Protein AF-0000000076757047 (afdb_homodimer)

InterPro domains:
  IPR000397 Heat shock protein Hsp33 [MF_00117] (6-285)
  IPR000397 Heat shock protein Hsp33 [PF01430] (10-274)
  IPR000397 Heat shock protein Hsp33 [PIRSF005261] (8-282)
  IPR000397 Heat shock protein Hsp33 [PTHR30111] (7-284)
  IPR000397 Heat shock protein Hsp33 [cd00498] (10-274)
  IPR016153 Heat shock protein Hsp33, N-terminal [G3DSA:3.55.30.10] (2-177)
  IPR016153 Heat shock protein Hsp33, N-terminal [SSF64397] (8-233)
  IPR016154 Heat shock protein Hsp33, C-terminal [G3DSA:3.90.1280.10] (227-283)
  IPR016154 Heat shock protein Hsp33, C-terminal [SSF118352] (227-282)
  IPR023212 Heat shock protein Hsp33, helix hairpin bin domain superfamily [G3DSA:1.10.287.480] (179-226)

Structure (mmCIF, N/CA/C/O backbone):
data_AF-0000000076757047-model_v1
#
loop_
_entity.id
_entity.type
_entity.pdbx_description
1 polymer '33 kDa chaperonin'
#
loop_
_atom_site.group_PDB
_atom_site.id
_atom_site.type_symbol
_atom_site.label_atom_id
_atom_site.label_alt_id
_atom_site.label_comp_id
_atom_site.label_asym_id
_atom_site.label_entity_id
_atom_site.label_seq_id
_atom_site.pdbx_PDB_ins_code
_atom_site.Cartn_x
_atom_site.Cartn_y
_atom_site.Cartn_z
_atom_site.occupancy
_atom_site.B_iso_or_equiv
_atom_site.auth_seq_id
_atom_site.auth_comp_id
_atom_site.auth_asym_id
_atom_site.auth_atom_id
_atom_site.pdbx_PDB_model_num
ATOM 1 N N . MET A 1 1 ? -12.594 -37.375 -25.391 1 26.59 1 MET A N 1
ATOM 2 C CA . MET A 1 1 ? -13.031 -36 -25.172 1 26.59 1 MET A CA 1
ATOM 3 C C . MET A 1 1 ? -11.93 -35.188 -24.516 1 26.59 1 MET A C 1
ATOM 5 O O . MET A 1 1 ? -11.453 -35.531 -23.438 1 26.59 1 MET A O 1
ATOM 9 N N . THR A 1 2 ? -10.945 -34.656 -25.141 1 35.84 2 THR A N 1
ATOM 10 C CA . THR A 1 2 ? -9.727 -34 -24.641 1 35.84 2 THR A CA 1
ATOM 11 C C . THR A 1 2 ? -10.047 -33.094 -23.469 1 35.84 2 THR A C 1
ATOM 13 O O . THR A 1 2 ? -10.805 -32.125 -23.609 1 35.84 2 THR A O 1
ATOM 16 N N . THR A 1 3 ? -10.297 -33.5 -22.312 1 43.69 3 THR A N 1
ATOM 17 C CA . THR A 1 3 ? -10.773 -32.781 -21.141 1 43.69 3 THR A CA 1
ATOM 18 C C . THR A 1 3 ? -10.102 -31.422 -21.047 1 43.69 3 THR A C 1
ATOM 20 O O . THR A 1 3 ? -8.875 -31.312 -21.062 1 43.69 3 THR A O 1
ATOM 23 N N . GLN A 1 4 ? -10.602 -30.5 -21.75 1 53.12 4 GLN A N 1
ATOM 24 C CA . GLN A 1 4 ? -10.094 -29.141 -21.859 1 53.12 4 GLN A CA 1
ATOM 25 C C . GLN A 1 4 ? -9.547 -28.641 -20.531 1 53.12 4 GLN A C 1
ATOM 27 O O . GLN A 1 4 ? -10.219 -28.734 -19.5 1 53.12 4 GLN A O 1
ATOM 32 N N . SER A 1 5 ? -8.156 -28.516 -20.406 1 73.69 5 SER A N 1
ATOM 33 C CA . SER A 1 5 ? -7.398 -28.062 -19.25 1 73.69 5 SER A CA 1
ATOM 34 C C . SER A 1 5 ? -7.988 -26.781 -18.672 1 73.69 5 SER A C 1
ATOM 36 O O . SER A 1 5 ? -8.273 -25.828 -19.406 1 73.69 5 SER A O 1
ATOM 38 N N . ALA A 1 6 ? -8.516 -26.844 -17.422 1 88.19 6 ALA A N 1
ATOM 39 C CA . ALA A 1 6 ? -9.273 -25.797 -16.766 1 88.19 6 ALA A CA 1
ATOM 40 C C . ALA A 1 6 ? -8.367 -24.641 -16.328 1 88.19 6 ALA A C 1
ATOM 42 O O . ALA A 1 6 ? -7.332 -24.875 -15.703 1 88.19 6 ALA A O 1
ATOM 43 N N . ASN A 1 7 ? -8.531 -23.531 -16.891 1 97.69 7 ASN A N 1
ATOM 44 C CA . ASN A 1 7 ? -8 -22.266 -16.422 1 97.69 7 ASN A CA 1
ATOM 45 C C . ASN A 1 7 ? -9.117 -21.281 -16.094 1 97.69 7 ASN A C 1
ATOM 47 O O . ASN A 1 7 ? -9.43 -20.391 -16.891 1 97.69 7 ASN A O 1
ATOM 51 N N . LEU A 1 8 ? -9.664 -21.5 -14.938 1 97.75 8 LEU A N 1
ATOM 52 C CA . LEU A 1 8 ? -10.922 -20.812 -14.648 1 97.75 8 LEU A CA 1
ATOM 53 C C . LEU A 1 8 ? -10.852 -20.078 -13.312 1 97.75 8 LEU A C 1
ATOM 55 O O . LEU A 1 8 ? -10.258 -20.578 -12.359 1 97.75 8 LEU A O 1
ATOM 59 N N . ARG A 1 9 ? -11.406 -19 -13.266 1 98.06 9 ARG A N 1
ATOM 60 C CA . ARG A 1 9 ? -11.766 -18.297 -12.039 1 98.06 9 ARG A CA 1
ATOM 61 C C . ARG A 1 9 ? -13.281 -18.219 -11.875 1 98.06 9 ARG A C 1
ATOM 63 O O . ARG A 1 9 ? -13.992 -17.797 -12.789 1 98.06 9 ARG A O 1
ATOM 70 N N . THR A 1 10 ? -13.797 -18.625 -10.773 1 98 10 THR A N 1
ATOM 71 C CA . THR A 1 10 ? -15.234 -18.688 -10.516 1 98 10 THR A CA 1
ATOM 72 C C . THR A 1 10 ? -15.594 -17.906 -9.258 1 98 10 THR A C 1
ATOM 74 O O . THR A 1 10 ? -15.047 -18.156 -8.18 1 98 10 THR A O 1
ATOM 77 N N . ARG A 1 11 ? -16.547 -17.031 -9.414 1 97.12 11 ARG A N 1
ATOM 78 C CA . ARG A 1 11 ? -17.047 -16.266 -8.281 1 97.12 11 ARG A CA 1
ATOM 79 C C . ARG A 1 11 ? -18.266 -16.953 -7.664 1 97.12 11 ARG A C 1
ATOM 81 O O . ARG A 1 11 ? -19.031 -17.625 -8.367 1 97.12 11 ARG A O 1
ATOM 88 N N . PHE A 1 12 ? -18.438 -16.75 -6.371 1 97.69 12 PHE A N 1
ATOM 89 C CA . PHE A 1 12 ? -19.641 -17.25 -5.719 1 97.69 12 PHE A CA 1
ATOM 90 C C . PHE A 1 12 ? -19.984 -16.391 -4.504 1 97.69 12 PHE A C 1
ATOM 92 O O . PHE A 1 12 ? -19.125 -15.672 -3.979 1 97.69 12 PHE A O 1
ATOM 99 N N . ILE A 1 13 ? -21.203 -16.359 -4.098 1 95.56 13 ILE A N 1
ATOM 100 C CA . ILE A 1 13 ? -21.688 -15.625 -2.932 1 95.56 13 ILE A CA 1
ATOM 101 C C . ILE A 1 13 ? -22.656 -16.5 -2.135 1 95.56 13 ILE A C 1
ATOM 103 O O . ILE A 1 13 ? -23.188 -17.469 -2.654 1 95.56 13 ILE A O 1
ATOM 107 N N . PHE A 1 14 ? -22.766 -16.172 -0.851 1 92.94 14 PHE A N 1
ATOM 108 C CA . PHE A 1 14 ? -23.781 -16.781 -0.012 1 92.94 14 PHE A CA 1
ATOM 109 C C . PHE A 1 14 ? -24.969 -15.844 0.153 1 92.94 14 PHE A C 1
ATOM 111 O O . PHE A 1 14 ? -24.828 -14.719 0.639 1 92.94 14 PHE A O 1
ATOM 118 N N . ASP A 1 15 ? -26.109 -16.234 -0.184 1 88.69 15 ASP A N 1
ATOM 119 C CA . ASP A 1 15 ? -27.266 -15.359 -0.271 1 88.69 15 ASP A CA 1
ATOM 120 C C . ASP A 1 15 ? -27.656 -14.812 1.103 1 88.69 15 ASP A C 1
ATOM 122 O O . ASP A 1 15 ? -28.125 -13.68 1.217 1 88.69 15 ASP A O 1
ATOM 126 N N . ASP A 1 16 ? -27.438 -15.523 2.07 1 85.19 16 ASP A N 1
ATOM 127 C CA . ASP A 1 16 ? -27.938 -15.109 3.379 1 85.19 16 ASP A CA 1
ATOM 128 C C . ASP A 1 16 ? -26.781 -14.664 4.285 1 85.19 16 ASP A C 1
ATOM 130 O O . ASP A 1 16 ? -26.984 -14.477 5.488 1 85.19 16 ASP A O 1
ATOM 134 N N . GLN A 1 17 ? -25.641 -14.57 3.723 1 86.56 17 GLN A N 1
ATOM 135 C CA . GLN A 1 17 ? -24.484 -14.18 4.523 1 86.56 17 GLN A CA 1
ATOM 136 C C . GLN A 1 17 ? -23.609 -13.164 3.787 1 86.56 17 GLN A C 1
ATOM 138 O O . GLN A 1 17 ? -23.484 -13.227 2.562 1 86.56 17 GLN A O 1
ATOM 143 N N . PRO A 1 18 ? -22.969 -12.203 4.488 1 88.25 18 PRO A N 1
ATOM 144 C CA . PRO A 1 18 ? -22.125 -11.188 3.871 1 88.25 18 PRO A CA 1
ATOM 145 C C . PRO A 1 18 ? -20.703 -11.695 3.586 1 88.25 18 PRO A C 1
ATOM 147 O O . PRO A 1 18 ? -19.734 -11.094 4.047 1 88.25 18 PRO A O 1
ATOM 150 N N . VAL A 1 19 ? -20.734 -12.828 2.842 1 91.12 19 VAL A N 1
ATOM 151 C CA . VAL A 1 19 ? -19.469 -13.438 2.461 1 91.12 19 VAL A CA 1
ATOM 152 C C . VAL A 1 19 ? -19.453 -13.688 0.955 1 91.12 19 VAL A C 1
ATOM 154 O O . VAL A 1 19 ? -20.438 -14.148 0.382 1 91.12 19 VAL A O 1
ATOM 157 N N . ARG A 1 20 ? -18.391 -13.281 0.348 1 93.25 20 ARG A N 1
ATOM 158 C CA . ARG A 1 20 ? -18.172 -13.625 -1.051 1 93.25 20 ARG A CA 1
ATOM 159 C C . ARG A 1 20 ? -16.938 -14.516 -1.199 1 93.25 20 ARG A C 1
ATOM 161 O O . ARG A 1 20 ? -16.109 -14.609 -0.283 1 93.25 20 ARG A O 1
ATOM 168 N N . GLY A 1 21 ? -16.906 -15.203 -2.346 1 96.75 21 GLY A N 1
ATOM 169 C CA . GLY A 1 21 ? -15.781 -16.094 -2.549 1 96.75 21 GLY A CA 1
ATOM 170 C C . GLY A 1 21 ? -15.367 -16.203 -4.004 1 96.75 21 GLY A C 1
ATOM 171 O O . GLY A 1 21 ? -16.109 -15.797 -4.898 1 96.75 21 GLY A O 1
ATOM 172 N N . LEU A 1 22 ? -14.148 -16.734 -4.164 1 98.31 22 LEU A N 1
ATOM 173 C CA . LEU A 1 22 ? -13.57 -17.047 -5.469 1 98.31 22 LEU A CA 1
ATOM 174 C C . LEU A 1 22 ? -12.836 -18.375 -5.441 1 98.31 22 LEU A C 1
ATOM 176 O O . LEU A 1 22 ? -12.234 -18.734 -4.434 1 98.31 22 LEU A O 1
ATOM 180 N N . HIS A 1 23 ? -12.977 -19.031 -6.523 1 98.5 23 HIS A N 1
ATOM 181 C CA . HIS A 1 23 ? -12.188 -20.234 -6.789 1 98.5 23 HIS A CA 1
ATOM 182 C C . HIS A 1 23 ? -11.398 -20.109 -8.086 1 98.5 23 HIS A C 1
ATOM 184 O O . HIS A 1 23 ? -11.914 -19.594 -9.078 1 98.5 23 HIS A O 1
ATOM 190 N N . VAL A 1 24 ? -10.125 -20.594 -8.047 1 98.44 24 VAL A N 1
ATOM 191 C CA . VAL A 1 24 ? -9.336 -20.578 -9.266 1 98.44 24 VAL A CA 1
ATOM 192 C C . VAL A 1 24 ? -8.672 -21.938 -9.477 1 98.44 24 VAL A C 1
ATOM 194 O O . VAL A 1 24 ? -8.234 -22.578 -8.523 1 98.44 24 VAL A O 1
ATOM 197 N N . GLN A 1 25 ? -8.688 -22.312 -10.672 1 97.81 25 GLN A N 1
ATOM 198 C CA . GLN A 1 25 ? -7.949 -23.484 -11.133 1 97.81 25 GLN A CA 1
ATOM 199 C C . GLN A 1 25 ? -7.184 -23.188 -12.414 1 97.81 25 GLN A C 1
ATOM 201 O O . GLN A 1 25 ? -7.766 -22.734 -13.406 1 97.81 25 GLN A O 1
ATOM 206 N N . LEU A 1 26 ? -5.906 -23.438 -12.32 1 98.06 26 LEU A N 1
ATOM 207 C CA . LEU A 1 26 ? -5.016 -23.203 -13.453 1 98.06 26 LEU A CA 1
ATOM 208 C C . LEU A 1 26 ? -4.277 -24.484 -13.836 1 98.06 26 LEU A C 1
ATOM 210 O O . LEU A 1 26 ? -3.471 -25 -13.055 1 98.06 26 LEU A O 1
ATOM 214 N N . GLN A 1 27 ? -4.52 -24.938 -15.008 1 96.88 27 GLN A N 1
ATOM 215 C CA . GLN A 1 27 ? -3.855 -26.156 -15.461 1 96.88 27 GLN A CA 1
ATOM 216 C C . GLN A 1 27 ? -2.92 -25.859 -16.625 1 96.88 27 GLN A C 1
ATOM 218 O O . GLN A 1 27 ? -1.743 -25.547 -16.422 1 96.88 27 GLN A O 1
ATOM 223 N N . SER A 1 28 ? -3.459 -25.672 -17.875 1 95.69 28 SER A N 1
ATOM 224 C CA . SER A 1 28 ? -2.609 -25.484 -19.047 1 95.69 28 SER A CA 1
ATOM 225 C C . SER A 1 28 ? -1.775 -24.219 -18.922 1 95.69 28 SER A C 1
ATOM 227 O O . SER A 1 28 ? -0.619 -24.172 -19.344 1 95.69 28 SER A O 1
ATOM 229 N N . VAL A 1 29 ? -2.373 -23.203 -18.375 1 96.25 29 VAL A N 1
ATOM 230 C CA . VAL A 1 29 ? -1.639 -21.953 -18.172 1 96.25 29 VAL A CA 1
ATOM 231 C C . VAL A 1 29 ? -0.453 -22.203 -17.234 1 96.25 29 VAL A C 1
ATOM 233 O O . VAL A 1 29 ? 0.662 -21.75 -17.516 1 96.25 29 VAL A O 1
ATOM 236 N N . TRP A 1 30 ? -0.65 -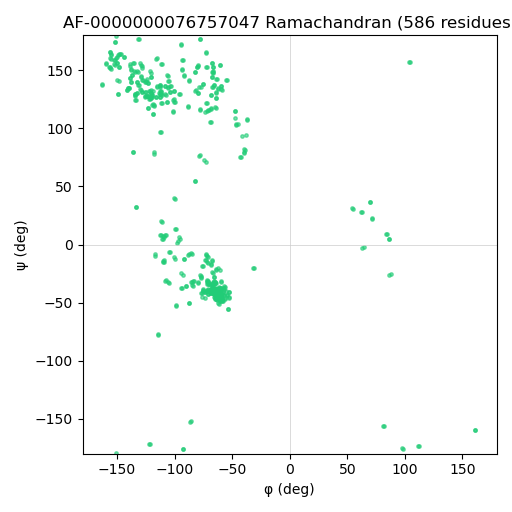22.906 -16.219 1 97.19 30 TRP A N 1
ATOM 237 C CA . TRP A 1 30 ? 0.412 -23.234 -15.266 1 97.19 30 TRP A CA 1
ATOM 238 C C . TRP A 1 30 ? 1.475 -24.109 -15.922 1 97.19 30 TRP A C 1
ATOM 240 O O . TRP A 1 30 ? 2.674 -23.875 -15.75 1 97.19 30 TRP A O 1
ATOM 250 N N . GLN A 1 31 ? 1.055 -25.031 -16.672 1 95.25 31 GLN A N 1
ATOM 251 C CA . GLN A 1 31 ? 1.999 -25.906 -17.359 1 95.25 31 GLN A CA 1
ATOM 252 C C . GLN A 1 31 ? 2.893 -25.109 -18.312 1 95.25 31 GLN A C 1
ATOM 254 O O . GLN A 1 31 ? 4.094 -25.375 -18.406 1 95.25 31 GLN A O 1
ATOM 259 N N . HIS A 1 32 ? 2.281 -24.188 -18.922 1 94.25 32 HIS A N 1
ATOM 260 C CA . HIS A 1 32 ? 3.045 -23.312 -19.812 1 94.25 32 HIS A CA 1
ATOM 261 C C . HIS A 1 32 ? 4.121 -22.562 -19.047 1 94.25 32 HIS A C 1
ATOM 263 O O . HIS A 1 32 ? 5.262 -22.453 -19.5 1 94.25 32 HIS A O 1
ATOM 269 N N . ILE A 1 33 ? 3.787 -22.094 -17.922 1 95.69 33 ILE A N 1
ATOM 270 C CA . ILE A 1 33 ? 4.68 -21.266 -17.109 1 95.69 33 ILE A CA 1
ATOM 271 C C . ILE A 1 33 ? 5.766 -22.125 -16.484 1 95.69 33 ILE A C 1
ATOM 273 O O . ILE A 1 33 ? 6.953 -21.812 -16.562 1 95.69 33 ILE A O 1
ATOM 277 N N . VAL A 1 34 ? 5.359 -23.234 -15.945 1 96 34 VAL A N 1
ATOM 278 C CA . VAL A 1 34 ? 6.273 -24 -15.109 1 96 34 VAL A CA 1
ATOM 279 C C . VAL A 1 34 ? 7.281 -24.734 -15.984 1 96 34 VAL A C 1
ATOM 281 O O . VAL A 1 34 ? 8.359 -25.109 -15.523 1 96 34 VAL A O 1
ATOM 284 N N . GLN A 1 35 ? 7.004 -24.891 -17.234 1 93.94 35 GLN A N 1
ATOM 285 C CA . GLN A 1 35 ? 7.887 -25.625 -18.141 1 93.94 35 GLN A CA 1
ATOM 286 C C . GLN A 1 35 ? 8.977 -24.703 -18.688 1 93.94 35 GLN A C 1
ATOM 288 O O . GLN A 1 35 ? 9.93 -25.172 -19.312 1 93.94 35 GLN A O 1
ATOM 293 N N . ARG A 1 36 ? 8.883 -23.5 -18.438 1 90.94 36 ARG A N 1
ATOM 294 C CA . ARG A 1 36 ? 9.812 -22.531 -19 1 90.94 36 ARG A CA 1
ATOM 295 C C . ARG A 1 36 ? 11.195 -22.672 -18.375 1 90.94 36 ARG A C 1
ATOM 297 O O . ARG A 1 36 ? 12.203 -22.312 -18.984 1 90.94 36 ARG A O 1
ATOM 304 N N . LYS A 1 37 ? 11.203 -23.047 -17.188 1 92.06 37 LYS A N 1
ATOM 305 C CA . LYS A 1 37 ? 12.438 -23.219 -16.438 1 92.06 37 LYS A CA 1
ATOM 306 C C . LYS A 1 37 ? 12.375 -24.484 -15.578 1 92.06 37 LYS A C 1
ATOM 308 O O . LYS A 1 37 ? 11.289 -24.969 -15.242 1 92.06 37 LYS A O 1
ATOM 313 N N . PRO A 1 38 ? 13.547 -25 -15.312 1 93.25 38 PRO A N 1
ATOM 314 C CA . PRO A 1 38 ? 13.547 -26.141 -14.383 1 93.25 38 PRO A CA 1
ATOM 315 C C . PRO A 1 38 ? 13.398 -25.719 -12.93 1 93.25 38 PRO A C 1
ATOM 317 O O . PRO A 1 38 ? 14.359 -25.797 -12.156 1 93.25 38 PRO A O 1
ATOM 320 N N . TYR A 1 39 ? 12.305 -25.406 -12.547 1 95.25 39 TYR A N 1
ATOM 321 C CA . TYR A 1 39 ? 12.047 -24.922 -11.195 1 95.25 39 TYR A CA 1
ATOM 322 C C . TYR A 1 39 ? 12.234 -26.031 -10.18 1 95.25 39 TYR A C 1
ATOM 324 O O . TYR A 1 39 ? 11.633 -27.109 -10.297 1 95.25 39 TYR A O 1
ATOM 332 N N . PRO A 1 40 ? 13.055 -25.703 -9.156 1 94.94 40 PRO A N 1
ATOM 333 C CA . PRO A 1 40 ? 13.047 -26.641 -8.031 1 94.94 40 PRO A CA 1
ATOM 334 C C . PRO A 1 40 ? 11.664 -26.781 -7.387 1 94.94 40 PRO A C 1
ATOM 336 O O . PRO A 1 40 ? 10.875 -25.844 -7.426 1 94.94 40 PRO A O 1
ATOM 339 N N . ALA A 1 41 ? 11.414 -27.906 -6.762 1 94.62 41 ALA A N 1
ATOM 340 C CA . ALA A 1 41 ? 10.086 -28.266 -6.281 1 94.62 41 ALA A CA 1
ATOM 341 C C . ALA A 1 41 ? 9.531 -27.188 -5.348 1 94.62 41 ALA A C 1
ATOM 343 O O . ALA A 1 41 ? 8.383 -26.766 -5.488 1 94.62 41 ALA A O 1
ATOM 344 N N . ALA A 1 42 ? 10.328 -26.734 -4.418 1 94.38 42 ALA A N 1
ATOM 345 C CA . ALA A 1 42 ? 9.875 -25.75 -3.436 1 94.38 42 ALA A CA 1
ATOM 346 C C . ALA A 1 42 ? 9.523 -24.422 -4.109 1 94.38 42 ALA A C 1
ATOM 348 O O . ALA A 1 42 ? 8.531 -23.781 -3.75 1 94.38 42 ALA A O 1
ATOM 349 N N . ILE A 1 43 ? 10.273 -24.031 -5.055 1 96.12 43 ILE A N 1
ATOM 350 C CA . ILE A 1 43 ? 10.062 -22.781 -5.773 1 96.12 43 ILE A CA 1
ATOM 351 C C . ILE A 1 43 ? 8.844 -22.906 -6.684 1 96.12 43 ILE A C 1
ATOM 353 O O . ILE A 1 43 ? 8.031 -21.984 -6.781 1 96.12 43 ILE A O 1
ATOM 357 N N . ARG A 1 44 ? 8.758 -24.062 -7.277 1 96.56 44 ARG A N 1
ATOM 358 C CA . ARG A 1 44 ? 7.609 -24.344 -8.141 1 96.56 44 ARG A CA 1
ATOM 359 C C . ARG A 1 44 ? 6.301 -24.203 -7.367 1 96.56 44 ARG A C 1
ATOM 361 O O . ARG A 1 44 ? 5.355 -23.562 -7.836 1 96.56 44 ARG A O 1
ATOM 368 N N . SER A 1 45 ? 6.281 -24.812 -6.246 1 96.31 45 SER A N 1
ATOM 369 C CA . SER A 1 45 ? 5.086 -24.766 -5.414 1 96.31 45 SER A CA 1
ATOM 370 C C . SER A 1 45 ? 4.754 -23.328 -5.012 1 96.31 45 SER A C 1
ATOM 372 O O . SER A 1 45 ? 3.609 -22.891 -5.141 1 96.31 45 SER A O 1
ATOM 374 N N . ALA A 1 46 ? 5.754 -22.625 -4.578 1 96.94 46 ALA A N 1
ATOM 375 C CA . ALA A 1 46 ? 5.559 -21.234 -4.148 1 96.94 46 ALA A CA 1
ATOM 376 C C . ALA A 1 46 ? 5.117 -20.359 -5.316 1 96.94 46 ALA A C 1
ATOM 378 O O . ALA A 1 46 ? 4.238 -19.5 -5.164 1 96.94 46 ALA A O 1
ATOM 379 N N . LEU A 1 47 ? 5.691 -20.578 -6.457 1 98.12 47 LEU A N 1
ATOM 380 C CA . LEU A 1 47 ? 5.367 -19.797 -7.641 1 98.12 47 LEU A CA 1
ATOM 381 C C . LEU A 1 47 ? 3.92 -20.047 -8.07 1 98.12 47 LEU A C 1
ATOM 383 O O . LEU A 1 47 ? 3.199 -19.094 -8.383 1 98.12 47 LEU A O 1
ATOM 387 N N . GLY A 1 48 ? 3.547 -21.281 -8.086 1 98.31 48 GLY A N 1
ATOM 388 C CA . GLY A 1 48 ? 2.172 -21.609 -8.43 1 98.31 48 GLY A CA 1
ATOM 389 C C . GLY A 1 48 ? 1.161 -21.016 -7.461 1 98.31 48 GLY A C 1
ATOM 390 O O . GLY A 1 48 ? 0.107 -20.531 -7.879 1 98.31 48 GLY A O 1
ATOM 391 N N . GLU A 1 49 ? 1.48 -21.078 -6.176 1 98.31 49 GLU A N 1
ATOM 392 C CA . GLU A 1 49 ? 0.617 -20.469 -5.168 1 98.31 49 GLU A CA 1
ATOM 393 C C . GLU A 1 49 ? 0.494 -18.969 -5.383 1 98.31 49 GLU A C 1
ATOM 395 O O . GLU A 1 49 ? -0.603 -18.406 -5.309 1 98.31 49 GLU A O 1
ATOM 400 N N . LEU A 1 50 ? 1.572 -18.344 -5.688 1 98.38 50 LEU A N 1
ATOM 401 C CA . LEU A 1 50 ? 1.568 -16.906 -5.914 1 98.38 50 LEU A CA 1
ATOM 402 C C . LEU A 1 50 ? 0.747 -16.547 -7.148 1 98.38 50 LEU A C 1
ATOM 404 O O . LEU A 1 50 ? 0.012 -15.562 -7.145 1 98.38 50 LEU A O 1
ATOM 408 N N . LEU A 1 51 ? 0.897 -17.328 -8.172 1 98.5 51 LEU A N 1
ATOM 409 C CA . LEU A 1 51 ? 0.13 -17.125 -9.398 1 98.5 51 LEU A CA 1
ATOM 410 C C . LEU A 1 51 ? -1.367 -17.234 -9.125 1 98.5 51 LEU A C 1
ATOM 412 O O . LEU A 1 51 ? -2.143 -16.359 -9.539 1 98.5 51 LEU A O 1
ATOM 416 N N . ALA A 1 52 ? -1.721 -18.281 -8.43 1 98.56 52 ALA A N 1
ATOM 417 C CA . ALA A 1 52 ? -3.127 -18.469 -8.078 1 98.56 52 ALA A CA 1
ATOM 418 C C . ALA A 1 52 ? -3.648 -17.297 -7.254 1 98.56 52 ALA A C 1
ATOM 420 O O . ALA A 1 52 ? -4.758 -16.812 -7.488 1 98.56 52 ALA A O 1
ATOM 421 N N . ALA A 1 53 ? -2.848 -16.859 -6.336 1 98.12 53 ALA A N 1
ATOM 422 C CA . ALA A 1 53 ? -3.215 -15.703 -5.516 1 98.12 53 ALA A CA 1
ATOM 423 C C . ALA A 1 53 ? -3.438 -14.469 -6.375 1 98.12 53 ALA A C 1
ATOM 425 O O . ALA A 1 53 ? -4.41 -13.734 -6.18 1 98.12 53 ALA A O 1
ATOM 426 N N . GLY A 1 54 ? -2.527 -14.227 -7.312 1 97.88 54 GLY A N 1
ATOM 427 C CA . GLY A 1 54 ? -2.684 -13.094 -8.219 1 97.88 54 GLY A CA 1
ATOM 428 C C . GLY A 1 54 ? -3.982 -13.133 -9 1 97.88 54 GLY A C 1
ATOM 429 O O . GLY A 1 54 ? -4.664 -12.117 -9.133 1 97.88 54 GLY A O 1
ATOM 430 N N . VAL A 1 55 ? -4.301 -14.281 -9.469 1 98.06 55 VAL A N 1
ATOM 431 C CA . VAL A 1 55 ? -5.523 -14.438 -10.25 1 98.06 55 VAL A CA 1
ATOM 432 C C . VAL A 1 55 ? -6.742 -14.211 -9.359 1 98.06 55 VAL A C 1
ATOM 434 O O . VAL A 1 55 ? -7.703 -13.555 -9.773 1 98.06 55 VAL A O 1
ATOM 437 N N . LEU A 1 56 ? -6.73 -14.703 -8.117 1 97.5 56 LEU A N 1
ATOM 438 C CA . LEU A 1 56 ? -7.82 -14.461 -7.18 1 97.5 56 LEU A CA 1
ATOM 439 C C . LEU A 1 56 ? -7.992 -12.969 -6.914 1 97.5 56 LEU A C 1
ATOM 441 O O . LEU A 1 56 ? -9.094 -12.43 -7.062 1 97.5 56 LEU A O 1
ATOM 445 N N . LEU A 1 57 ? -6.934 -12.32 -6.648 1 94.44 57 LEU A N 1
ATOM 446 C CA . LEU A 1 57 ? -6.992 -10.945 -6.164 1 94.44 57 LEU A CA 1
ATOM 447 C C . LEU A 1 57 ? -7.273 -9.977 -7.309 1 94.44 57 LEU A C 1
ATOM 449 O O . LEU A 1 57 ? -7.879 -8.922 -7.102 1 94.44 57 LEU A O 1
ATOM 453 N N . SER A 1 58 ? -6.914 -10.312 -8.523 1 94.94 58 SER A N 1
ATOM 454 C CA . SER A 1 58 ? -7.109 -9.414 -9.656 1 94.94 58 SER A CA 1
ATOM 455 C C . SER A 1 58 ? -8.586 -9.305 -10.023 1 94.94 58 SER A C 1
ATOM 457 O O . SER A 1 58 ? -8.969 -8.422 -10.789 1 94.94 58 SER A O 1
ATOM 459 N N . SER A 1 59 ? -9.383 -10.148 -9.445 1 91.88 59 SER A N 1
ATOM 460 C CA . SER A 1 59 ? -10.82 -10.07 -9.672 1 91.88 59 SER A CA 1
ATOM 461 C C . SER A 1 59 ? -11.391 -8.766 -9.133 1 91.88 59 SER A C 1
ATOM 463 O O . SER A 1 59 ? -12.469 -8.336 -9.547 1 91.88 59 SER A O 1
ATOM 465 N N . ASN A 1 60 ? -10.695 -8.164 -8.234 1 81.5 60 ASN A N 1
ATOM 466 C CA . ASN A 1 60 ? -11.188 -6.977 -7.547 1 81.5 60 ASN A CA 1
ATOM 467 C C . ASN A 1 60 ? -10.672 -5.699 -8.203 1 81.5 60 ASN A C 1
ATOM 469 O O . ASN A 1 60 ? -10.938 -4.598 -7.723 1 81.5 60 ASN A O 1
ATOM 473 N N . LEU A 1 61 ? -9.969 -5.883 -9.367 1 84.94 61 LEU A N 1
ATOM 474 C CA . LEU A 1 61 ? -9.445 -4.703 -10.047 1 84.94 61 LEU A CA 1
ATOM 475 C C . LEU A 1 61 ? -10.578 -3.891 -10.664 1 84.94 61 LEU A C 1
ATOM 477 O O . LEU A 1 61 ? -11.266 -4.371 -11.562 1 84.94 61 LEU A O 1
ATOM 481 N N . LYS A 1 62 ? -10.766 -2.691 -10.188 1 80.88 62 LYS A N 1
ATOM 482 C CA . LYS A 1 62 ? -11.836 -1.824 -10.68 1 80.88 62 LYS A CA 1
ATOM 483 C C . LYS A 1 62 ? -11.391 -1.05 -11.914 1 80.88 62 LYS A C 1
ATOM 485 O O . LYS A 1 62 ? -12.211 -0.739 -12.781 1 80.88 62 LYS A O 1
ATOM 490 N N . LEU A 1 63 ? -10.117 -0.727 -11.953 1 82.12 63 LEU A N 1
ATOM 491 C CA . LEU A 1 63 ? -9.555 0.005 -13.086 1 82.12 63 LEU A CA 1
ATOM 492 C C . LEU A 1 63 ? -8.719 -0.916 -13.969 1 82.12 63 LEU A C 1
ATOM 494 O O . LEU A 1 63 ? -8.047 -1.822 -13.469 1 82.12 63 LEU A O 1
ATOM 498 N N . PRO A 1 64 ? -8.789 -0.634 -15.289 1 91.19 64 PRO A N 1
ATOM 499 C CA . PRO A 1 64 ? -7.93 -1.435 -16.172 1 91.19 64 PRO A CA 1
ATOM 500 C C . PRO A 1 64 ? -6.445 -1.305 -15.828 1 91.19 64 PRO A C 1
ATOM 502 O O . PRO A 1 64 ? -5.961 -0.197 -15.586 1 91.19 64 PRO A O 1
ATOM 505 N N . GLY A 1 65 ? -5.785 -2.387 -15.758 1 93.44 65 GLY A N 1
ATOM 506 C CA . GLY A 1 65 ? -4.375 -2.404 -15.414 1 93.44 65 GLY A CA 1
ATOM 507 C C . GLY A 1 65 ? -3.891 -3.764 -14.945 1 93.44 65 GLY A C 1
ATOM 508 O O . GLY A 1 65 ? -4.418 -4.793 -15.375 1 93.44 65 GLY A O 1
ATOM 509 N N . LYS A 1 66 ? -2.752 -3.721 -14.219 1 95.25 66 LYS A N 1
ATOM 510 C CA . LYS A 1 66 ? -2.109 -4.953 -13.773 1 95.25 66 LYS A CA 1
ATOM 511 C C . LYS A 1 66 ? -2.01 -5.008 -12.25 1 95.25 66 LYS A C 1
ATOM 513 O O . LYS A 1 66 ? -1.881 -3.971 -11.594 1 95.25 66 LYS A O 1
ATOM 518 N N . LEU A 1 67 ? -2.162 -6.172 -11.75 1 95.94 67 LEU A N 1
ATOM 519 C CA . LEU A 1 67 ? -1.817 -6.504 -10.375 1 95.94 67 LEU A CA 1
ATOM 520 C C . LEU A 1 67 ? -0.551 -7.352 -10.32 1 95.94 67 LEU A C 1
ATOM 522 O O . LEU A 1 67 ? -0.478 -8.406 -10.953 1 95.94 67 LEU A O 1
ATOM 526 N N . ILE A 1 68 ? 0.434 -6.848 -9.594 1 96.81 68 ILE A N 1
ATOM 527 C CA . ILE A 1 68 ? 1.706 -7.555 -9.5 1 96.81 68 ILE A CA 1
ATOM 528 C C . ILE A 1 68 ? 1.963 -7.953 -8.047 1 96.81 68 ILE A C 1
ATOM 530 O O . ILE A 1 68 ? 1.965 -7.102 -7.152 1 96.81 68 ILE A O 1
ATOM 534 N N . LEU A 1 69 ? 2.086 -9.234 -7.82 1 97 69 LEU A N 1
ATOM 535 C CA . LEU A 1 69 ? 2.533 -9.75 -6.531 1 97 69 LEU A CA 1
ATOM 536 C C . LEU A 1 69 ? 4.008 -10.141 -6.586 1 97 69 LEU A C 1
ATOM 538 O O . LEU A 1 69 ? 4.445 -10.797 -7.531 1 97 69 LEU A O 1
ATOM 542 N N . GLN A 1 70 ? 4.699 -9.664 -5.566 1 96.81 70 GLN A N 1
ATOM 543 C CA . GLN A 1 70 ? 6.133 -9.938 -5.582 1 96.81 70 GLN A CA 1
ATOM 544 C C . GLN A 1 70 ? 6.645 -10.273 -4.18 1 96.81 70 GLN A C 1
ATOM 546 O O . GLN A 1 70 ? 6.234 -9.648 -3.201 1 96.81 70 GLN A O 1
ATOM 551 N N . ILE A 1 71 ? 7.453 -11.328 -4.145 1 96.25 71 ILE A N 1
ATOM 552 C CA . ILE A 1 71 ? 8.172 -11.68 -2.926 1 96.25 71 ILE A CA 1
ATOM 553 C C . ILE A 1 71 ? 9.68 -11.633 -3.186 1 96.25 71 ILE A C 1
ATOM 555 O O . ILE A 1 71 ? 10.164 -12.211 -4.164 1 96.25 71 ILE A O 1
ATOM 559 N N . GLN A 1 72 ? 10.336 -10.898 -2.287 1 95.62 72 GLN A N 1
ATOM 560 C CA . GLN A 1 72 ? 11.773 -10.75 -2.469 1 95.62 72 GLN A CA 1
ATOM 561 C C . GLN A 1 72 ? 12.531 -11.086 -1.188 1 95.62 72 GLN A C 1
ATOM 563 O O . GLN A 1 72 ? 12.047 -10.82 -0.086 1 95.62 72 GLN A O 1
ATOM 568 N N . GLY A 1 73 ? 13.695 -11.672 -1.413 1 94 73 GLY A N 1
ATOM 569 C CA . GLY A 1 73 ? 14.586 -11.977 -0.308 1 94 73 GLY A CA 1
ATOM 570 C C . GLY A 1 73 ? 16.047 -11.969 -0.705 1 94 73 GLY A C 1
ATOM 571 O O . GLY A 1 73 ? 16.391 -11.727 -1.866 1 94 73 GLY A O 1
ATOM 572 N N . GLN A 1 74 ? 16.906 -12.25 0.337 1 94.69 74 GLN A N 1
ATOM 573 C CA . GLN A 1 74 ? 18.344 -12.203 0.112 1 94.69 74 GLN A CA 1
ATOM 574 C C . GLN A 1 74 ? 18.953 -13.594 0.161 1 94.69 74 GLN A C 1
ATOM 576 O O . GLN A 1 74 ? 20.172 -13.75 0.076 1 94.69 74 GLN A O 1
ATOM 581 N N . GLY A 1 75 ? 18.156 -14.531 0.293 1 95.75 75 GLY A N 1
ATOM 582 C CA . GLY A 1 75 ? 18.625 -15.906 0.331 1 95.75 75 GLY A CA 1
ATOM 583 C C . GLY A 1 75 ? 18.781 -16.531 -1.047 1 95.75 75 GLY A C 1
ATOM 584 O O . GLY A 1 75 ? 19.125 -15.836 -2.008 1 95.75 75 GLY A O 1
ATOM 585 N N . ASP A 1 76 ? 18.641 -17.828 -1.115 1 97 76 ASP A N 1
ATOM 586 C CA . ASP A 1 76 ? 18.812 -18.562 -2.369 1 97 76 ASP A CA 1
ATOM 587 C C . ASP A 1 76 ? 17.656 -18.266 -3.33 1 97 76 ASP A C 1
ATOM 589 O O . ASP A 1 76 ? 17.828 -18.328 -4.551 1 97 76 ASP A O 1
ATOM 593 N N . LEU A 1 77 ? 16.516 -18.078 -2.752 1 96.69 77 LEU A N 1
ATOM 594 C CA . LEU A 1 77 ? 15.414 -17.547 -3.549 1 96.69 77 LEU A CA 1
ATOM 595 C C . LEU A 1 77 ? 15.414 -16.016 -3.537 1 96.69 77 LEU A C 1
ATOM 597 O O . LEU A 1 77 ? 15.227 -15.406 -2.486 1 96.69 77 LEU A O 1
ATOM 601 N N . LYS A 1 78 ? 15.562 -15.469 -4.688 1 96.5 78 LYS A N 1
ATOM 602 C CA . LYS A 1 78 ? 15.742 -14.023 -4.77 1 96.5 78 LYS A CA 1
ATOM 603 C C . LYS A 1 78 ? 14.406 -13.312 -4.996 1 96.5 78 LYS A C 1
ATOM 605 O O . LYS A 1 78 ? 14.172 -12.227 -4.461 1 96.5 78 LYS A O 1
ATOM 610 N N . MET A 1 79 ? 13.586 -13.977 -5.797 1 96.56 79 MET A N 1
ATOM 611 C CA . MET A 1 79 ? 12.359 -13.273 -6.16 1 96.56 79 MET A CA 1
ATOM 612 C C . MET A 1 79 ? 11.32 -14.242 -6.711 1 96.56 79 MET A C 1
ATOM 614 O O . MET A 1 79 ? 11.656 -15.156 -7.457 1 96.56 79 MET A O 1
ATOM 618 N N . LEU A 1 80 ? 10.133 -14.062 -6.312 1 97.81 80 LEU A N 1
ATOM 619 C CA . LEU A 1 80 ? 8.938 -14.555 -6.977 1 97.81 80 LEU A CA 1
ATOM 620 C C . LEU A 1 80 ? 8.07 -13.398 -7.473 1 97.81 80 LEU A C 1
ATOM 622 O O . LEU A 1 80 ? 7.867 -12.414 -6.75 1 97.81 80 LEU A O 1
ATOM 626 N N . VAL A 1 81 ? 7.578 -13.562 -8.727 1 97.94 81 VAL A N 1
ATOM 627 C CA . VAL A 1 81 ? 6.684 -12.516 -9.203 1 97.94 81 VAL A CA 1
ATOM 628 C C . VAL A 1 81 ? 5.551 -13.133 -10.023 1 97.94 81 VAL A C 1
ATOM 630 O O . VAL A 1 81 ? 5.781 -14.055 -10.812 1 97.94 81 VAL A O 1
ATOM 633 N N . ALA A 1 82 ? 4.379 -12.719 -9.75 1 98.25 82 ALA A N 1
ATOM 634 C CA . ALA A 1 82 ? 3.191 -13.039 -10.531 1 98.25 82 ALA A CA 1
ATOM 635 C C . ALA A 1 82 ? 2.459 -11.773 -10.961 1 98.25 82 ALA A C 1
ATOM 637 O O . ALA A 1 82 ? 2.236 -10.875 -10.148 1 98.25 82 ALA A O 1
ATOM 638 N N . GLU A 1 83 ? 2.145 -11.742 -12.227 1 97.56 83 GLU A N 1
ATOM 639 C CA . GLU A 1 83 ? 1.407 -10.609 -12.789 1 97.56 83 GLU A CA 1
ATOM 640 C C . GLU A 1 83 ? 0.085 -11.062 -13.398 1 97.56 83 GLU A C 1
ATOM 642 O O . GLU A 1 83 ? 0.031 -12.078 -14.094 1 97.56 83 GLU A O 1
ATOM 647 N N . THR A 1 84 ? -0.918 -10.375 -13.016 1 97.25 84 THR A N 1
ATOM 648 C CA . THR A 1 84 ? -2.244 -10.57 -13.594 1 97.25 84 THR A CA 1
ATOM 649 C C . THR A 1 84 ? -2.832 -9.242 -14.062 1 97.25 84 THR A C 1
ATOM 651 O O . THR A 1 84 ? -2.439 -8.18 -13.578 1 97.25 84 THR A O 1
ATOM 654 N N . ASP A 1 85 ? -3.719 -9.344 -15.055 1 94.38 85 ASP A N 1
ATOM 655 C CA . ASP A 1 85 ? -4.234 -8.07 -15.539 1 94.38 85 ASP A CA 1
ATOM 656 C C . ASP A 1 85 ? -5.758 -8.094 -15.648 1 94.38 85 ASP A C 1
ATOM 658 O O . ASP A 1 85 ? -6.387 -9.117 -15.359 1 94.38 85 ASP A O 1
ATOM 662 N N . SER A 1 86 ? -6.34 -6.945 -16.016 1 92.44 86 SER A N 1
ATOM 663 C CA . SER A 1 86 ? -7.785 -6.762 -16.078 1 92.44 86 SER A CA 1
ATOM 664 C C . SER A 1 86 ? -8.383 -7.5 -17.266 1 92.44 86 SER A C 1
ATOM 666 O O . SER A 1 86 ? -9.602 -7.652 -17.359 1 92.44 86 SER A O 1
ATOM 668 N N . ASN A 1 87 ? -7.629 -8.039 -18.141 1 91.62 87 ASN A N 1
ATOM 669 C CA . ASN A 1 87 ? -8.094 -8.812 -19.281 1 91.62 87 ASN A CA 1
ATOM 670 C C . ASN A 1 87 ? -7.984 -10.312 -19.031 1 91.62 87 ASN A C 1
ATOM 672 O O . ASN A 1 87 ? -7.949 -11.109 -19.969 1 91.62 87 ASN A O 1
ATOM 676 N N . HIS A 1 88 ? -7.777 -10.703 -17.828 1 94.69 88 HIS A N 1
ATOM 677 C CA . HIS A 1 88 ? -7.773 -12.086 -17.375 1 94.69 88 HIS A CA 1
ATOM 678 C C . HIS A 1 88 ? -6.559 -12.844 -17.906 1 94.69 88 HIS A C 1
ATOM 680 O O . HIS A 1 88 ? -6.668 -14.008 -18.281 1 94.69 88 HIS A O 1
ATOM 686 N N . SER A 1 89 ? -5.492 -12.18 -17.984 1 95.81 89 SER A N 1
ATOM 687 C CA . SER A 1 89 ? -4.234 -12.836 -18.328 1 95.81 89 SER A CA 1
ATOM 688 C C . SER A 1 89 ? -3.279 -12.859 -17.141 1 95.81 89 SER A C 1
ATOM 690 O O . SER A 1 89 ? -3.426 -12.07 -16.203 1 95.81 89 SER A O 1
ATOM 692 N N . CYS A 1 90 ? -2.395 -13.836 -17.219 1 97.56 90 CYS A N 1
ATOM 693 C CA . CYS A 1 90 ? -1.448 -13.922 -16.109 1 97.56 90 CYS A CA 1
ATOM 694 C C . CYS A 1 90 ? -0.113 -14.492 -16.578 1 97.56 90 CYS A C 1
ATOM 696 O O . CYS A 1 90 ? -0.036 -15.117 -17.641 1 97.56 90 CYS A O 1
ATOM 698 N N . ARG A 1 91 ? 0.925 -14.203 -15.867 1 97.12 91 ARG A N 1
ATOM 699 C CA . ARG A 1 91 ? 2.277 -14.727 -16.047 1 97.12 91 ARG A CA 1
ATOM 700 C C . ARG A 1 91 ? 3.037 -14.719 -14.719 1 97.12 91 ARG A C 1
ATOM 702 O O . ARG A 1 91 ? 2.646 -14.031 -13.773 1 97.12 91 ARG A O 1
ATOM 709 N N . ALA A 1 92 ? 4.102 -15.539 -14.594 1 98.19 92 ALA A N 1
ATOM 710 C CA . ALA A 1 92 ? 4.879 -15.617 -13.367 1 98.19 92 ALA A CA 1
ATOM 711 C C . ALA A 1 92 ? 6.293 -16.125 -13.641 1 98.19 92 ALA A C 1
ATOM 713 O O . ALA A 1 92 ? 6.523 -16.828 -14.625 1 98.19 92 ALA A O 1
ATOM 714 N N . THR A 1 93 ? 7.188 -15.734 -12.82 1 97.62 93 THR A N 1
ATOM 715 C CA . THR A 1 93 ? 8.562 -16.219 -12.906 1 97.62 93 THR A CA 1
ATOM 716 C C . THR A 1 93 ? 9.258 -16.109 -11.555 1 97.62 93 THR A C 1
ATOM 718 O O . THR A 1 93 ? 8.703 -15.539 -10.609 1 97.62 93 THR A O 1
ATOM 721 N N . ALA A 1 94 ? 10.391 -16.781 -11.445 1 97.44 94 ALA A N 1
ATOM 722 C CA . ALA A 1 94 ? 11.211 -16.75 -10.234 1 97.44 94 ALA A CA 1
ATOM 723 C C . ALA A 1 94 ? 12.695 -16.641 -10.57 1 97.44 94 ALA A C 1
ATOM 725 O O . ALA A 1 94 ? 13.117 -17.062 -11.648 1 97.44 94 ALA A O 1
ATOM 726 N N . ARG A 1 95 ? 13.375 -16.062 -9.719 1 95.69 95 ARG A N 1
ATOM 727 C CA . ARG A 1 95 ? 14.836 -16 -9.773 1 95.69 95 ARG A CA 1
ATOM 728 C C . ARG A 1 95 ? 15.453 -16.594 -8.516 1 95.69 95 ARG A C 1
ATOM 730 O O . ARG A 1 95 ? 15.016 -16.312 -7.402 1 95.69 95 ARG A O 1
ATOM 737 N N . TRP A 1 96 ? 16.453 -17.469 -8.727 1 96.38 96 TRP A N 1
ATOM 738 C CA . TRP A 1 96 ? 17.094 -18.141 -7.598 1 96.38 96 TRP A CA 1
ATOM 739 C C . TRP A 1 96 ? 18.562 -18.438 -7.898 1 96.38 96 TRP A C 1
ATOM 741 O O . TRP A 1 96 ? 19.016 -18.266 -9.031 1 96.38 96 TRP A O 1
ATOM 751 N N . ASN A 1 97 ? 19.281 -18.719 -6.812 1 96.56 97 ASN A N 1
ATOM 752 C CA . ASN A 1 97 ? 20.656 -19.188 -6.945 1 96.56 97 ASN A CA 1
ATOM 753 C C . ASN A 1 97 ? 20.703 -20.594 -7.551 1 96.56 97 ASN A C 1
ATOM 755 O O . ASN A 1 97 ? 20.5 -21.578 -6.844 1 96.56 97 ASN A O 1
ATOM 759 N N . GLU A 1 98 ? 21.078 -20.656 -8.781 1 92.19 98 GLU A N 1
ATOM 760 C CA . GLU A 1 98 ? 21.047 -21.906 -9.523 1 92.19 98 GLU A CA 1
ATOM 761 C C . GLU A 1 98 ? 22.156 -22.859 -9.07 1 92.19 98 GLU A C 1
ATOM 763 O O . GLU A 1 98 ? 22.109 -24.047 -9.367 1 92.19 98 GLU A O 1
ATOM 768 N N . GLN A 1 99 ? 23.031 -22.328 -8.367 1 93.56 99 GLN A N 1
ATOM 769 C CA . GLN A 1 99 ? 24.156 -23.141 -7.902 1 93.56 99 GLN A CA 1
ATOM 770 C C . GLN A 1 99 ? 23.844 -23.75 -6.535 1 93.56 99 GLN A C 1
ATOM 772 O O . GLN A 1 99 ? 24.594 -24.609 -6.059 1 93.56 99 GLN A O 1
ATOM 777 N N . ALA A 1 100 ? 22.828 -23.266 -5.957 1 93.12 100 ALA A N 1
ATOM 778 C CA . ALA A 1 100 ? 22.484 -23.734 -4.621 1 93.12 100 ALA A CA 1
ATOM 779 C C . ALA A 1 100 ? 21.703 -25.047 -4.688 1 93.12 100 ALA A C 1
ATOM 781 O O . ALA A 1 100 ? 21 -25.312 -5.664 1 93.12 100 ALA A O 1
ATOM 782 N N . ASN A 1 101 ? 21.922 -25.844 -3.635 1 90.44 101 ASN A N 1
ATOM 783 C CA . ASN A 1 101 ? 21.047 -27.016 -3.471 1 90.44 101 ASN A CA 1
ATOM 784 C C . ASN A 1 101 ? 19.688 -26.625 -2.898 1 90.44 101 ASN A C 1
ATOM 786 O O . ASN A 1 101 ? 19.594 -26.203 -1.744 1 90.44 101 ASN A O 1
ATOM 790 N N . LEU A 1 102 ? 18.672 -26.844 -3.707 1 90.38 102 LEU A N 1
ATOM 791 C CA . LEU A 1 102 ? 17.359 -26.406 -3.273 1 90.38 102 LEU A CA 1
ATOM 792 C C . LEU A 1 102 ? 16.438 -27.578 -2.984 1 90.38 102 LEU A C 1
ATOM 794 O O . LEU A 1 102 ? 15.242 -27.406 -2.758 1 90.38 102 LEU A O 1
ATOM 798 N N . ASP A 1 103 ? 17 -28.828 -2.998 1 84.81 103 ASP A N 1
ATOM 799 C CA . ASP A 1 103 ? 16.25 -30.031 -2.646 1 84.81 103 ASP A CA 1
ATOM 800 C C . ASP A 1 103 ? 16.562 -30.469 -1.214 1 84.81 103 ASP A C 1
ATOM 802 O O . ASP A 1 103 ? 16.672 -31.656 -0.933 1 84.81 103 ASP A O 1
ATOM 806 N N . ASP A 1 104 ? 16.672 -29.547 -0.328 1 86.62 104 ASP A N 1
ATOM 807 C CA . ASP A 1 104 ? 17.109 -29.844 1.029 1 86.62 104 ASP A CA 1
ATOM 808 C C . ASP A 1 104 ? 15.969 -29.688 2.027 1 86.62 104 ASP A C 1
ATOM 810 O O . ASP A 1 104 ? 16.172 -29.781 3.238 1 86.62 104 ASP A O 1
ATOM 814 N N . GLY A 1 105 ? 14.781 -29.469 1.578 1 87.25 105 GLY A N 1
ATOM 815 C CA . GLY A 1 105 ? 13.617 -29.422 2.443 1 87.25 105 GLY A CA 1
ATOM 816 C C . GLY A 1 105 ? 13.414 -28.062 3.086 1 87.25 105 GLY A C 1
ATOM 817 O O . GLY A 1 105 ? 12.523 -27.891 3.928 1 87.25 105 GLY A O 1
ATOM 818 N N . ARG A 1 106 ? 14.164 -27.109 2.658 1 88.88 106 ARG A N 1
ATOM 819 C CA . ARG A 1 106 ? 14.008 -25.766 3.215 1 88.88 106 ARG A CA 1
ATOM 820 C C . ARG A 1 106 ? 12.633 -25.188 2.895 1 88.88 106 ARG A C 1
ATOM 822 O O . ARG A 1 106 ? 12.094 -25.422 1.812 1 88.88 106 ARG A O 1
ATOM 829 N N . SER A 1 107 ? 12.102 -24.453 3.92 1 91.44 107 SER A N 1
ATOM 830 C CA . SER A 1 107 ? 10.836 -23.734 3.75 1 91.44 107 SER A CA 1
ATOM 831 C C . SER A 1 107 ? 11.008 -22.516 2.85 1 91.44 107 SER A C 1
ATOM 833 O O . SER A 1 107 ? 12.125 -22.094 2.578 1 91.44 107 SER A O 1
ATOM 835 N N . LEU A 1 108 ? 9.891 -22.031 2.422 1 91.56 108 LEU A N 1
ATOM 836 C CA . LEU A 1 108 ? 9.906 -20.812 1.622 1 91.56 108 LEU A CA 1
ATOM 837 C C . LEU A 1 108 ? 10.641 -19.688 2.352 1 91.56 108 LEU A C 1
ATOM 839 O O . LEU A 1 108 ? 11.469 -19 1.757 1 91.56 108 LEU A O 1
ATOM 843 N N . ILE A 1 109 ? 10.359 -19.562 3.617 1 91.62 109 ILE A N 1
ATOM 844 C CA . ILE A 1 109 ? 10.945 -18.5 4.426 1 91.62 109 ILE A CA 1
ATOM 845 C C . ILE A 1 109 ? 12.453 -18.688 4.52 1 91.62 109 ILE A C 1
ATOM 847 O O . ILE A 1 109 ? 13.219 -17.719 4.418 1 91.62 109 ILE A O 1
ATOM 851 N N . GLU A 1 110 ? 12.836 -19.891 4.676 1 93.62 110 GLU A N 1
ATOM 852 C CA . GLU A 1 110 ? 14.258 -20.203 4.738 1 93.62 110 GLU A CA 1
ATOM 853 C C . GLU A 1 110 ? 14.945 -19.906 3.408 1 93.62 110 GLU A C 1
ATOM 855 O O . GLU A 1 110 ? 16.078 -19.406 3.383 1 93.62 110 GLU A O 1
ATOM 860 N N . LEU A 1 111 ? 14.273 -20.219 2.371 1 95.06 111 LEU A N 1
ATOM 861 C CA . LEU A 1 111 ? 14.844 -20 1.046 1 95.06 111 LEU A CA 1
ATOM 862 C C . LEU A 1 111 ? 15 -18.516 0.77 1 95.06 111 LEU A C 1
ATOM 864 O O . LEU A 1 111 ? 15.953 -18.094 0.098 1 95.06 111 LEU A O 1
ATOM 868 N N . LEU A 1 112 ? 14.109 -17.688 1.304 1 94.81 112 LEU A N 1
ATOM 869 C CA . LEU A 1 112 ? 14.109 -16.25 1.077 1 94.81 112 LEU A CA 1
ATOM 870 C C . LEU A 1 112 ? 15.156 -15.57 1.957 1 94.81 112 LEU A C 1
ATOM 872 O O . LEU A 1 112 ? 15.734 -14.555 1.563 1 94.81 112 LEU A O 1
ATOM 876 N N . GLY A 1 113 ? 15.367 -16.078 3.08 1 92.44 113 GLY A N 1
ATOM 877 C CA . GLY A 1 113 ? 16.375 -15.523 3.967 1 92.44 113 GLY A CA 1
ATOM 878 C C . GLY A 1 113 ? 15.883 -14.32 4.746 1 92.44 113 GLY A C 1
ATOM 879 O O . GLY A 1 113 ? 14.68 -14.18 4.984 1 92.44 113 GLY A O 1
ATOM 880 N N . GLU A 1 114 ? 16.797 -13.5 5.16 1 86.75 114 GLU A N 1
ATOM 881 C CA . GLU A 1 114 ? 16.5 -12.367 6.031 1 86.75 114 GLU A CA 1
ATOM 882 C C . GLU A 1 114 ? 15.953 -11.188 5.234 1 86.75 114 GLU A C 1
ATOM 884 O O . GLU A 1 114 ? 16.141 -11.109 4.02 1 86.75 114 GLU A O 1
ATOM 889 N N . ASN A 1 115 ? 15.141 -10.312 5.859 1 87.44 115 ASN A N 1
ATOM 890 C CA . ASN A 1 115 ? 14.633 -9.055 5.305 1 87.44 115 ASN A CA 1
ATOM 891 C C . ASN A 1 115 ? 13.766 -9.297 4.078 1 87.44 115 ASN A C 1
ATOM 893 O O . ASN A 1 115 ? 13.797 -8.516 3.125 1 87.44 115 ASN A O 1
ATOM 897 N N . ALA A 1 116 ? 13.164 -10.492 4.094 1 91.44 116 ALA A N 1
ATOM 898 C CA . ALA A 1 116 ? 12.258 -10.766 2.984 1 91.44 116 ALA A CA 1
ATOM 899 C C . ALA A 1 116 ? 11.031 -9.859 3.043 1 91.44 116 ALA A C 1
ATOM 901 O O . ALA A 1 116 ? 10.547 -9.523 4.125 1 91.44 116 ALA A O 1
ATOM 902 N N . VAL A 1 117 ? 10.555 -9.461 1.819 1 91.81 117 VAL A N 1
ATOM 903 C CA . VAL A 1 117 ? 9.406 -8.562 1.743 1 91.81 117 VAL A CA 1
ATOM 904 C C . VAL A 1 117 ? 8.406 -9.094 0.722 1 91.81 117 VAL A C 1
ATOM 906 O O . VAL A 1 117 ? 8.773 -9.805 -0.214 1 91.81 117 VAL A O 1
ATOM 909 N N . PHE A 1 118 ? 7.254 -8.773 1.066 1 92.5 118 PHE A N 1
ATOM 910 C CA . PHE A 1 118 ? 6.141 -9.008 0.152 1 92.5 118 PHE A CA 1
ATOM 911 C C . PHE A 1 118 ? 5.578 -7.688 -0.362 1 92.5 118 PHE A C 1
ATOM 913 O O . PHE A 1 118 ? 5.32 -6.77 0.419 1 92.5 118 PHE A O 1
ATOM 920 N N . GLY A 1 119 ? 5.445 -7.633 -1.736 1 92.56 119 GLY A N 1
ATOM 921 C CA . GLY A 1 119 ? 4.914 -6.43 -2.354 1 92.56 119 GLY A CA 1
ATOM 922 C C . GLY A 1 119 ? 3.725 -6.695 -3.256 1 92.56 119 GLY A C 1
ATOM 923 O O . GLY A 1 119 ? 3.691 -7.703 -3.967 1 92.56 119 GLY A O 1
ATOM 924 N N . ILE A 1 120 ? 2.721 -5.785 -3.195 1 92.81 120 ILE A N 1
ATOM 925 C CA . ILE A 1 120 ? 1.627 -5.738 -4.16 1 92.81 120 ILE A CA 1
ATOM 926 C C . ILE A 1 120 ? 1.677 -4.422 -4.93 1 92.81 120 ILE A C 1
ATOM 928 O O . ILE A 1 120 ? 1.781 -3.348 -4.332 1 92.81 120 ILE A O 1
ATOM 932 N N . THR A 1 121 ? 1.675 -4.523 -6.215 1 94 121 THR A N 1
ATOM 933 C CA . THR A 1 121 ? 1.679 -3.336 -7.062 1 94 121 THR A CA 1
ATOM 934 C C . THR A 1 121 ? 0.443 -3.309 -7.957 1 94 121 THR A C 1
ATOM 936 O O . THR A 1 121 ? 0.109 -4.309 -8.594 1 94 121 THR A O 1
ATOM 939 N N . LEU A 1 122 ? -0.268 -2.23 -7.91 1 92.25 122 LEU A N 1
ATOM 940 C CA . LEU A 1 122 ? -1.329 -1.956 -8.875 1 92.25 122 LEU A CA 1
ATOM 941 C C . LEU A 1 122 ? -0.86 -0.961 -9.93 1 92.25 122 LEU A C 1
ATOM 943 O O . LEU A 1 122 ? -0.525 0.181 -9.609 1 92.25 122 LEU A O 1
ATOM 947 N N . GLN A 1 123 ? -0.792 -1.452 -11.156 1 92.5 123 GLN A N 1
ATOM 948 C CA . GLN A 1 123 ? -0.335 -0.643 -12.281 1 92.5 123 GLN A CA 1
ATOM 949 C C . GLN A 1 123 ? -1.472 -0.376 -13.266 1 92.5 123 GLN A C 1
ATOM 951 O O . GLN A 1 123 ? -1.711 -1.173 -14.172 1 92.5 123 GLN A O 1
ATOM 956 N N . PRO A 1 124 ? -2.105 0.81 -13.109 1 89.88 124 PRO A N 1
ATOM 957 C CA . PRO A 1 124 ? -3.166 1.122 -14.07 1 89.88 124 PRO A CA 1
ATOM 958 C C . PRO A 1 124 ? -2.637 1.345 -15.484 1 89.88 124 PRO A C 1
ATOM 960 O O . PRO A 1 124 ? -1.454 1.646 -15.664 1 89.88 124 PRO A O 1
ATOM 963 N N . ASN A 1 125 ? -3.535 1.136 -16.422 1 89.81 125 ASN A N 1
ATOM 964 C CA . ASN A 1 125 ? -3.133 1.428 -17.797 1 89.81 125 ASN A CA 1
ATOM 965 C C . ASN A 1 125 ? -2.746 2.895 -17.969 1 89.81 125 ASN A C 1
ATOM 967 O O . ASN A 1 125 ? -1.811 3.213 -18.703 1 89.81 125 ASN A O 1
ATOM 971 N N . GLU A 1 126 ? -3.555 3.697 -17.234 1 84.38 126 GLU A N 1
ATOM 972 C CA . GLU A 1 126 ? -3.297 5.133 -17.234 1 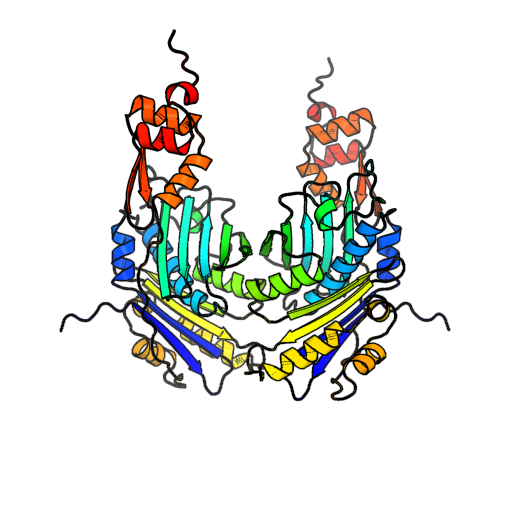84.38 126 GLU A CA 1
ATOM 973 C C . GLU A 1 126 ? -3.074 5.66 -15.82 1 84.38 126 GLU A C 1
ATOM 975 O O . GLU A 1 126 ? -3.863 5.375 -14.914 1 84.38 126 GLU A O 1
ATOM 980 N N . GLY A 1 127 ? -1.944 6.359 -15.695 1 80.81 127 GLY A N 1
ATOM 981 C CA . GLY A 1 127 ? -1.64 6.922 -14.391 1 80.81 127 GLY A CA 1
ATOM 982 C C . GLY A 1 127 ? -0.441 6.273 -13.727 1 80.81 127 GLY A C 1
ATOM 983 O O . GLY A 1 127 ? 0.231 5.434 -14.328 1 80.81 127 GLY A O 1
ATOM 984 N N . GLU A 1 128 ? -0.214 6.668 -12.461 1 83.62 128 GLU A N 1
ATOM 985 C CA . GLU A 1 128 ? 0.95 6.195 -11.719 1 83.62 128 GLU A CA 1
ATOM 986 C C . GLU A 1 128 ? 0.623 4.934 -10.922 1 83.62 128 GLU A C 1
ATOM 988 O O . GLU A 1 128 ? -0.503 4.762 -10.453 1 83.62 128 GLU A O 1
ATOM 993 N N . PRO A 1 129 ? 1.599 4.074 -10.828 1 87.94 129 PRO A N 1
ATOM 994 C CA . PRO A 1 129 ? 1.379 2.859 -10.031 1 87.94 129 PRO A CA 1
ATOM 995 C C . PRO A 1 129 ? 1.335 3.135 -8.531 1 87.94 129 PRO A C 1
ATOM 997 O O . PRO A 1 129 ? 1.869 4.145 -8.07 1 87.94 129 PRO A O 1
ATOM 1000 N N . TRP A 1 130 ? 0.629 2.275 -7.891 1 87.19 130 TRP A N 1
ATOM 1001 C CA . TRP A 1 130 ? 0.595 2.207 -6.434 1 87.19 130 TRP A CA 1
ATOM 1002 C C . TRP A 1 130 ? 1.233 0.916 -5.934 1 87.19 130 TRP A C 1
ATOM 1004 O O . TRP A 1 130 ? 1.03 -0.152 -6.516 1 87.19 130 TRP A O 1
ATOM 1014 N N . GLN A 1 131 ? 2.07 1.067 -4.836 1 89.81 131 GLN A N 1
ATOM 1015 C CA . GLN A 1 131 ? 2.711 -0.138 -4.324 1 89.81 131 GLN A CA 1
ATOM 1016 C C . GLN A 1 131 ? 2.578 -0.229 -2.807 1 89.81 131 GLN A C 1
ATOM 1018 O O . GLN A 1 131 ? 2.723 0.774 -2.104 1 89.81 131 GLN A O 1
ATOM 1023 N N . GLY A 1 132 ? 2.135 -1.4 -2.4 1 90.5 132 GLY A N 1
ATOM 1024 C CA . GLY A 1 132 ? 2.162 -1.742 -0.988 1 90.5 132 GLY A CA 1
ATOM 1025 C C . GLY A 1 132 ? 3.205 -2.789 -0.646 1 90.5 132 GLY A C 1
ATOM 1026 O O . GLY A 1 132 ? 3.396 -3.748 -1.396 1 90.5 132 GLY A O 1
ATOM 1027 N N . ILE A 1 133 ? 3.914 -2.543 0.474 1 89.56 133 ILE A N 1
ATOM 1028 C CA . ILE A 1 133 ? 4.98 -3.457 0.864 1 89.56 133 ILE A CA 1
ATOM 1029 C C . ILE A 1 133 ? 4.84 -3.818 2.342 1 89.56 133 ILE A C 1
ATOM 1031 O O . ILE A 1 133 ? 4.523 -2.959 3.168 1 89.56 133 ILE A O 1
ATOM 1035 N N . VAL A 1 134 ? 5.039 -5.098 2.627 1 85.94 134 VAL A N 1
ATOM 1036 C CA . VAL A 1 134 ? 5.027 -5.535 4.02 1 85.94 134 VAL A CA 1
ATOM 1037 C C . VAL A 1 134 ? 6.156 -6.539 4.254 1 85.94 134 VAL A C 1
ATOM 1039 O O . VAL A 1 134 ? 6.457 -7.359 3.381 1 85.94 134 VAL A O 1
ATOM 1042 N N . PRO A 1 135 ? 6.797 -6.379 5.445 1 84.38 135 PRO A N 1
ATOM 1043 C CA . PRO A 1 135 ? 7.703 -7.473 5.793 1 84.38 135 PRO A CA 1
ATOM 1044 C C . PRO A 1 135 ? 7.016 -8.836 5.781 1 84.38 135 PRO A C 1
ATOM 1046 O O . PRO A 1 135 ? 5.84 -8.945 6.148 1 84.38 135 PRO A O 1
ATOM 1049 N N . LEU A 1 136 ? 7.742 -9.703 5.324 1 84.25 136 LEU A N 1
ATOM 1050 C CA . LEU A 1 136 ? 7.172 -11.039 5.227 1 84.25 136 LEU A CA 1
ATOM 1051 C C . LEU A 1 136 ? 6.859 -11.602 6.605 1 84.25 136 LEU A C 1
ATOM 1053 O O . LEU A 1 136 ? 7.723 -11.609 7.488 1 84.25 136 LEU A O 1
ATOM 1057 N N . GLU A 1 137 ? 5.586 -11.852 6.773 1 78 137 GLU A N 1
ATOM 1058 C CA . GLU A 1 137 ? 5.109 -12.508 7.988 1 78 137 GLU A CA 1
ATOM 1059 C C . GLU A 1 137 ? 4.375 -13.805 7.668 1 78 137 GLU A C 1
ATOM 1061 O O . GLU A 1 137 ? 3.826 -13.953 6.574 1 78 137 GLU A O 1
ATOM 1066 N N . GLY A 1 138 ? 4.461 -14.766 8.602 1 77.38 138 GLY A N 1
ATOM 1067 C CA . GLY A 1 138 ? 3.775 -16.031 8.383 1 77.38 138 GLY A CA 1
ATOM 1068 C C . GLY A 1 138 ? 4.684 -17.109 7.84 1 77.38 138 GLY A C 1
ATOM 1069 O O . GLY A 1 138 ? 5.871 -16.875 7.605 1 77.38 138 GLY A O 1
ATOM 1070 N N . SER A 1 139 ? 3.957 -18.203 7.562 1 83.19 139 SER A N 1
ATOM 1071 C CA . SER A 1 139 ? 4.75 -19.375 7.195 1 83.19 139 SER A CA 1
ATOM 1072 C C . SER A 1 139 ? 4.578 -19.719 5.719 1 83.19 139 SER A C 1
ATOM 1074 O O . SER A 1 139 ? 5.355 -20.5 5.164 1 83.19 139 SER A O 1
ATOM 1076 N N . ASN A 1 140 ? 3.549 -19.141 5.117 1 89 140 ASN A N 1
ATOM 1077 C CA . ASN A 1 140 ? 3.289 -19.422 3.709 1 89 140 ASN A CA 1
ATOM 1078 C C . ASN A 1 140 ? 2.592 -18.25 3.029 1 89 140 ASN A C 1
ATOM 1080 O O . ASN A 1 140 ? 2.23 -17.266 3.686 1 89 140 ASN A O 1
ATOM 1084 N N . ILE A 1 141 ? 2.42 -18.328 1.793 1 92.06 141 ILE A N 1
ATOM 1085 C CA . ILE A 1 141 ? 1.923 -17.234 0.966 1 92.06 141 ILE A CA 1
ATOM 1086 C C . ILE A 1 141 ? 0.477 -16.922 1.344 1 92.06 141 ILE A C 1
ATOM 1088 O O . ILE A 1 141 ? 0.093 -15.758 1.43 1 92.06 141 ILE A O 1
ATOM 1092 N N . ALA A 1 142 ? -0.317 -17.922 1.553 1 92.75 142 ALA A N 1
ATOM 1093 C CA . ALA A 1 142 ? -1.723 -17.734 1.899 1 92.75 142 ALA A CA 1
ATOM 1094 C C . ALA A 1 142 ? -1.863 -16.922 3.188 1 92.75 142 ALA A C 1
ATOM 1096 O O . ALA A 1 142 ? -2.656 -15.984 3.254 1 92.75 142 ALA A O 1
ATOM 1097 N N . GLU A 1 143 ? -1.062 -17.297 4.152 1 89.19 143 GLU A N 1
ATOM 1098 C CA . GLU A 1 143 ? -1.104 -16.594 5.43 1 89.19 143 GLU A CA 1
ATOM 1099 C C . GLU A 1 143 ? -0.624 -15.156 5.289 1 89.19 143 GLU A C 1
ATOM 1101 O O . GLU A 1 143 ? -1.217 -14.234 5.859 1 89.19 143 GLU A O 1
ATOM 1106 N N . MET A 1 144 ? 0.377 -15.008 4.543 1 87.88 144 MET A N 1
ATOM 1107 C CA . MET A 1 144 ? 0.928 -13.672 4.309 1 87.88 144 MET A CA 1
ATOM 1108 C C . MET A 1 144 ? -0.1 -12.773 3.633 1 87.88 144 MET A C 1
ATOM 1110 O O . MET A 1 144 ? -0.307 -11.633 4.059 1 87.88 144 MET A O 1
ATOM 1114 N N . LEU A 1 145 ? -0.736 -13.305 2.682 1 91 145 LEU A N 1
ATOM 1115 C CA . LEU A 1 145 ? -1.722 -12.547 1.922 1 91 145 LEU A CA 1
ATOM 1116 C C . LEU A 1 145 ? -2.945 -12.234 2.777 1 91 145 LEU A C 1
ATOM 1118 O O . LEU A 1 145 ? -3.484 -11.125 2.717 1 91 145 LEU A O 1
ATOM 1122 N N . SER A 1 146 ? -3.365 -13.18 3.527 1 89.5 146 SER A N 1
ATOM 1123 C CA . SER A 1 146 ? -4.504 -12.953 4.41 1 89.5 146 SER A CA 1
ATOM 1124 C C . SER A 1 146 ? -4.215 -11.836 5.41 1 89.5 146 SER A C 1
ATOM 1126 O O . SER A 1 146 ? -5.062 -10.977 5.652 1 89.5 146 SER A O 1
ATOM 1128 N N . ALA A 1 147 ? -3.031 -11.852 5.902 1 84.56 147 ALA A N 1
ATOM 1129 C CA . ALA A 1 147 ? -2.619 -10.805 6.836 1 84.56 147 ALA A CA 1
ATOM 1130 C C . ALA A 1 147 ? -2.547 -9.445 6.145 1 84.56 147 ALA A C 1
ATOM 1132 O O . ALA A 1 147 ? -2.959 -8.43 6.711 1 84.56 147 ALA A O 1
ATOM 1133 N N . TYR A 1 148 ? -2.049 -9.477 4.977 1 84.44 148 TYR A N 1
ATOM 1134 C CA . TYR A 1 148 ? -1.981 -8.25 4.184 1 84.44 148 TYR A CA 1
ATOM 1135 C C . TYR A 1 148 ? -3.371 -7.66 3.973 1 84.44 148 TYR A C 1
ATOM 1137 O O . TYR A 1 148 ? -3.578 -6.461 4.172 1 84.44 148 TYR A O 1
ATOM 1145 N N . MET A 1 149 ? -4.246 -8.469 3.592 1 85.69 149 MET A N 1
ATOM 1146 C CA . MET A 1 149 ? -5.605 -8.008 3.328 1 85.69 149 MET A CA 1
ATOM 1147 C C . MET A 1 149 ? -6.242 -7.434 4.59 1 85.69 149 MET A C 1
ATOM 1149 O O . MET A 1 149 ? -6.938 -6.422 4.531 1 85.69 149 MET A O 1
ATOM 1153 N N . ARG A 1 150 ? -6.031 -8.047 5.648 1 82.75 150 ARG A N 1
ATOM 1154 C CA . ARG A 1 150 ? -6.582 -7.594 6.922 1 82.75 150 ARG A CA 1
ATOM 1155 C C . ARG A 1 150 ? -6.027 -6.223 7.301 1 82.75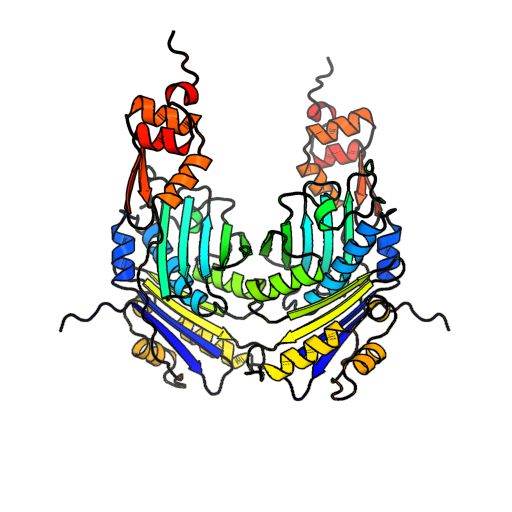 150 ARG A C 1
ATOM 1157 O O . ARG A 1 150 ? -6.762 -5.359 7.781 1 82.75 150 ARG A O 1
ATOM 1164 N N . ARG A 1 151 ? -4.844 -6 7.047 1 78.31 151 ARG A N 1
ATOM 1165 C CA . ARG A 1 151 ? -4.184 -4.781 7.496 1 78.31 151 ARG A CA 1
ATOM 1166 C C . ARG A 1 151 ? -4.367 -3.654 6.484 1 78.31 151 ARG A C 1
ATOM 1168 O O . ARG A 1 151 ? -4.711 -2.529 6.852 1 78.31 151 ARG A O 1
ATOM 1175 N N . SER A 1 152 ? -4.098 -3.914 5.312 1 78 152 SER A N 1
ATOM 1176 C CA . SER A 1 152 ? -4.086 -2.889 4.273 1 78 152 SER A CA 1
ATOM 1177 C C . SER A 1 152 ? -5.5 -2.516 3.846 1 78 152 SER A C 1
ATOM 1179 O O . SER A 1 152 ? -5.801 -1.338 3.633 1 78 152 SER A O 1
ATOM 1181 N N . GLU A 1 153 ? -6.363 -3.553 3.715 1 71.69 153 GLU A N 1
ATOM 1182 C CA . GLU A 1 153 ? -7.711 -3.312 3.211 1 71.69 153 GLU A CA 1
ATOM 1183 C C . GLU A 1 153 ? -8.742 -3.375 4.336 1 71.69 153 GLU A C 1
ATOM 1185 O O . GLU A 1 153 ? -9.906 -3.014 4.145 1 71.69 153 GLU A O 1
ATOM 1190 N N . GLN A 1 154 ? -8.289 -3.744 5.5 1 73.12 154 GLN A N 1
ATOM 1191 C CA . GLN A 1 154 ? -9.133 -3.896 6.68 1 73.12 154 GLN A CA 1
ATOM 1192 C C . GLN A 1 154 ? -10.305 -4.84 6.398 1 73.12 154 GLN A C 1
ATOM 1194 O O . GLN A 1 154 ? -11.422 -4.605 6.863 1 73.12 154 GLN A O 1
ATOM 1199 N N . LEU A 1 155 ? -10.078 -5.758 5.566 1 78.88 155 LEU A N 1
ATOM 1200 C CA . LEU A 1 155 ? -11.07 -6.754 5.18 1 78.88 155 LEU A CA 1
ATOM 1201 C C . LEU A 1 155 ? -10.664 -8.141 5.664 1 78.88 155 LEU A C 1
ATOM 1203 O O . LEU A 1 155 ? -9.539 -8.586 5.426 1 78.88 155 LEU A O 1
ATOM 1207 N N . ASP A 1 156 ? -11.609 -8.781 6.328 1 87.44 156 ASP A N 1
ATOM 1208 C CA . ASP A 1 156 ? -11.359 -10.18 6.672 1 87.44 156 ASP A CA 1
ATOM 1209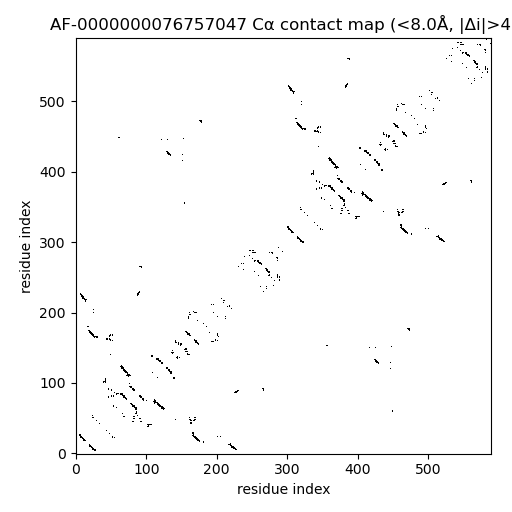 C C . ASP A 1 156 ? -11.352 -11.062 5.422 1 87.44 156 ASP A C 1
ATOM 1211 O O . ASP A 1 156 ? -12.359 -11.156 4.723 1 87.44 156 ASP A O 1
ATOM 1215 N N . THR A 1 157 ? -10.219 -11.648 5.191 1 91.69 157 THR A N 1
ATOM 1216 C CA . THR A 1 157 ? -10.031 -12.477 4.008 1 91.69 157 THR A CA 1
ATOM 1217 C C . THR A 1 157 ? -9.328 -13.789 4.371 1 91.69 157 THR A C 1
ATOM 1219 O O . THR A 1 157 ? -8.375 -13.789 5.152 1 91.69 157 THR A O 1
ATOM 1222 N N . HIS A 1 158 ? -9.93 -14.898 3.943 1 95.81 158 HIS A N 1
ATOM 1223 C CA . HIS A 1 158 ? -9.336 -16.219 4.07 1 95.81 158 HIS A CA 1
ATOM 1224 C C . HIS A 1 158 ? -8.891 -16.75 2.715 1 95.81 158 HIS A C 1
ATOM 1226 O O . HIS A 1 158 ? -9.672 -16.781 1.764 1 95.81 158 HIS A O 1
ATOM 1232 N N . ILE A 1 159 ? -7.637 -17.203 2.674 1 96.88 159 ILE A N 1
ATOM 1233 C CA . ILE A 1 159 ? -7.098 -17.672 1.402 1 96.88 159 ILE A CA 1
ATOM 1234 C C . ILE A 1 159 ? -6.473 -19.047 1.585 1 96.88 159 ILE A C 1
ATOM 1236 O O . ILE A 1 159 ? -5.77 -19.297 2.568 1 96.88 159 ILE A O 1
ATOM 1240 N N . SER A 1 160 ? -6.766 -19.938 0.702 1 98.25 160 SER A N 1
ATOM 1241 C CA . SER A 1 160 ? -6.117 -21.234 0.564 1 98.25 160 SER A CA 1
ATOM 1242 C C . SER A 1 160 ? -5.477 -21.391 -0.81 1 98.25 160 SER A C 1
ATOM 1244 O O . SER A 1 160 ? -6.105 -21.109 -1.831 1 98.25 160 SER A O 1
ATOM 1246 N N . LEU A 1 161 ? -4.234 -21.859 -0.767 1 98.38 161 LEU A N 1
ATOM 1247 C CA . LEU A 1 161 ? -3.494 -21.984 -2.018 1 98.38 161 LEU A CA 1
ATOM 1248 C C . LEU A 1 161 ? -2.77 -23.328 -2.086 1 98.38 161 LEU A C 1
ATOM 1250 O O . LEU A 1 161 ? -2.334 -23.859 -1.06 1 98.38 161 LEU A O 1
ATOM 1254 N N . ALA A 1 162 ? -2.637 -23.812 -3.336 1 98.06 162 ALA A N 1
ATOM 1255 C CA . ALA A 1 162 ? -1.839 -25 -3.588 1 98.06 162 ALA A CA 1
ATOM 1256 C C . ALA A 1 162 ? -1.341 -25.031 -5.027 1 98.06 162 ALA A C 1
ATOM 1258 O O . ALA A 1 162 ? -1.996 -24.516 -5.934 1 98.06 162 ALA A O 1
ATOM 1259 N N . ALA A 1 163 ? -0.212 -25.688 -5.145 1 97.81 163 ALA A N 1
ATOM 1260 C CA . ALA A 1 163 ? 0.321 -25.906 -6.488 1 97.81 163 ALA A CA 1
ATOM 1261 C C . ALA A 1 163 ? 1.116 -27.203 -6.562 1 97.81 163 ALA A C 1
ATOM 1263 O O . ALA A 1 163 ? 1.811 -27.562 -5.609 1 97.81 163 ALA A O 1
ATOM 1264 N N . SER A 1 164 ? 0.964 -27.859 -7.656 1 96 164 SER A N 1
ATOM 1265 C CA . SER A 1 164 ? 1.764 -29.031 -8.031 1 96 164 SER A CA 1
ATOM 1266 C C . SER A 1 164 ? 2.467 -28.797 -9.367 1 96 164 SER A C 1
ATOM 1268 O O . SER A 1 164 ? 2.492 -27.688 -9.883 1 96 164 SER A O 1
ATOM 1270 N N . GLU A 1 165 ? 3.047 -29.844 -9.828 1 94.62 165 GLU A N 1
ATOM 1271 C CA . GLU A 1 165 ? 3.67 -29.766 -11.141 1 94.62 165 GLU A CA 1
ATOM 1272 C C . GLU A 1 165 ? 2.621 -29.625 -12.242 1 94.62 165 GLU A C 1
ATOM 1274 O O . GLU A 1 165 ? 2.924 -29.141 -13.336 1 94.62 165 GLU A O 1
ATOM 1279 N N . HIS A 1 166 ? 1.443 -29.922 -11.906 1 94.94 166 HIS A N 1
ATOM 1280 C CA . HIS A 1 166 ? 0.456 -30.062 -12.977 1 94.94 166 HIS A CA 1
ATOM 1281 C C . HIS A 1 166 ? -0.534 -28.891 -12.953 1 94.94 166 HIS A C 1
ATOM 1283 O O . HIS A 1 166 ? -1.086 -28.531 -13.992 1 94.94 166 HIS A O 1
ATOM 1289 N N . ALA A 1 167 ? -0.76 -28.406 -11.758 1 97.38 167 ALA A N 1
ATOM 1290 C CA . ALA A 1 167 ? -1.802 -27.391 -11.656 1 97.38 167 ALA A CA 1
ATOM 1291 C C . ALA A 1 167 ? -1.582 -26.5 -10.445 1 97.38 167 ALA A C 1
ATOM 1293 O O . ALA A 1 167 ? -0.807 -26.828 -9.547 1 97.38 167 ALA A O 1
ATOM 1294 N N . ALA A 1 168 ? -2.162 -25.344 -10.461 1 98.12 168 ALA A N 1
ATOM 1295 C CA . ALA A 1 168 ? -2.254 -24.438 -9.328 1 98.12 168 ALA A CA 1
ATOM 1296 C C . ALA A 1 168 ? -3.705 -24.078 -9.031 1 98.12 168 ALA A C 1
ATOM 1298 O O . ALA A 1 168 ? -4.52 -23.938 -9.945 1 98.12 168 ALA A O 1
ATOM 1299 N N . GLY A 1 169 ? -4.035 -23.969 -7.754 1 98.19 169 GLY A N 1
ATOM 1300 C CA . GLY A 1 169 ? -5.398 -23.672 -7.344 1 98.19 169 GLY A CA 1
ATOM 1301 C C . GLY A 1 169 ? -5.465 -22.781 -6.109 1 98.19 169 GLY A C 1
ATOM 1302 O O . GLY A 1 169 ? -4.477 -22.641 -5.387 1 98.19 169 GLY A O 1
ATOM 1303 N N . GLY A 1 170 ? -6.625 -22.172 -5.926 1 98.56 170 GLY A N 1
ATOM 1304 C CA . GLY A 1 170 ? -6.84 -21.312 -4.781 1 98.56 170 GLY A CA 1
ATOM 1305 C C . GLY A 1 170 ? -8.305 -21.094 -4.461 1 98.56 170 GLY A C 1
ATOM 1306 O O . GLY A 1 170 ? -9.172 -21.266 -5.32 1 98.56 170 GLY A O 1
ATOM 1307 N N . LEU A 1 171 ? -8.531 -20.766 -3.229 1 98.69 171 LEU A N 1
ATOM 1308 C CA . LEU A 1 171 ? -9.836 -20.406 -2.695 1 98.69 171 LEU A CA 1
ATOM 1309 C C . LEU A 1 171 ? -9.742 -19.156 -1.814 1 98.69 171 LEU A C 1
ATOM 1311 O O . LEU A 1 171 ? -8.844 -19.062 -0.976 1 98.69 171 LEU A O 1
ATOM 1315 N N . LEU A 1 172 ? -10.594 -18.219 -2.088 1 98.12 172 LEU A N 1
ATOM 1316 C CA . LEU A 1 172 ? -10.648 -16.984 -1.304 1 98.12 172 LEU A CA 1
ATOM 1317 C C . LEU A 1 172 ? -12.055 -16.75 -0.772 1 98.12 172 LEU A C 1
ATOM 1319 O O . LEU A 1 172 ? -13.039 -16.891 -1.506 1 98.12 172 LEU A O 1
ATOM 1323 N N . LEU A 1 173 ? -12.18 -16.531 0.545 1 96.56 173 LEU A N 1
ATOM 1324 C CA . LEU A 1 173 ? -13.391 -16.031 1.191 1 96.56 173 LEU A CA 1
ATOM 1325 C C . LEU A 1 173 ? -13.156 -14.625 1.752 1 96.56 173 LEU A C 1
ATOM 1327 O O . LEU A 1 173 ? -12.117 -14.359 2.354 1 96.56 173 LEU A O 1
ATOM 1331 N N . GLN A 1 174 ? -14.102 -13.812 1.525 1 92.44 174 GLN A N 1
ATOM 1332 C CA . GLN A 1 174 ? -13.953 -12.438 2.008 1 92.44 174 GLN A CA 1
ATOM 1333 C C . GLN A 1 174 ? -15.266 -11.914 2.58 1 92.44 174 GLN A C 1
ATOM 1335 O O . GLN A 1 174 ? -16.328 -12.094 1.978 1 92.44 174 GLN A O 1
ATOM 1340 N N . ARG A 1 175 ? -15.125 -11.297 3.727 1 88.12 175 ARG A N 1
ATOM 1341 C CA . ARG A 1 175 ? -16.281 -10.656 4.355 1 88.12 175 ARG A CA 1
ATOM 1342 C C . ARG A 1 175 ? -16.641 -9.359 3.65 1 88.12 175 ARG A C 1
ATOM 1344 O O . ARG A 1 175 ? -15.75 -8.57 3.301 1 88.12 175 ARG A O 1
ATOM 1351 N N . LEU A 1 176 ? -17.922 -9.141 3.465 1 81 176 LEU A N 1
ATOM 1352 C CA . LEU A 1 176 ? -18.375 -7.879 2.895 1 81 176 LEU A CA 1
ATOM 1353 C C . LEU A 1 176 ? -18.453 -6.793 3.965 1 81 176 LEU A C 1
ATOM 1355 O O . LEU A 1 176 ? -18.828 -7.066 5.105 1 81 176 LEU A O 1
ATOM 1359 N N . PRO A 1 177 ? -17.922 -5.543 3.771 1 67.56 177 PRO A N 1
ATOM 1360 C CA . PRO A 1 177 ? -17.828 -4.492 4.785 1 67.56 177 PRO A CA 1
ATOM 1361 C C . PRO A 1 177 ? -19.156 -4.188 5.457 1 67.56 177 PRO A C 1
ATOM 1363 O O . PRO A 1 177 ? -19.203 -3.818 6.633 1 67.56 177 PRO A O 1
ATOM 1366 N N . GLU A 1 178 ? -20.25 -3.857 4.801 1 58.84 178 GLU A N 1
ATOM 1367 C CA . GLU A 1 178 ? -21.453 -3.189 5.27 1 58.84 178 GLU A CA 1
ATOM 1368 C C . GLU A 1 178 ? -22.172 -4.016 6.336 1 58.84 178 GLU A C 1
ATOM 1370 O O . GLU A 1 178 ? -23.031 -3.504 7.055 1 58.84 178 GLU A O 1
ATOM 1375 N N . GLN A 1 179 ? -21.891 -5.336 6.395 1 55.72 179 GLN A N 1
ATOM 1376 C CA . GLN A 1 179 ? -22.953 -6.047 7.102 1 55.72 179 GLN A CA 1
ATOM 1377 C C . GLN A 1 179 ? -22.422 -6.727 8.359 1 55.72 179 GLN A C 1
ATOM 1379 O O . GLN A 1 179 ? -21.266 -7.18 8.383 1 55.72 179 GLN A O 1
ATOM 1384 N N . GLN A 1 180 ? -22.922 -6.141 9.492 1 53.94 180 GLN A N 1
ATOM 1385 C CA . GLN A 1 180 ? -22.641 -6.844 10.734 1 53.94 180 GLN A CA 1
ATOM 1386 C C . GLN A 1 180 ? -22.766 -8.352 10.562 1 53.94 180 GLN A C 1
ATOM 1388 O O . GLN A 1 180 ? -23.828 -8.852 10.172 1 53.94 180 GLN A O 1
ATOM 1393 N N . ILE A 1 181 ? -21.797 -8.898 10.039 1 54.72 181 ILE A N 1
ATOM 1394 C CA . ILE A 1 181 ? -21.875 -10.359 10.047 1 54.72 181 ILE A CA 1
ATOM 1395 C C . ILE A 1 181 ? -21.859 -10.867 11.484 1 54.72 181 ILE A C 1
ATOM 1397 O O . ILE A 1 181 ? -21.188 -10.297 12.344 1 54.72 181 ILE A O 1
ATOM 1401 N N . ASP A 1 182 ? -22.828 -11.625 11.75 1 63.53 182 ASP A N 1
ATOM 1402 C CA . ASP A 1 182 ? -22.719 -12.414 12.977 1 63.53 182 ASP A CA 1
ATOM 1403 C C . ASP A 1 182 ? -21.344 -13.07 13.078 1 63.53 182 ASP A C 1
ATOM 1405 O O . ASP A 1 182 ? -20.922 -13.797 12.172 1 63.53 182 ASP A O 1
ATOM 1409 N N . ALA A 1 183 ? -20.438 -12.625 13.836 1 65.25 183 ALA A N 1
ATOM 1410 C CA . ALA A 1 183 ? -19.109 -13.188 14.102 1 65.25 183 ALA A CA 1
ATOM 1411 C C . ALA A 1 183 ? -19.141 -14.711 13.992 1 65.25 183 ALA A C 1
ATOM 1413 O O . ALA A 1 183 ? -18.188 -15.312 13.508 1 65.25 183 ALA A O 1
ATOM 1414 N N . ASP A 1 184 ? -20.25 -15.219 14.094 1 78.44 184 ASP A N 1
ATOM 1415 C CA . ASP A 1 184 ? -20.375 -16.672 14.102 1 78.44 184 ASP A CA 1
ATOM 1416 C C . ASP A 1 184 ? -20.391 -17.234 12.68 1 78.44 184 ASP A C 1
ATOM 1418 O O . ASP A 1 184 ? -19.781 -18.281 12.414 1 78.44 184 ASP A O 1
ATOM 1422 N N . ALA A 1 185 ? -20.906 -16.516 11.719 1 82.62 185 ALA A N 1
ATOM 1423 C CA . ALA A 1 185 ? -21.016 -17.016 10.344 1 82.62 185 ALA A CA 1
ATOM 1424 C C . ALA A 1 185 ? -19.641 -17 9.656 1 82.62 185 ALA A C 1
ATOM 1426 O O . ALA A 1 185 ? -19.266 -17.969 8.992 1 82.62 185 ALA A O 1
ATOM 1427 N N . TRP A 1 186 ? -18.875 -16.031 9.852 1 89.56 186 TRP A N 1
ATOM 1428 C CA . TRP A 1 186 ? -17.547 -15.938 9.273 1 89.56 186 TRP A CA 1
ATOM 1429 C C . TRP A 1 186 ? -16.672 -17.094 9.742 1 89.56 186 TRP A C 1
ATOM 1431 O O . TRP A 1 186 ? -16.047 -17.781 8.922 1 89.56 186 TRP A O 1
ATOM 1441 N N . THR A 1 187 ? -16.766 -17.297 11 1 91.62 187 THR A N 1
ATOM 1442 C CA . THR A 1 187 ? -15.977 -18.375 11.578 1 91.62 187 THR A CA 1
ATOM 1443 C C . THR A 1 187 ? -16.406 -19.719 11.008 1 91.62 187 THR A C 1
ATOM 1445 O O . THR A 1 187 ? -15.562 -20.578 10.734 1 91.62 187 THR A O 1
ATOM 1448 N N . HIS A 1 188 ? -17.641 -19.875 10.812 1 92.75 188 HIS A N 1
ATOM 1449 C CA . HIS A 1 188 ? -18.156 -21.125 10.266 1 92.75 188 HIS A CA 1
ATOM 1450 C C . HIS A 1 188 ? -17.609 -21.391 8.867 1 92.75 188 HIS A C 1
ATOM 1452 O O . HIS A 1 188 ? -17.031 -22.453 8.617 1 92.75 188 HIS A O 1
ATOM 1458 N N . TYR A 1 189 ? -17.672 -20.469 7.98 1 93.56 189 TYR A N 1
ATOM 1459 C CA . TYR A 1 189 ? -17.25 -20.641 6.598 1 93.56 189 TYR A CA 1
ATOM 1460 C C . TYR A 1 189 ? -15.727 -20.797 6.508 1 93.56 189 TYR A C 1
ATOM 1462 O O . TYR A 1 189 ? -15.227 -21.594 5.711 1 93.56 189 TYR A O 1
ATOM 1470 N N . THR A 1 190 ? -15.062 -20.031 7.332 1 95 190 THR A N 1
ATOM 1471 C CA . THR A 1 190 ? -13.609 -20.141 7.277 1 95 190 THR A CA 1
ATOM 1472 C C . THR A 1 190 ? -13.133 -21.453 7.859 1 95 190 THR A C 1
ATOM 1474 O O . THR A 1 190 ? -12.125 -22.016 7.414 1 95 190 THR A O 1
ATOM 1477 N N . THR A 1 191 ? -13.852 -21.969 8.844 1 96 191 THR A N 1
ATOM 1478 C CA . THR A 1 191 ? -13.531 -23.281 9.398 1 96 191 THR A CA 1
ATOM 1479 C C . THR A 1 191 ? -13.703 -24.359 8.344 1 96 191 THR A C 1
ATOM 1481 O O . THR A 1 191 ? -12.859 -25.266 8.227 1 96 191 THR A O 1
ATOM 1484 N N . LEU A 1 192 ? -14.766 -24.312 7.617 1 96.81 192 LEU A N 1
ATOM 1485 C CA . LEU A 1 192 ? -14.977 -25.266 6.531 1 96.81 192 LEU A CA 1
ATOM 1486 C C . LEU A 1 192 ? -13.883 -25.141 5.477 1 96.81 192 LEU A C 1
ATOM 1488 O O . LEU A 1 192 ? -13.328 -26.141 5.02 1 96.81 192 LEU A O 1
ATOM 1492 N N . ALA A 1 193 ? -13.578 -23.938 5.102 1 97.06 193 ALA A N 1
ATOM 1493 C CA . ALA A 1 193 ? -12.547 -23.688 4.102 1 97.06 193 ALA A CA 1
ATOM 1494 C C . ALA A 1 193 ? -11.195 -24.234 4.555 1 97.06 193 ALA A C 1
ATOM 1496 O O . ALA A 1 193 ? -10.391 -24.688 3.734 1 97.06 193 ALA A O 1
ATOM 1497 N N . ASP A 1 194 ? -10.969 -24.219 5.863 1 96.69 194 ASP A N 1
ATOM 1498 C CA . ASP A 1 194 ? -9.711 -24.688 6.434 1 96.69 194 ASP A CA 1
ATOM 1499 C C . ASP A 1 194 ? -9.547 -26.188 6.258 1 96.69 194 ASP A C 1
ATOM 1501 O O . ASP A 1 194 ? -8.445 -26.719 6.41 1 96.69 194 ASP A O 1
ATOM 1505 N N . THR A 1 195 ? -10.594 -26.828 5.91 1 97.5 195 THR A N 1
ATOM 1506 C CA . THR A 1 195 ? -10.523 -28.281 5.773 1 97.5 195 THR A CA 1
ATOM 1507 C C . THR A 1 195 ? -10.086 -28.672 4.367 1 97.5 195 THR A C 1
ATOM 1509 O O . THR A 1 195 ? -9.797 -29.844 4.102 1 97.5 195 THR A O 1
ATOM 1512 N N . VAL A 1 196 ? -10.016 -27.766 3.475 1 97.88 196 VAL A N 1
ATOM 1513 C CA . VAL A 1 196 ? -9.648 -28.094 2.102 1 97.88 196 VAL A CA 1
ATOM 1514 C C . VAL A 1 196 ? -8.195 -28.578 2.055 1 97.88 196 VAL A C 1
ATOM 1516 O O . VAL A 1 196 ? -7.328 -28 2.705 1 97.88 196 VAL A O 1
ATOM 1519 N N . THR A 1 197 ? -7.961 -29.625 1.333 1 97.25 197 THR A N 1
ATOM 1520 C CA . THR A 1 197 ? -6.598 -30.125 1.17 1 97.25 197 THR A CA 1
ATOM 1521 C C . THR A 1 197 ? -5.957 -29.547 -0.088 1 97.25 197 THR A C 1
ATOM 1523 O O . THR A 1 197 ? -6.656 -29.141 -1.017 1 97.25 197 THR A O 1
ATOM 1526 N N . PRO A 1 198 ? -4.656 -29.578 -0.096 1 96.88 198 PRO A N 1
ATOM 1527 C CA . PRO A 1 198 ? -3.975 -29.125 -1.313 1 96.88 198 PRO A CA 1
ATOM 1528 C C . PRO A 1 198 ? -4.418 -29.906 -2.555 1 96.88 198 PRO A C 1
ATOM 1530 O O . PRO A 1 198 ? -4.605 -29.312 -3.619 1 96.88 198 PRO A O 1
ATOM 1533 N N . GLN A 1 199 ? -4.613 -31.141 -2.416 1 96.81 199 GLN A N 1
ATOM 1534 C CA . GLN A 1 199 ? -5.031 -31.984 -3.535 1 96.81 199 GLN A CA 1
ATOM 1535 C C . GLN A 1 199 ? -6.414 -31.578 -4.039 1 96.81 199 GLN A C 1
ATOM 1537 O O . GLN A 1 199 ? -6.648 -31.516 -5.246 1 96.81 199 GLN A O 1
ATOM 1542 N N . GLU A 1 200 ? -7.289 -31.312 -3.17 1 97.25 200 GLU A N 1
ATOM 1543 C CA . GLU A 1 200 ? -8.633 -30.891 -3.545 1 97.25 200 GLU A CA 1
ATOM 1544 C C . GLU A 1 200 ? -8.617 -29.562 -4.281 1 97.25 200 GLU A C 1
ATOM 1546 O O . GLU A 1 200 ? -9.367 -29.359 -5.238 1 97.25 200 GLU A O 1
ATOM 1551 N N . LEU A 1 201 ? -7.77 -28.672 -3.852 1 96.44 201 LEU A N 1
ATOM 1552 C CA . LEU A 1 201 ? -7.688 -27.328 -4.441 1 96.44 201 LEU A CA 1
ATOM 1553 C C . LEU A 1 201 ? -7.215 -27.406 -5.891 1 96.44 201 LEU A C 1
ATOM 1555 O O . LEU A 1 201 ? -7.617 -26.594 -6.719 1 96.44 201 LEU A O 1
ATOM 1559 N N . ILE A 1 202 ? -6.379 -28.406 -6.145 1 95 202 ILE A N 1
ATOM 1560 C CA . ILE A 1 202 ? -5.75 -28.469 -7.457 1 95 202 ILE A CA 1
ATOM 1561 C C . ILE A 1 202 ? -6.574 -29.375 -8.375 1 95 202 ILE A C 1
ATOM 1563 O O . ILE A 1 202 ? -6.598 -29.172 -9.594 1 95 202 ILE A O 1
ATOM 1567 N N . GLU A 1 203 ? -7.328 -30.297 -7.867 1 94.94 203 GLU A N 1
ATOM 1568 C CA . GLU A 1 203 ? -7.934 -31.344 -8.688 1 94.94 203 GLU A CA 1
ATOM 1569 C C . GLU A 1 203 ? -9.422 -31.094 -8.898 1 94.94 203 GLU A C 1
ATOM 1571 O O . GLU A 1 203 ? -9.977 -31.438 -9.945 1 94.94 203 GLU A O 1
ATOM 1576 N N . LEU A 1 204 ? -10.047 -30.531 -7.918 1 96.06 204 LEU A N 1
ATOM 1577 C CA . LEU A 1 204 ? -11.492 -30.359 -8.016 1 96.06 204 LEU A CA 1
ATOM 1578 C C . LEU A 1 204 ? -11.852 -29.062 -8.719 1 96.06 204 LEU A C 1
ATOM 1580 O O . LEU A 1 204 ? -11.195 -28.031 -8.508 1 96.06 204 LEU A O 1
ATOM 1584 N N . ASP A 1 205 ? -12.891 -29.156 -9.539 1 96.06 205 ASP A N 1
ATOM 1585 C CA . ASP A 1 205 ? -13.422 -27.922 -10.102 1 96.06 205 ASP A CA 1
ATOM 1586 C C . ASP A 1 205 ? -14.281 -27.172 -9.086 1 96.06 205 ASP A C 1
ATOM 1588 O O . ASP A 1 205 ? -14.484 -27.656 -7.965 1 96.06 205 ASP A O 1
ATOM 1592 N N . ALA A 1 206 ? -14.75 -26.047 -9.445 1 96.94 206 ALA A N 1
ATOM 1593 C CA . ALA A 1 206 ? -15.453 -25.156 -8.516 1 96.94 206 ALA A CA 1
ATOM 1594 C C . ALA A 1 206 ? -16.703 -25.828 -7.957 1 96.94 206 ALA A C 1
ATOM 1596 O O . ALA A 1 206 ? -16.938 -25.812 -6.746 1 96.94 206 ALA A O 1
ATOM 1597 N N . GLN A 1 207 ? -17.484 -26.422 -8.789 1 95.81 207 GLN A N 1
ATOM 1598 C CA . GLN A 1 207 ? -18.75 -27.031 -8.375 1 95.81 207 GLN A CA 1
ATOM 1599 C C . GLN A 1 207 ? -18.516 -28.125 -7.328 1 95.81 207 GLN A C 1
ATOM 1601 O O . GLN A 1 207 ? -19.188 -28.141 -6.293 1 95.81 207 GLN A O 1
ATOM 1606 N N . HIS A 1 208 ? -17.562 -28.969 -7.586 1 96.94 208 HIS A N 1
ATOM 1607 C CA . HIS A 1 208 ? -17.281 -30.078 -6.691 1 96.94 208 HIS A CA 1
ATOM 1608 C C . HIS A 1 208 ? -16.656 -29.609 -5.387 1 96.94 208 HIS A C 1
ATOM 1610 O O . HIS A 1 208 ? -17.016 -30.078 -4.305 1 96.94 208 HIS A O 1
ATOM 1616 N N . LEU A 1 209 ? -15.727 -28.688 -5.449 1 97.94 209 LEU A N 1
ATOM 1617 C CA . LEU A 1 209 ? -15.07 -28.188 -4.242 1 97.94 209 LEU A CA 1
ATOM 1618 C C . LEU A 1 209 ? -16.062 -27.469 -3.34 1 97.94 209 LEU A C 1
ATOM 1620 O O . LEU A 1 209 ? -16.094 -27.688 -2.127 1 97.94 209 LEU A O 1
ATOM 1624 N N . LEU A 1 210 ? -16.891 -26.594 -3.949 1 98.06 210 LEU A N 1
ATOM 1625 C CA . LEU A 1 210 ? -17.844 -25.797 -3.166 1 98.06 210 LEU A CA 1
ATOM 1626 C C . LEU A 1 210 ? -18.922 -26.688 -2.561 1 98.06 210 LEU A C 1
ATOM 1628 O O . LEU A 1 210 ? -19.391 -26.422 -1.449 1 98.06 210 LEU A O 1
ATOM 1632 N N . TYR A 1 211 ? -19.281 -27.703 -3.268 1 97 211 TYR A N 1
ATOM 1633 C CA . TYR A 1 211 ? -20.234 -28.656 -2.709 1 97 211 TYR A CA 1
ATOM 1634 C C . TYR A 1 211 ? -19.625 -29.375 -1.508 1 97 211 TYR A C 1
ATOM 1636 O O . TYR A 1 211 ? -20.281 -29.5 -0.467 1 97 211 TYR A O 1
ATOM 1644 N N . ARG A 1 212 ? -18.391 -29.844 -1.679 1 97.06 212 ARG A N 1
ATOM 1645 C CA . ARG A 1 212 ? -17.688 -30.547 -0.608 1 97.06 212 ARG A CA 1
ATOM 1646 C C . ARG A 1 212 ? -17.594 -29.672 0.643 1 97.06 212 ARG A C 1
ATOM 1648 O O . ARG A 1 212 ? -17.75 -30.172 1.761 1 97.06 212 ARG A O 1
ATOM 1655 N N . LEU A 1 213 ? -17.438 -28.406 0.469 1 97.62 213 LEU A N 1
ATOM 1656 C CA . LEU A 1 213 ? -17.172 -27.5 1.588 1 97.62 213 LEU A CA 1
ATOM 1657 C C . LEU A 1 213 ? -18.484 -26.969 2.174 1 97.62 213 LEU A C 1
ATOM 1659 O O . LEU A 1 213 ? -18.609 -26.844 3.393 1 97.62 213 LEU A O 1
ATOM 1663 N N . PHE A 1 214 ? -19.469 -26.75 1.276 1 97.19 214 PHE A N 1
ATOM 1664 C CA . PHE A 1 214 ? -20.562 -25.891 1.718 1 97.19 214 PHE A CA 1
ATOM 1665 C C . PHE A 1 214 ? -21.906 -26.516 1.364 1 97.19 214 PHE A C 1
ATOM 1667 O O . PHE A 1 214 ? -22.891 -25.797 1.144 1 97.19 214 PHE A O 1
ATOM 1674 N N . HIS A 1 215 ? -22.109 -27.75 1.333 1 94.81 215 HIS A N 1
ATOM 1675 C CA . HIS A 1 215 ? -23.312 -28.391 0.847 1 94.81 215 HIS A CA 1
ATOM 1676 C C . HIS A 1 215 ? -24.516 -28.094 1.749 1 94.81 215 HIS A C 1
ATOM 1678 O O . HIS A 1 215 ? -25.656 -28.109 1.298 1 94.81 215 HIS A O 1
ATOM 1684 N N . GLU A 1 216 ? -24.297 -27.766 3.006 1 93.19 216 GLU A N 1
ATOM 1685 C CA . GLU A 1 216 ? -25.391 -27.453 3.916 1 93.19 216 GLU A CA 1
ATOM 1686 C C . GLU A 1 216 ? -26.016 -26.094 3.576 1 93.19 216 GLU A C 1
ATOM 1688 O O . GLU A 1 216 ? -27.203 -25.891 3.756 1 93.19 216 GLU A O 1
ATOM 1693 N N . THR A 1 217 ? -25.172 -25.188 3.117 1 92.06 217 THR A N 1
ATOM 1694 C CA . THR A 1 217 ? -25.594 -23.859 2.652 1 92.06 217 THR A CA 1
ATOM 1695 C C . THR A 1 217 ? -24.891 -23.5 1.347 1 92.06 217 THR A C 1
ATOM 1697 O O . THR A 1 217 ? -23.953 -22.703 1.342 1 92.06 217 THR A O 1
ATOM 1700 N N . PRO A 1 218 ? -25.469 -24.078 0.357 1 93.5 218 PRO A N 1
ATOM 1701 C CA . PRO A 1 218 ? -24.75 -23.938 -0.914 1 93.5 218 PRO A CA 1
ATOM 1702 C C . PRO A 1 218 ? -24.703 -22.484 -1.403 1 93.5 218 PRO A C 1
ATOM 1704 O O . PRO A 1 218 ? -25.719 -21.781 -1.33 1 93.5 218 PRO A O 1
ATOM 1707 N N . PRO A 1 219 ? -23.547 -22.062 -1.893 1 96.88 219 PRO A N 1
ATOM 1708 C CA . PRO A 1 219 ? -23.453 -20.703 -2.449 1 96.88 219 PRO A CA 1
ATOM 1709 C C . PRO A 1 219 ? -24.016 -20.609 -3.863 1 96.88 219 PRO A C 1
ATOM 1711 O O . PRO A 1 219 ? -24.172 -21.625 -4.543 1 96.88 219 PRO A O 1
ATOM 1714 N N . ARG A 1 220 ? -24.438 -19.453 -4.211 1 96.88 220 ARG A N 1
ATOM 1715 C CA . ARG A 1 220 ? -24.703 -19.141 -5.613 1 96.88 220 ARG A CA 1
ATOM 1716 C C . ARG A 1 220 ? -23.406 -19 -6.402 1 96.88 220 ARG A C 1
ATOM 1718 O O . ARG A 1 220 ? -22.547 -18.188 -6.059 1 96.88 220 ARG A O 1
ATOM 1725 N N . VAL A 1 221 ? -23.266 -19.812 -7.43 1 97.31 221 VAL A N 1
ATOM 1726 C CA . VAL A 1 221 ? -22.047 -19.859 -8.227 1 97.31 221 VAL A CA 1
ATOM 1727 C C . VAL A 1 221 ? -22.266 -19.141 -9.562 1 97.31 221 VAL A C 1
ATOM 1729 O O . VAL A 1 221 ? -23.266 -19.391 -10.25 1 97.31 221 VAL A O 1
ATOM 1732 N N . PHE A 1 222 ? -21.359 -18.25 -9.938 1 96.75 222 PHE A N 1
ATOM 1733 C CA . PHE A 1 222 ? -21.484 -17.469 -11.164 1 96.75 222 PHE A CA 1
ATOM 1734 C C . PHE A 1 222 ? -20.734 -18.141 -12.305 1 96.75 222 PHE A C 1
ATOM 1736 O O . PHE A 1 222 ? -20.016 -19.125 -12.094 1 96.75 222 PHE A O 1
ATOM 1743 N N . GLU A 1 223 ? -20.922 -17.594 -13.5 1 96.12 223 GLU A N 1
ATOM 1744 C CA . GLU A 1 223 ? -20.219 -18.109 -14.672 1 96.12 223 GLU A CA 1
ATOM 1745 C C . GLU A 1 223 ? -18.703 -17.906 -14.539 1 96.12 223 GLU A C 1
ATOM 1747 O O . GLU A 1 223 ? -18.25 -16.828 -14.188 1 96.12 223 GLU A O 1
ATOM 1752 N N . PRO A 1 224 ? -17.969 -18.953 -14.781 1 96.44 224 PRO A N 1
ATOM 1753 C CA . PRO A 1 224 ? -16.516 -18.844 -14.664 1 96.44 224 PRO A CA 1
ATOM 1754 C C . PRO A 1 224 ? -15.906 -17.922 -15.719 1 96.44 224 PRO A C 1
ATOM 1756 O O . PRO A 1 224 ? -16.484 -17.75 -16.797 1 96.44 224 PRO A O 1
ATOM 1759 N N . GLU A 1 225 ? -14.805 -17.359 -15.383 1 96.12 225 GLU A N 1
ATOM 1760 C CA . GLU A 1 225 ? -13.977 -16.578 -16.297 1 96.12 225 GLU A CA 1
ATOM 1761 C C . GLU A 1 225 ? -12.75 -17.375 -16.734 1 96.12 225 GLU A C 1
ATOM 1763 O O . GLU A 1 225 ? -12.094 -18.016 -15.922 1 96.12 225 GLU A O 1
ATOM 1768 N N . GLN A 1 226 ? -12.484 -17.281 -18.047 1 96.62 226 GLN A N 1
ATOM 1769 C CA . GLN A 1 226 ? -11.305 -17.953 -18.594 1 96.62 226 GLN A CA 1
ATOM 1770 C C . GLN A 1 226 ? -10.039 -17.141 -18.328 1 96.62 226 GLN A C 1
ATOM 1772 O O . GLN A 1 226 ? -10.008 -15.93 -18.562 1 96.62 226 GLN A O 1
ATOM 1777 N N . ILE A 1 227 ? -9.055 -17.828 -17.812 1 97.38 227 ILE A N 1
ATOM 1778 C CA . ILE A 1 227 ? -7.75 -17.219 -17.562 1 97.38 227 ILE A CA 1
ATOM 1779 C C . ILE A 1 227 ? -6.746 -17.703 -18.609 1 97.38 227 ILE A C 1
ATOM 1781 O O . ILE A 1 227 ? -6.695 -18.906 -18.922 1 97.38 227 ILE A O 1
ATOM 1785 N N . GLU A 1 228 ? -5.98 -16.781 -19.141 1 96.12 228 GLU A N 1
ATOM 1786 C CA . GLU A 1 228 ? -5.016 -17.156 -20.172 1 96.12 228 GLU A CA 1
ATOM 1787 C C . GLU A 1 228 ? -3.625 -16.625 -19.844 1 96.12 228 GLU A C 1
ATOM 1789 O O . GLU A 1 228 ? -3.482 -15.672 -19.062 1 96.12 228 GLU A O 1
ATOM 1794 N N . PHE A 1 229 ? -2.695 -17.328 -20.391 1 94.5 229 PHE A N 1
ATOM 1795 C CA . PHE A 1 229 ? -1.343 -16.781 -20.344 1 94.5 229 PHE A CA 1
ATOM 1796 C C . PHE A 1 229 ? -1.164 -15.672 -21.375 1 94.5 229 PHE A C 1
ATOM 1798 O O . PHE A 1 229 ? -1.637 -15.789 -22.516 1 94.5 229 PHE A O 1
ATOM 1805 N N . ALA A 1 230 ? -0.535 -14.586 -20.953 1 91.06 230 ALA A N 1
ATOM 1806 C CA . ALA A 1 230 ? -0.122 -13.547 -21.906 1 91.06 230 ALA A CA 1
ATOM 1807 C C . ALA A 1 230 ? 1.143 -12.844 -21.422 1 91.06 230 ALA A C 1
ATOM 1809 O O . ALA A 1 230 ? 1.275 -12.531 -20.234 1 91.06 230 ALA A O 1
ATOM 1810 N N . CYS A 1 231 ? 2.094 -12.766 -22.312 1 92 231 CYS A N 1
ATOM 1811 C CA . CYS A 1 231 ? 3.289 -11.977 -22.047 1 92 231 CYS A CA 1
ATOM 1812 C C . CYS A 1 231 ? 3.277 -10.672 -22.828 1 92 231 CYS A C 1
ATOM 1814 O O . CYS A 1 231 ? 2.883 -10.656 -24 1 92 231 CYS A O 1
ATOM 1816 N N . THR A 1 232 ? 3.713 -9.617 -22.219 1 87.12 232 THR A N 1
ATOM 1817 C CA . THR A 1 232 ? 3.678 -8.312 -22.859 1 87.12 232 THR A CA 1
ATOM 1818 C C . THR A 1 232 ? 5.09 -7.828 -23.188 1 87.12 232 THR A C 1
ATOM 1820 O O . THR A 1 232 ? 5.316 -6.625 -23.344 1 87.12 232 THR A O 1
ATOM 1823 N N . CYS A 1 233 ? 5.965 -8.766 -23.219 1 90.81 233 CYS A N 1
ATOM 1824 C CA . CYS A 1 233 ? 7.328 -8.383 -23.547 1 90.81 233 CYS A CA 1
ATOM 1825 C C . CYS A 1 233 ? 7.422 -7.891 -24.984 1 90.81 233 CYS A C 1
ATOM 1827 O O . CYS A 1 233 ? 6.605 -8.266 -25.828 1 90.81 233 CYS A O 1
ATOM 1829 N N . SER A 1 234 ? 8.344 -6.945 -25.172 1 91.56 234 SER A N 1
ATOM 1830 C CA . SER A 1 234 ? 8.586 -6.418 -26.516 1 91.56 234 SER A CA 1
ATOM 1831 C C . SER A 1 234 ? 10.031 -5.965 -26.672 1 91.56 234 SER A C 1
ATOM 1833 O O . SER A 1 234 ? 10.75 -5.781 -25.688 1 91.56 234 SER A O 1
ATOM 1835 N N . ARG A 1 235 ? 10.391 -5.863 -27.953 1 93.44 235 ARG A N 1
ATOM 1836 C CA . ARG A 1 235 ? 11.727 -5.348 -28.234 1 93.44 235 ARG A CA 1
ATOM 1837 C C . ARG A 1 235 ? 11.906 -3.961 -27.625 1 93.44 235 ARG A C 1
ATOM 1839 O O . ARG A 1 235 ? 12.984 -3.641 -27.109 1 93.44 235 ARG A O 1
ATOM 1846 N N . GLY A 1 236 ? 10.836 -3.189 -27.672 1 93.44 236 GLY A N 1
ATOM 1847 C CA . GLY A 1 236 ? 10.875 -1.868 -27.062 1 93.44 236 GLY A CA 1
ATOM 1848 C C . GLY A 1 236 ? 11.156 -1.903 -25.578 1 93.44 236 GLY A C 1
ATOM 1849 O O . GLY A 1 236 ? 11.984 -1.141 -25.078 1 93.44 236 GLY A O 1
ATOM 1850 N N . LYS A 1 237 ? 10.477 -2.816 -24.906 1 91.12 237 LYS A N 1
ATOM 1851 C CA . LYS A 1 237 ? 10.672 -2.936 -23.469 1 91.12 237 LYS A CA 1
ATOM 1852 C C . LYS A 1 237 ? 12.086 -3.418 -23.141 1 91.12 237 LYS A C 1
ATOM 1854 O O . LYS A 1 237 ? 12.695 -2.967 -22.172 1 91.12 237 LYS A O 1
ATOM 1859 N N . VAL A 1 238 ? 12.586 -4.293 -23.922 1 92.44 238 VAL A N 1
ATOM 1860 C CA . VAL A 1 238 ? 13.938 -4.789 -23.719 1 92.44 238 VAL A CA 1
ATOM 1861 C C . VAL A 1 238 ? 14.945 -3.672 -24 1 92.44 238 VAL A C 1
ATOM 1863 O O . VAL A 1 238 ? 15.945 -3.541 -23.281 1 92.44 238 VAL A O 1
ATOM 1866 N N . SER A 1 239 ? 14.672 -2.871 -24.938 1 94.25 239 SER A N 1
ATOM 1867 C CA . SER A 1 239 ? 15.508 -1.714 -25.234 1 94.25 239 SER A CA 1
ATOM 1868 C C . SER A 1 239 ? 15.602 -0.776 -24.031 1 94.25 239 SER A C 1
ATOM 1870 O O . SER A 1 239 ? 16.688 -0.331 -23.672 1 94.25 239 SER A O 1
ATOM 1872 N N . ASP A 1 240 ? 14.477 -0.556 -23.484 1 92.19 240 ASP A N 1
ATOM 1873 C CA . ASP A 1 240 ? 14.43 0.316 -22.312 1 92.19 240 ASP A CA 1
ATOM 1874 C C . ASP A 1 240 ? 15.289 -0.242 -21.172 1 92.19 240 ASP A C 1
ATOM 1876 O O . ASP A 1 240 ? 15.984 0.509 -20.484 1 92.19 240 ASP A O 1
ATOM 1880 N N . MET A 1 241 ? 15.148 -1.438 -21 1 90.38 241 MET A N 1
ATOM 1881 C CA . MET A 1 241 ? 15.938 -2.104 -19.969 1 90.38 241 MET A CA 1
ATOM 1882 C C . MET A 1 241 ? 17.422 -1.957 -20.25 1 90.38 241 MET A C 1
ATOM 1884 O O . MET A 1 241 ? 18.203 -1.682 -19.344 1 90.38 241 MET A O 1
ATOM 1888 N N . LEU A 1 242 ? 17.859 -2.121 -21.5 1 93.44 242 LEU A N 1
ATOM 1889 C CA . LEU A 1 242 ? 19.266 -2.008 -21.875 1 93.44 242 LEU A CA 1
ATOM 1890 C C . LEU A 1 242 ? 19.766 -0.587 -21.656 1 93.44 242 LEU A C 1
ATOM 1892 O O . LEU A 1 242 ? 20.906 -0.391 -21.234 1 93.44 242 LEU A O 1
ATOM 1896 N N . LEU A 1 243 ? 18.938 0.354 -21.828 1 93.94 243 LEU A N 1
ATOM 1897 C CA . LEU A 1 243 ? 19.297 1.748 -21.594 1 93.94 243 LEU A CA 1
ATOM 1898 C C . LEU A 1 243 ? 19.594 1.993 -20.125 1 93.94 243 LEU A C 1
ATOM 1900 O O . LEU A 1 243 ? 20.531 2.727 -19.781 1 93.94 243 LEU A O 1
ATOM 1904 N N . LEU A 1 244 ? 18.828 1.294 -19.359 1 90.12 244 LEU A N 1
ATOM 1905 C CA . LEU A 1 244 ? 19.031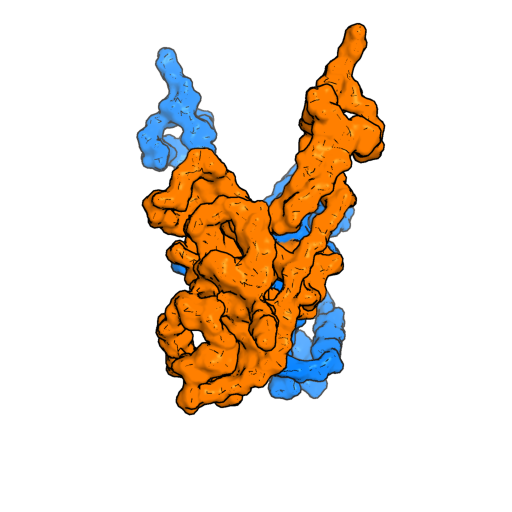 1.437 -17.922 1 90.12 244 LEU A CA 1
ATOM 1906 C C . LEU A 1 244 ? 20.344 0.792 -17.5 1 90.12 244 LEU A C 1
ATOM 1908 O O . LEU A 1 244 ? 20.984 1.259 -16.547 1 90.12 244 LEU A O 1
ATOM 1912 N N . LEU A 1 245 ? 20.703 -0.2 -18.141 1 90.5 245 LEU A N 1
ATOM 1913 C CA . LEU A 1 245 ? 21.969 -0.869 -17.844 1 90.5 245 LEU A CA 1
ATOM 1914 C C . LEU A 1 245 ? 23.156 0.035 -18.172 1 90.5 245 LEU A C 1
ATOM 1916 O O . LEU A 1 245 ? 24.203 -0.046 -17.516 1 90.5 245 LEU A O 1
ATOM 1920 N N . GLY A 1 246 ? 22.953 0.79 -19.156 1 91.88 246 GLY A N 1
ATOM 1921 C CA . GLY A 1 246 ? 23.984 1.751 -19.5 1 91.88 246 GLY A CA 1
ATOM 1922 C C . GLY A 1 246 ? 24.797 1.341 -20.719 1 91.88 246 GLY A C 1
ATOM 1923 O O . GLY A 1 246 ? 25 0.15 -20.969 1 91.88 246 GLY A O 1
ATOM 1924 N N . GLY A 1 247 ? 25.344 2.355 -21.281 1 91.69 247 GLY A N 1
ATOM 1925 C CA . GLY A 1 247 ? 26.078 2.156 -22.516 1 91.69 247 GLY A CA 1
ATOM 1926 C C . GLY A 1 247 ? 27.391 1.409 -22.328 1 91.69 247 GLY A C 1
ATOM 1927 O O . GLY A 1 247 ? 27.75 0.553 -23.141 1 91.69 247 GLY A O 1
ATOM 1928 N N . GLN A 1 248 ? 28 1.715 -21.297 1 93.06 248 GLN A N 1
ATOM 1929 C CA . GLN A 1 248 ? 29.297 1.081 -21.031 1 93.06 248 GLN A CA 1
ATOM 1930 C C . GLN A 1 248 ? 29.141 -0.422 -20.828 1 93.06 248 GLN A C 1
ATOM 1932 O O . GLN A 1 248 ? 29.859 -1.218 -21.422 1 93.06 248 GLN A O 1
ATOM 1937 N N . GLU A 1 249 ? 28.219 -0.749 -20.062 1 93.44 249 GLU A N 1
ATOM 1938 C CA . GLU A 1 249 ? 27.984 -2.16 -19.766 1 93.44 249 GLU A CA 1
ATOM 1939 C C . GLU A 1 249 ? 27.547 -2.926 -21.016 1 93.44 249 GLU A C 1
ATOM 1941 O O . GLU A 1 249 ? 28.109 -3.975 -21.328 1 93.44 249 GLU A O 1
ATOM 1946 N N . VAL A 1 250 ? 26.734 -2.379 -21.734 1 94.31 250 VAL A N 1
ATOM 1947 C CA . VAL A 1 250 ? 26.172 -3.031 -22.922 1 94.31 250 VAL A CA 1
ATOM 1948 C C . VAL A 1 250 ? 27.234 -3.076 -24.031 1 94.31 250 VAL A C 1
ATOM 1950 O O . VAL A 1 250 ? 27.391 -4.098 -24.703 1 94.31 250 VAL A O 1
ATOM 1953 N N . GLY A 1 251 ? 27.922 -2.006 -24.125 1 93.19 251 GLY A N 1
ATOM 1954 C CA . GLY A 1 251 ? 28.969 -1.941 -25.125 1 93.19 251 GLY A CA 1
ATOM 1955 C C . GLY A 1 251 ? 30.047 -2.992 -24.922 1 93.19 251 GLY A C 1
ATOM 1956 O O . GLY A 1 251 ? 30.5 -3.623 -25.891 1 93.19 251 GLY A O 1
ATOM 1957 N N . ASN A 1 252 ? 30.391 -3.125 -23.719 1 93.88 252 ASN A N 1
ATOM 1958 C CA . ASN A 1 252 ? 31.406 -4.125 -23.406 1 93.88 252 ASN A CA 1
ATOM 1959 C C . ASN A 1 252 ? 30.969 -5.523 -23.812 1 93.88 252 ASN A C 1
ATOM 1961 O O . ASN A 1 252 ? 31.75 -6.293 -24.375 1 93.88 252 ASN A O 1
ATOM 1965 N N . ILE A 1 253 ? 29.797 -5.852 -23.625 1 93.62 253 ILE A N 1
ATOM 1966 C CA . ILE A 1 253 ? 29.25 -7.168 -23.953 1 93.62 253 ILE A CA 1
ATOM 1967 C C . ILE A 1 253 ? 29.25 -7.363 -25.469 1 93.62 253 ILE A C 1
ATOM 1969 O O . ILE A 1 253 ? 29.688 -8.398 -25.969 1 93.62 253 ILE A O 1
ATOM 1973 N N . VAL A 1 254 ? 28.891 -6.352 -26.109 1 93.75 254 VAL A N 1
ATOM 1974 C CA . VAL A 1 254 ? 28.75 -6.445 -27.562 1 93.75 254 VAL A CA 1
ATOM 1975 C C . VAL A 1 254 ? 30.125 -6.461 -28.219 1 93.75 254 VAL A C 1
ATOM 1977 O O . VAL A 1 254 ? 30.344 -7.152 -29.219 1 93.75 254 VAL A O 1
ATOM 1980 N N . ALA A 1 255 ? 30.969 -5.695 -27.688 1 92.06 255 ALA A N 1
ATOM 1981 C CA . ALA A 1 255 ? 32.344 -5.691 -28.203 1 92.06 255 ALA A CA 1
ATOM 1982 C C . ALA A 1 255 ? 32.969 -7.074 -28.078 1 92.06 255 ALA A C 1
ATOM 1984 O O . ALA A 1 255 ? 33.688 -7.512 -28.984 1 92.06 255 ALA A O 1
ATOM 1985 N N . GLU A 1 256 ? 32.656 -7.68 -27.047 1 93.25 256 GLU A N 1
ATOM 1986 C CA . GLU A 1 256 ? 33.281 -8.977 -26.766 1 93.25 256 GLU A CA 1
ATOM 1987 C C . GLU A 1 256 ? 32.531 -10.102 -27.469 1 93.25 256 GLU A C 1
ATOM 1989 O O . GLU A 1 256 ? 33.156 -11.039 -27.984 1 93.25 256 GLU A O 1
ATOM 1994 N N . GLN A 1 257 ? 31.25 -10.023 -27.594 1 93.5 257 GLN A N 1
ATOM 1995 C CA . GLN A 1 257 ? 30.469 -11.18 -28.016 1 93.5 257 GLN A CA 1
ATOM 1996 C C . GLN A 1 257 ? 29.781 -10.906 -29.359 1 93.5 257 GLN A C 1
ATOM 1998 O O . GLN A 1 257 ? 29.25 -11.828 -29.984 1 93.5 257 GLN A O 1
ATOM 2003 N N . GLY A 1 258 ? 29.828 -9.711 -29.781 1 92.81 258 GLY A N 1
ATOM 2004 C CA . GLY A 1 258 ? 29.234 -9.352 -31.062 1 92.81 258 GLY A CA 1
ATOM 2005 C C . GLY A 1 258 ? 27.766 -8.984 -30.953 1 92.81 258 GLY A C 1
ATOM 2006 O O . GLY A 1 258 ? 27.203 -8.352 -31.844 1 92.81 258 GLY A O 1
ATOM 2007 N N . SER A 1 259 ? 27.156 -9.555 -29.891 1 95.12 259 SER A N 1
ATOM 2008 C CA . SER A 1 259 ? 25.75 -9.258 -29.641 1 95.12 259 SER A CA 1
ATOM 2009 C C . SER A 1 259 ? 25.391 -9.453 -28.172 1 95.12 259 SER A C 1
ATOM 2011 O O . SER A 1 259 ? 26.188 -10 -27.406 1 95.12 259 SER A O 1
ATOM 2013 N N . ILE A 1 260 ? 24.25 -8.883 -27.859 1 94.81 260 ILE A N 1
ATOM 2014 C CA . ILE A 1 260 ? 23.688 -9.141 -26.531 1 94.81 260 ILE A CA 1
ATOM 2015 C C . ILE A 1 260 ? 22.297 -9.75 -26.672 1 94.81 260 ILE A C 1
ATOM 2017 O O . ILE A 1 260 ? 21.453 -9.234 -27.422 1 94.81 260 ILE A O 1
ATOM 2021 N N . ALA A 1 261 ? 22.141 -10.867 -26.047 1 94.94 261 ALA A N 1
ATOM 2022 C CA . ALA A 1 261 ? 20.875 -11.586 -26.094 1 94.94 261 ALA A CA 1
ATOM 2023 C C . ALA A 1 261 ? 20.188 -11.57 -24.719 1 94.94 261 ALA A C 1
ATOM 2025 O O . ALA A 1 261 ? 20.844 -11.828 -23.703 1 94.94 261 ALA A O 1
ATOM 2026 N N . ILE A 1 262 ? 18.891 -11.211 -24.75 1 93.12 262 ILE A N 1
ATOM 2027 C CA . ILE A 1 262 ? 18.094 -11.188 -23.531 1 93.12 262 ILE A CA 1
ATOM 2028 C C . ILE A 1 262 ? 16.906 -12.125 -23.672 1 93.12 262 ILE A C 1
ATOM 2030 O O . ILE A 1 262 ? 16.141 -12.031 -24.641 1 93.12 262 ILE A O 1
ATOM 2034 N N . ASP A 1 263 ? 16.75 -13.031 -22.766 1 93 263 ASP A N 1
ATOM 2035 C CA . ASP A 1 263 ? 15.578 -13.891 -22.688 1 93 263 ASP A CA 1
ATOM 2036 C C . ASP A 1 263 ? 14.539 -13.328 -21.719 1 93 263 ASP A C 1
ATOM 2038 O O . ASP A 1 263 ? 14.867 -12.992 -20.594 1 93 263 ASP A O 1
ATOM 2042 N N . CYS A 1 264 ? 13.336 -13.242 -22.203 1 93 264 CYS A N 1
ATOM 2043 C CA . CYS A 1 264 ? 12.273 -12.836 -21.281 1 93 264 CYS A CA 1
ATOM 2044 C C . CYS A 1 264 ? 12.109 -13.852 -20.156 1 93 264 CYS A C 1
ATOM 2046 O O . CYS A 1 264 ? 11.938 -15.047 -20.406 1 93 264 CYS A O 1
ATOM 2048 N N . ASP A 1 265 ? 12.016 -13.406 -19.016 1 90.38 265 ASP A N 1
ATOM 2049 C CA . ASP A 1 265 ? 11.914 -14.281 -17.844 1 90.38 265 ASP A CA 1
ATOM 2050 C C . ASP A 1 265 ? 10.555 -14.969 -17.781 1 90.38 265 ASP A C 1
ATOM 2052 O O . ASP A 1 265 ? 10.398 -16 -17.125 1 90.38 265 ASP A O 1
ATOM 2056 N N . PHE A 1 266 ? 9.633 -14.469 -18.531 1 91.06 266 PHE A N 1
ATOM 2057 C CA . PHE A 1 266 ? 8.266 -14.969 -18.422 1 91.06 266 PHE A CA 1
ATOM 2058 C C . PHE A 1 266 ? 7.969 -15.977 -19.516 1 91.06 266 PHE A C 1
ATOM 2060 O O . PHE A 1 266 ? 7.473 -17.078 -19.25 1 91.06 266 PHE A O 1
ATOM 2067 N N . CYS A 1 267 ? 8.242 -15.539 -20.766 1 91.25 267 CYS A N 1
ATOM 2068 C CA . CYS A 1 267 ? 7.797 -16.375 -21.875 1 91.25 267 CYS A CA 1
ATOM 2069 C C . CYS A 1 267 ? 8.984 -17.031 -22.578 1 91.25 267 CYS A C 1
ATOM 2071 O O . CYS A 1 267 ? 8.797 -17.922 -23.406 1 91.25 267 CYS A O 1
ATOM 2073 N N . GLY A 1 268 ? 10.148 -16.578 -22.312 1 90.19 268 GLY A N 1
ATOM 2074 C CA . GLY A 1 268 ? 11.344 -17.188 -22.875 1 90.19 268 GLY A CA 1
ATOM 2075 C C . GLY A 1 268 ? 11.703 -16.656 -24.25 1 90.19 268 GLY A C 1
ATOM 2076 O O . GLY A 1 268 ? 12.672 -17.094 -24.859 1 90.19 268 GLY A O 1
ATOM 2077 N N . GLU A 1 269 ? 10.938 -15.664 -24.688 1 90.25 269 GLU A N 1
ATOM 2078 C CA . GLU A 1 269 ? 11.281 -15.047 -25.969 1 90.25 269 GLU A CA 1
ATOM 2079 C C . GLU A 1 269 ? 12.688 -14.445 -25.938 1 90.25 269 GLU A C 1
ATOM 2081 O O . GLU A 1 269 ? 13.07 -13.805 -24.953 1 90.25 269 GLU A O 1
ATOM 2086 N N . LYS A 1 270 ? 13.422 -14.688 -27 1 94.56 270 LYS A N 1
ATOM 2087 C CA . LYS A 1 270 ? 14.797 -14.211 -27.094 1 94.56 270 LYS A CA 1
ATOM 2088 C C . LYS A 1 270 ? 14.891 -12.961 -27.953 1 94.56 270 LYS A C 1
ATOM 2090 O O . LYS A 1 270 ? 14.383 -12.938 -29.078 1 94.56 270 LYS A O 1
ATOM 2095 N N . TYR A 1 271 ? 15.453 -11.945 -27.375 1 94.62 271 TYR A N 1
ATOM 2096 C CA . TYR A 1 271 ? 15.719 -10.703 -28.094 1 94.62 271 TYR A CA 1
ATOM 2097 C C . TYR A 1 271 ? 17.219 -10.492 -28.281 1 94.62 271 TYR A C 1
ATOM 2099 O O . TYR A 1 271 ? 17.969 -10.406 -27.312 1 94.62 271 TYR A O 1
ATOM 2107 N N . VAL A 1 272 ? 17.578 -10.391 -29.516 1 96.69 272 VAL A N 1
ATOM 2108 C CA . VAL A 1 272 ? 19 -10.242 -29.812 1 96.69 272 VAL A CA 1
ATOM 2109 C C . VAL A 1 272 ? 19.266 -8.852 -30.391 1 96.69 272 VAL A C 1
ATOM 2111 O O . VAL A 1 272 ? 18.547 -8.406 -31.281 1 96.69 272 VAL A O 1
ATOM 2114 N N . PHE A 1 273 ? 20.281 -8.203 -29.844 1 95.81 273 PHE A N 1
ATOM 2115 C CA . PHE A 1 273 ? 20.734 -6.902 -30.328 1 95.81 273 PHE A CA 1
ATOM 2116 C C . PHE A 1 273 ? 22.188 -6.977 -30.797 1 95.81 273 PHE A C 1
ATOM 2118 O O . PHE A 1 273 ? 23.078 -7.27 -30 1 95.81 273 PHE A O 1
ATOM 2125 N N . ASP A 1 274 ? 22.297 -6.668 -32.031 1 95.06 274 ASP A N 1
ATOM 2126 C CA . ASP A 1 274 ? 23.656 -6.668 -32.562 1 95.06 274 ASP A CA 1
ATOM 2127 C C . ASP A 1 274 ? 24.281 -5.277 -32.469 1 95.06 274 ASP A C 1
ATOM 2129 O O . ASP A 1 274 ? 23.719 -4.383 -31.828 1 95.06 274 ASP A O 1
ATOM 2133 N N . ASP A 1 275 ? 25.516 -5.207 -33.031 1 93.38 275 ASP A N 1
ATOM 2134 C CA . ASP A 1 275 ? 26.281 -3.963 -32.969 1 93.38 275 ASP A CA 1
ATOM 2135 C C . ASP A 1 275 ? 25.453 -2.787 -33.5 1 93.38 275 ASP A C 1
ATOM 2137 O O . ASP A 1 275 ? 25.391 -1.735 -32.844 1 93.38 275 ASP A O 1
ATOM 2141 N N . THR A 1 276 ? 24.859 -3.031 -34.531 1 94.94 276 THR A N 1
ATOM 2142 C CA . THR A 1 276 ? 24.078 -1.979 -35.188 1 94.94 276 THR A CA 1
ATOM 2143 C C . THR A 1 276 ? 22.906 -1.555 -34.312 1 94.94 276 THR A C 1
ATOM 2145 O O . THR A 1 276 ? 22.641 -0.362 -34.156 1 94.94 276 THR A O 1
ATOM 2148 N N . ASP A 1 277 ? 22.219 -2.512 -33.719 1 95.62 277 ASP A N 1
ATOM 2149 C CA . ASP A 1 277 ? 21.078 -2.248 -32.875 1 95.62 277 ASP A CA 1
ATOM 2150 C C . ASP A 1 277 ? 21.484 -1.416 -31.656 1 95.62 277 ASP A C 1
ATOM 2152 O O . ASP A 1 277 ? 20.797 -0.456 -31.297 1 95.62 277 ASP A O 1
ATOM 2156 N N . VAL A 1 278 ? 22.562 -1.788 -31.094 1 95.62 278 VAL A N 1
ATOM 2157 C CA . VAL A 1 278 ? 23.031 -1.165 -29.859 1 95.62 278 VAL A CA 1
ATOM 2158 C C . VAL A 1 278 ? 23.5 0.263 -30.141 1 95.62 278 VAL A C 1
ATOM 2160 O O . VAL A 1 278 ? 23.234 1.176 -29.359 1 95.62 278 VAL A O 1
ATOM 2163 N N . GLN A 1 279 ? 24.125 0.402 -31.219 1 93.88 279 GLN A N 1
ATOM 2164 C CA . GLN A 1 279 ? 24.562 1.741 -31.594 1 93.88 279 GLN A CA 1
ATOM 2165 C C . GLN A 1 279 ? 23.359 2.656 -31.828 1 93.88 279 GLN A C 1
ATOM 2167 O O . GLN A 1 279 ? 23.375 3.824 -31.438 1 93.88 279 GLN A O 1
ATOM 2172 N N . ALA A 1 280 ? 22.406 2.111 -32.469 1 95.25 280 ALA A N 1
ATOM 2173 C CA . ALA A 1 280 ? 21.188 2.877 -32.719 1 95.25 280 ALA A CA 1
ATOM 2174 C C . ALA A 1 280 ? 20.5 3.236 -31.391 1 95.25 280 ALA A C 1
ATOM 2176 O O . ALA A 1 280 ? 19.969 4.34 -31.234 1 95.25 280 ALA A O 1
ATOM 2177 N N . LEU A 1 281 ? 20.5 2.35 -30.453 1 94.56 281 LEU A N 1
ATOM 2178 C CA . LEU A 1 281 ? 19.828 2.504 -29.172 1 94.56 281 LEU A CA 1
ATOM 2179 C C . LEU A 1 281 ? 20.484 3.598 -28.344 1 94.56 281 LEU A C 1
ATOM 2181 O O . LEU A 1 281 ? 19.797 4.406 -27.719 1 94.56 281 LEU A O 1
ATOM 2185 N N . PHE A 1 282 ? 21.781 3.59 -28.391 1 94.56 282 PHE A N 1
ATOM 2186 C CA . PHE A 1 282 ? 22.516 4.504 -27.516 1 94.56 282 PHE A CA 1
ATOM 2187 C C . PHE A 1 282 ? 22.969 5.742 -28.281 1 94.56 282 PHE A C 1
ATOM 2189 O O . PHE A 1 282 ? 23.438 6.707 -27.688 1 94.56 282 PHE A O 1
ATOM 2196 N N . GLY A 1 283 ? 22.875 5.715 -29.594 1 91.88 283 GLY A N 1
ATOM 2197 C CA . GLY A 1 283 ? 23.25 6.852 -30.422 1 91.88 283 GLY A CA 1
ATOM 2198 C C . GLY A 1 283 ? 24.75 7.086 -30.484 1 91.88 283 GLY A C 1
ATOM 2199 O O . GLY A 1 283 ? 25.203 8.227 -30.609 1 91.88 283 GLY A O 1
ATOM 2200 N N . MET A 1 284 ? 25.422 6.043 -30.203 1 89.31 284 MET A N 1
ATOM 2201 C CA . MET A 1 284 ? 26.875 6.152 -30.234 1 89.31 284 MET A CA 1
ATOM 2202 C C . MET A 1 284 ? 27.516 4.832 -30.656 1 89.31 284 MET A C 1
ATOM 2204 O O . MET A 1 284 ? 26.891 3.773 -30.547 1 89.31 284 MET A O 1
ATOM 2208 N N . GLU A 1 285 ? 28.766 4.992 -31.281 1 88 285 GLU A N 1
ATOM 2209 C CA . GLU A 1 285 ? 29.5 3.795 -31.688 1 88 285 GLU A CA 1
ATOM 2210 C C . GLU A 1 285 ? 29.953 2.984 -30.484 1 88 285 GLU A C 1
ATOM 2212 O O . GLU A 1 285 ? 30.188 3.543 -29.406 1 88 285 GLU A O 1
ATOM 2217 N N . ILE A 1 286 ? 30.031 1.688 -30.656 1 88 286 ILE A N 1
ATOM 2218 C CA . ILE A 1 286 ? 30.406 0.759 -29.594 1 88 286 ILE A CA 1
ATOM 2219 C C . ILE A 1 286 ? 31.719 1.192 -28.953 1 88 286 ILE A C 1
ATOM 2221 O O . ILE A 1 286 ? 31.875 1.145 -27.734 1 88 286 ILE A O 1
ATOM 2225 N N . GLU A 1 287 ? 32.656 1.629 -29.812 1 86.25 287 GLU A N 1
ATOM 2226 C CA . GLU A 1 287 ? 33.969 2.043 -29.312 1 86.25 287 GLU A CA 1
ATOM 2227 C C . GLU A 1 287 ? 33.875 3.232 -28.375 1 86.25 287 GLU A C 1
ATOM 2229 O O . GLU A 1 287 ? 34.594 3.312 -27.375 1 86.25 287 GLU A O 1
ATOM 2234 N N . ALA A 1 288 ? 33.094 4.117 -28.656 1 86.94 288 ALA A N 1
ATOM 2235 C CA . ALA A 1 288 ? 32.875 5.301 -27.828 1 86.94 288 ALA A CA 1
ATOM 2236 C C . ALA A 1 288 ? 32.25 4.93 -26.484 1 86.94 288 ALA A C 1
ATOM 2238 O O . ALA A 1 288 ? 32.531 5.562 -25.469 1 86.94 288 ALA A O 1
ATOM 2239 N N . MET A 1 289 ? 31.5 3.822 -26.484 1 86.31 289 MET A N 1
ATOM 2240 C CA . MET A 1 289 ? 30.812 3.367 -25.281 1 86.31 289 MET A CA 1
ATOM 2241 C C . MET A 1 289 ? 31.781 2.688 -24.328 1 86.31 289 MET A C 1
ATOM 2243 O O . MET A 1 289 ? 31.625 2.766 -23.109 1 86.31 289 MET A O 1
ATOM 2247 N N . THR A 1 290 ? 32.844 2.09 -24.781 1 85.75 290 THR A N 1
ATOM 2248 C CA . THR A 1 290 ? 33.75 1.275 -23.984 1 85.75 290 THR A CA 1
ATOM 2249 C C . THR A 1 290 ? 34.969 2.082 -23.562 1 85.75 290 THR A C 1
ATOM 2251 O O . THR A 1 290 ? 35.781 1.615 -22.766 1 85.75 290 THR A O 1
ATOM 2254 N N . GLY A 1 291 ? 35.094 3.354 -23.891 1 76.75 291 GLY A N 1
ATOM 2255 C CA . GLY A 1 291 ? 36.281 4.148 -23.609 1 76.75 291 GLY A CA 1
ATOM 2256 C C . GLY A 1 291 ? 37.5 3.652 -24.344 1 76.75 291 GLY A C 1
ATOM 2257 O O . GLY A 1 291 ? 38.625 4.047 -24.016 1 76.75 291 GLY A O 1
ATOM 2258 N N . GLN A 1 292 ? 37.562 2.648 -25.094 1 61.06 292 GLN A N 1
ATOM 2259 C CA . GLN A 1 292 ? 38.719 2.16 -25.812 1 61.06 292 GLN A CA 1
ATOM 2260 C C . GLN A 1 292 ? 39.031 3.045 -27.031 1 61.06 292 GLN A C 1
ATOM 2262 O O . GLN A 1 292 ? 38.188 3.213 -27.906 1 61.06 292 GLN A O 1
ATOM 2267 N N . GLN A 1 293 ? 39.531 4.211 -26.812 1 46.84 293 GLN A N 1
ATOM 2268 C CA . GLN A 1 293 ? 40.125 4.922 -27.953 1 46.84 293 GLN A CA 1
ATOM 2269 C C . GLN A 1 293 ? 41.062 4.004 -28.75 1 46.84 293 GLN A C 1
ATOM 2271 O O . GLN A 1 293 ? 41.875 3.279 -28.188 1 46.84 293 GLN A O 1
ATOM 2276 N N . LEU A 1 294 ? 40.75 3.535 -30 1 39.16 294 LEU A N 1
ATOM 2277 C CA . LEU A 1 294 ? 41.781 3.021 -30.875 1 39.16 294 LEU A CA 1
ATOM 2278 C C . LEU A 1 294 ? 43.031 3.9 -30.812 1 39.16 294 LEU A C 1
ATOM 2280 O O . LEU A 1 294 ? 42.969 5.105 -31.047 1 39.16 294 LEU A O 1
ATOM 2284 N N . GLN A 1 295 ? 43.906 3.525 -29.969 1 28.77 295 GLN A N 1
ATOM 2285 C CA . GLN A 1 295 ? 45.219 3.949 -30.438 1 28.77 295 GLN A CA 1
ATOM 2286 C C . GLN A 1 295 ? 45.438 3.559 -31.891 1 28.77 295 GLN A C 1
ATOM 2288 O O . GLN A 1 295 ? 45.062 2.459 -32.312 1 28.77 295 GLN A O 1
ATOM 2293 N N . MET B 1 1 ? -17.453 33.125 27.922 1 26.33 1 MET B N 1
ATOM 2294 C CA . MET B 1 1 ? -17.578 31.672 27.719 1 26.33 1 MET B CA 1
ATOM 2295 C C . MET B 1 1 ? -16.438 31.141 26.859 1 26.33 1 MET B C 1
ATOM 2297 O O . MET B 1 1 ? -16.25 31.594 25.719 1 26.33 1 MET B O 1
ATOM 2301 N N . THR B 1 2 ? -15.234 30.891 27.25 1 35.97 2 THR B N 1
ATOM 2302 C CA . THR B 1 2 ? -13.992 30.594 26.531 1 35.97 2 THR B CA 1
ATOM 2303 C C . THR B 1 2 ? -14.242 29.609 25.406 1 35.97 2 THR B C 1
ATOM 2305 O O . THR B 1 2 ? -14.68 28.469 25.625 1 35.97 2 THR B O 1
ATOM 2308 N N . THR B 1 3 ? -14.789 29.906 24.312 1 43.31 3 THR B N 1
ATOM 2309 C CA . THR B 1 3 ? -15.258 29.094 23.203 1 43.31 3 THR B CA 1
ATOM 2310 C C . THR B 1 3 ? -14.289 27.938 22.938 1 43.31 3 THR B C 1
ATOM 2312 O O . THR B 1 3 ? -13.094 28.156 22.734 1 43.31 3 THR B O 1
ATOM 2315 N N . GLN B 1 4 ? -14.414 26.922 23.703 1 53 4 GLN B N 1
ATOM 2316 C CA . GLN B 1 4 ? -13.562 25.734 23.703 1 53 4 GLN B CA 1
ATOM 2317 C C . GLN B 1 4 ? -13.148 25.359 22.281 1 53 4 GLN B C 1
ATOM 2319 O O . GLN B 1 4 ? -13.984 25.266 21.391 1 53 4 GLN B O 1
ATOM 2324 N N . SER B 1 5 ? -11.805 25.609 21.922 1 73.75 5 SER B N 1
ATOM 2325 C CA . SER B 1 5 ? -11.172 25.344 20.641 1 73.75 5 SER B CA 1
ATOM 2326 C C . SER B 1 5 ? -11.492 23.938 20.125 1 73.75 5 SER B C 1
ATOM 2328 O O . SER B 1 5 ? -11.391 22.969 20.891 1 73.75 5 SER B O 1
ATOM 2330 N N . ALA B 1 6 ? -12.219 23.859 19 1 88.19 6 ALA B N 1
ATOM 2331 C CA . ALA B 1 6 ? -12.773 22.625 18.453 1 88.19 6 ALA B CA 1
ATOM 2332 C C . ALA B 1 6 ? -11.68 21.75 17.859 1 88.19 6 ALA B C 1
ATOM 2334 O O . ALA B 1 6 ? -10.844 22.234 17.078 1 88.19 6 ALA B O 1
ATOM 2335 N N . ASN B 1 7 ? -11.453 20.641 18.406 1 97.69 7 ASN B N 1
ATOM 2336 C CA . ASN B 1 7 ? -10.688 19.531 17.828 1 97.69 7 ASN B CA 1
ATOM 2337 C C . ASN B 1 7 ? -11.547 18.281 17.656 1 97.69 7 ASN B C 1
ATOM 2339 O O . ASN B 1 7 ? -11.477 17.375 18.484 1 97.69 7 ASN B O 1
ATOM 2343 N N . LEU B 1 8 ? -12.32 18.344 16.625 1 97.69 8 LEU B N 1
ATOM 2344 C CA . LEU B 1 8 ? -13.383 17.359 16.531 1 97.69 8 LEU B CA 1
ATOM 2345 C C . LEU B 1 8 ? -13.344 16.641 15.195 1 97.69 8 LEU B C 1
ATOM 2347 O O . LEU B 1 8 ? -13.07 17.25 14.164 1 97.69 8 LEU B O 1
ATOM 2351 N N . ARG B 1 9 ? -13.594 15.43 15.211 1 98.06 9 ARG B N 1
ATOM 2352 C CA . ARG B 1 9 ? -13.953 14.625 14.047 1 98.06 9 ARG B CA 1
ATOM 2353 C C . ARG B 1 9 ? -15.398 14.148 14.141 1 98.06 9 ARG B C 1
ATOM 2355 O O . ARG B 1 9 ? -15.805 13.578 15.156 1 98.06 9 ARG B O 1
ATOM 2362 N N . THR B 1 10 ? -16.188 14.391 13.148 1 97.94 10 THR B N 1
ATOM 2363 C CA . THR B 1 10 ? -17.609 14.07 13.141 1 97.94 10 THR B CA 1
ATOM 2364 C C . THR B 1 10 ? -17.953 13.188 11.938 1 97.94 10 THR B C 1
ATOM 2366 O O . THR B 1 10 ? -17.688 13.555 10.797 1 97.94 10 THR B O 1
ATOM 2369 N N . ARG B 1 11 ? -18.594 12.102 12.234 1 97.12 11 ARG B N 1
ATOM 2370 C CA . ARG B 1 11 ? -19.062 11.203 11.188 1 97.12 11 ARG B CA 1
ATOM 2371 C C . ARG B 1 11 ? -20.516 11.523 10.805 1 97.12 11 ARG B C 1
ATOM 2373 O O . ARG B 1 11 ? -21.297 11.969 11.641 1 97.12 11 ARG B O 1
ATOM 2380 N N . PHE B 1 12 ? -20.828 11.258 9.547 1 97.69 12 PHE B N 1
ATOM 2381 C CA . PHE B 1 12 ? -22.219 11.406 9.117 1 97.69 12 PHE B CA 1
ATOM 2382 C C . PHE B 1 12 ? -22.531 10.469 7.957 1 97.69 12 PHE B C 1
ATOM 2384 O O . PHE B 1 12 ? -21.609 9.992 7.273 1 97.69 12 PHE B O 1
ATOM 2391 N N . ILE B 1 13 ? -23.75 10.086 7.766 1 95.56 13 ILE B N 1
ATOM 2392 C CA . ILE B 1 13 ? -24.203 9.227 6.68 1 95.56 13 ILE B CA 1
ATOM 2393 C C . ILE B 1 13 ? -25.484 9.789 6.078 1 95.56 13 ILE B C 1
ATOM 2395 O O . ILE B 1 13 ? -26.172 10.602 6.707 1 95.56 13 ILE B O 1
ATOM 2399 N N . PHE B 1 14 ? -25.719 9.422 4.824 1 92.94 14 PHE B N 1
ATOM 2400 C CA . PHE B 1 14 ? -26.984 9.719 4.188 1 92.94 14 PHE B CA 1
ATOM 2401 C C . PHE B 1 14 ? -27.906 8.5 4.203 1 92.94 14 PHE B C 1
ATOM 2403 O O . PHE B 1 14 ? -27.547 7.441 3.686 1 92.94 14 PHE B O 1
ATOM 2410 N N . ASP B 1 15 ? -29.016 8.594 4.723 1 88.62 15 ASP B N 1
ATOM 2411 C CA . ASP B 1 15 ? -29.891 7.449 4.984 1 88.62 15 ASP B CA 1
ATOM 2412 C C . ASP B 1 15 ? -30.328 6.789 3.68 1 88.62 15 ASP B C 1
ATOM 2414 O O . ASP B 1 15 ? -30.5 5.57 3.621 1 88.62 15 ASP B O 1
ATOM 2418 N N . ASP B 1 16 ? -30.484 7.516 2.705 1 85.06 16 ASP B N 1
ATOM 2419 C CA . ASP B 1 16 ? -31.062 6.957 1.489 1 85.06 16 ASP B CA 1
ATOM 2420 C C . ASP B 1 16 ? -30 6.801 0.397 1 85.06 16 ASP B C 1
ATOM 2422 O O . ASP B 1 16 ? -30.328 6.531 -0.76 1 85.06 16 ASP B O 1
ATOM 2426 N N . GLN B 1 17 ? -28.781 7.023 0.76 1 86.44 17 GLN B N 1
ATOM 2427 C CA . GLN B 1 17 ? -27.719 6.93 -0.23 1 86.44 17 GLN B CA 1
ATOM 2428 C C . GLN B 1 17 ? -26.5 6.191 0.333 1 86.44 17 GLN B C 1
ATOM 2430 O O . GLN B 1 17 ? -26.188 6.324 1.517 1 86.44 17 GLN B O 1
ATOM 2435 N N . PRO B 1 18 ? -25.766 5.422 -0.491 1 88.19 18 PRO B N 1
ATOM 2436 C CA . PRO B 1 18 ? -24.578 4.676 -0.044 1 88.19 18 PRO B CA 1
ATOM 2437 C C . PRO B 1 18 ? -23.328 5.539 0.006 1 88.19 18 PRO B C 1
ATOM 2439 O O . PRO B 1 18 ? -22.312 5.203 -0.624 1 88.19 18 PRO B O 1
ATOM 2442 N N . VAL B 1 19 ? -23.531 6.641 0.763 1 91.06 19 VAL B N 1
ATOM 2443 C CA . VAL B 1 19 ? -22.422 7.574 0.938 1 91.06 19 VAL B CA 1
ATOM 2444 C C . VAL B 1 19 ? -22.219 7.859 2.424 1 91.06 19 VAL B C 1
ATOM 2446 O O . VAL B 1 19 ? -23.172 8.055 3.164 1 91.06 19 VAL B O 1
ATOM 2449 N N . ARG B 1 20 ? -21 7.762 2.834 1 93.12 20 ARG B N 1
ATOM 2450 C CA . ARG B 1 20 ? -20.641 8.188 4.184 1 93.12 20 ARG B CA 1
ATOM 2451 C C . ARG B 1 20 ? -19.672 9.375 4.141 1 93.12 20 ARG B C 1
ATOM 2453 O O . ARG B 1 20 ? -19.078 9.656 3.105 1 93.12 20 ARG B O 1
ATOM 2460 N N . GLY B 1 21 ? -19.656 10.07 5.281 1 96.75 21 GLY B N 1
ATOM 2461 C CA . GLY B 1 21 ? -18.781 11.234 5.312 1 96.75 21 GLY B CA 1
ATOM 2462 C C . GLY B 1 21 ? -18.172 11.492 6.68 1 96.75 21 GLY B C 1
ATOM 2463 O O . GLY B 1 21 ? -18.625 10.914 7.676 1 96.75 21 GLY B O 1
ATOM 2464 N N . LEU B 1 22 ? -17.125 12.32 6.641 1 98.25 22 LEU B N 1
ATOM 2465 C CA . LEU B 1 22 ? -16.438 12.797 7.84 1 98.25 22 LEU B CA 1
ATOM 2466 C C . LEU B 1 22 ? -16.094 14.281 7.723 1 98.25 22 LEU B C 1
ATOM 2468 O O . LEU B 1 22 ? -15.781 14.766 6.633 1 98.25 22 LEU B O 1
ATOM 2472 N N . HIS B 1 23 ? -16.219 14.891 8.836 1 98.5 23 HIS B N 1
ATOM 2473 C CA . HIS B 1 23 ? -15.75 16.266 8.992 1 98.5 23 HIS B CA 1
ATOM 2474 C C . HIS B 1 23 ? -14.742 16.375 10.133 1 98.5 23 HIS B C 1
ATOM 2476 O O . HIS B 1 23 ? -14.93 15.766 11.188 1 98.5 23 HIS B O 1
ATOM 2482 N N . VAL B 1 24 ? -13.672 17.188 9.891 1 98.44 24 VAL B N 1
ATOM 2483 C CA . VAL B 1 24 ? -12.711 17.406 10.961 1 98.44 24 VAL B CA 1
ATOM 2484 C C . VAL B 1 24 ? -12.406 18.891 11.094 1 98.44 24 VAL B C 1
ATOM 2486 O O . VAL B 1 24 ? -12.32 19.609 10.094 1 98.44 24 VAL B O 1
ATOM 2489 N N . GLN B 1 25 ? -12.312 19.266 12.281 1 97.75 25 GLN B N 1
ATOM 2490 C CA . GLN B 1 25 ? -11.844 20.609 12.633 1 97.75 25 GLN B CA 1
ATOM 2491 C C . GLN B 1 25 ? -10.82 20.547 13.766 1 97.75 25 GLN B C 1
ATOM 2493 O O . GLN B 1 25 ? -11.094 19.984 14.828 1 97.75 25 GLN B O 1
ATOM 2498 N N . LEU B 1 26 ? -9.688 21.125 13.453 1 98.06 26 LEU B N 1
ATOM 2499 C CA . LEU B 1 26 ? -8.594 21.156 14.422 1 98.06 26 LEU B CA 1
ATOM 2500 C C . LEU B 1 26 ? -8.164 22.594 14.703 1 98.06 26 LEU B C 1
ATOM 2502 O O . LEU B 1 26 ? -7.668 23.281 13.805 1 98.06 26 LEU B O 1
ATOM 2506 N N . GLN B 1 27 ? -8.32 22.984 15.914 1 96.81 27 GLN B N 1
ATOM 2507 C CA . GLN B 1 27 ? -7.934 24.344 16.281 1 96.81 27 GLN B CA 1
ATOM 2508 C C . GLN B 1 27 ? -6.773 24.328 17.266 1 96.81 27 GLN B C 1
ATOM 2510 O O . GLN B 1 27 ? -5.609 24.344 16.859 1 96.81 27 GLN B O 1
ATOM 2515 N N . SER B 1 28 ? -7.027 24.047 18.578 1 95.69 28 SER B N 1
ATOM 2516 C CA . SER B 1 28 ? -5.973 24.109 19.594 1 95.69 28 SER B CA 1
ATOM 2517 C C . SER B 1 28 ? -4.867 23.109 19.297 1 95.69 28 SER B C 1
ATOM 2519 O O . SER B 1 28 ? -3.689 23.391 19.531 1 95.69 28 SER B O 1
ATOM 2521 N N . VAL B 1 29 ? -5.262 21.953 18.828 1 96.25 29 VAL B N 1
ATOM 2522 C CA . VAL B 1 29 ? -4.27 20.938 18.469 1 96.25 29 VAL B CA 1
ATOM 2523 C C . VAL B 1 29 ? -3.365 21.469 17.359 1 96.25 29 VAL B C 1
ATOM 2525 O O . VAL B 1 29 ? -2.141 21.328 17.438 1 96.25 29 VAL B O 1
ATOM 2528 N N . TRP B 1 30 ? -3.908 22.078 16.422 1 97.19 30 TRP B N 1
ATOM 2529 C CA . TRP B 1 30 ? -3.145 22.656 15.312 1 97.19 30 TRP B CA 1
ATOM 2530 C C . TRP B 1 30 ? -2.256 23.797 15.797 1 97.19 30 TRP B C 1
ATOM 2532 O O . TRP B 1 30 ? -1.083 23.875 15.422 1 97.19 30 TRP B O 1
ATOM 2542 N N . GLN B 1 31 ? -2.773 24.594 16.625 1 95.25 31 GLN B N 1
ATOM 2543 C CA . GLN B 1 31 ? -1.989 25.688 17.172 1 95.25 31 GLN B CA 1
ATOM 2544 C C . GLN B 1 31 ? -0.772 25.188 17.938 1 95.25 31 GLN B C 1
ATOM 2546 O O . GLN B 1 31 ? 0.313 25.766 17.844 1 95.25 31 GLN B O 1
ATOM 2551 N N . HIS B 1 32 ? -1.006 24.141 18.609 1 94.12 32 HIS B N 1
ATOM 2552 C CA . HIS B 1 32 ? 0.097 23.531 19.344 1 94.12 32 HIS B CA 1
ATOM 2553 C C . HIS B 1 32 ? 1.191 23.062 18.391 1 94.12 32 HIS B C 1
ATOM 2555 O O . HIS B 1 32 ? 2.379 23.266 18.641 1 94.12 32 HIS B O 1
ATOM 2561 N N . ILE B 1 33 ? 0.811 22.516 17.312 1 95.56 33 ILE B N 1
ATOM 2562 C CA . ILE B 1 33 ? 1.741 21.922 16.359 1 95.56 33 ILE B CA 1
ATOM 2563 C C . ILE B 1 33 ? 2.439 23.031 15.57 1 95.56 33 ILE B C 1
ATOM 2565 O O . ILE B 1 33 ? 3.666 23.031 15.453 1 95.56 33 ILE B O 1
ATOM 2569 N N . VAL B 1 34 ? 1.673 23.969 15.141 1 95.94 34 VAL B N 1
ATOM 2570 C CA . VAL B 1 34 ? 2.193 24.938 14.18 1 95.94 34 VAL B CA 1
ATOM 2571 C C . VAL B 1 34 ? 3.109 25.938 14.891 1 95.94 34 VAL B C 1
ATOM 2573 O O . VAL B 1 34 ? 3.959 26.562 14.258 1 95.94 34 VAL B O 1
ATOM 2576 N N . GLN B 1 35 ? 3.008 26.031 16.172 1 93.81 35 GLN B N 1
ATOM 2577 C CA . GLN B 1 35 ? 3.809 26.984 16.938 1 93.81 35 GLN B CA 1
ATOM 2578 C C . GLN B 1 35 ? 5.176 26.406 17.281 1 93.81 35 GLN B C 1
ATOM 2580 O O . GLN B 1 35 ? 6.062 27.109 17.75 1 93.81 35 GLN B O 1
ATOM 2585 N N . ARG B 1 36 ? 5.363 25.188 17 1 90.81 36 ARG B N 1
ATOM 2586 C CA . ARG B 1 36 ? 6.602 24.516 17.391 1 90.81 36 ARG B CA 1
ATOM 2587 C C . ARG B 1 36 ? 7.77 25 16.531 1 90.81 36 ARG B C 1
ATOM 2589 O O . ARG B 1 36 ? 8.922 24.953 16.969 1 90.81 36 ARG B O 1
ATOM 2596 N N . LYS B 1 37 ? 7.48 25.344 15.383 1 91.81 37 LYS B N 1
ATOM 2597 C CA . LYS B 1 37 ? 8.484 25.828 14.438 1 91.81 37 LYS B CA 1
ATOM 2598 C C . LYS B 1 37 ? 7.953 27.016 13.633 1 91.81 37 LYS B C 1
ATOM 2600 O O . LYS B 1 37 ? 6.738 27.188 13.5 1 91.81 37 LYS B O 1
ATOM 2605 N N . PRO B 1 38 ? 8.883 27.797 13.18 1 93.19 38 PRO B N 1
ATOM 2606 C CA . PRO B 1 38 ? 8.438 28.875 12.297 1 93.19 38 PRO B CA 1
ATOM 2607 C C . PRO B 1 38 ? 8.164 28.406 10.875 1 93.19 38 PRO B C 1
ATOM 2609 O O . PRO B 1 38 ? 8.922 28.719 9.953 1 93.19 38 PRO B O 1
ATOM 2612 N N . TYR B 1 39 ? 7.133 27.797 10.688 1 95.25 39 TYR B N 1
ATOM 2613 C CA . TYR B 1 39 ? 6.789 27.234 9.391 1 95.25 39 TYR B CA 1
ATOM 2614 C C . TYR B 1 39 ? 6.508 28.344 8.375 1 95.25 39 TYR B C 1
ATOM 2616 O O . TYR B 1 39 ? 5.68 29.219 8.617 1 95.25 39 TYR B O 1
ATOM 2624 N N . PRO B 1 40 ? 7.199 28.219 7.227 1 94.94 40 PRO B N 1
ATOM 2625 C CA . PRO B 1 40 ? 6.754 29.094 6.145 1 94.94 40 PRO B CA 1
ATOM 2626 C C . PRO B 1 40 ? 5.305 28.844 5.738 1 94.94 40 PRO B C 1
ATOM 2628 O O . PRO B 1 40 ? 4.801 27.734 5.883 1 94.94 40 PRO B O 1
ATOM 2631 N N . ALA B 1 41 ? 4.664 29.859 5.188 1 94.56 41 ALA B N 1
ATOM 2632 C CA . ALA B 1 41 ? 3.227 29.828 4.941 1 94.56 41 ALA B CA 1
ATOM 2633 C C . ALA B 1 41 ? 2.83 28.641 4.086 1 94.56 41 ALA B C 1
ATOM 2635 O O . ALA B 1 41 ? 1.877 27.922 4.41 1 94.56 41 ALA B O 1
ATOM 2636 N N . ALA B 1 42 ? 3.549 28.391 3.029 1 94.31 42 ALA B N 1
ATOM 2637 C CA . ALA B 1 42 ? 3.217 27.297 2.115 1 94.31 42 ALA B CA 1
ATOM 2638 C C . ALA B 1 42 ? 3.344 25.953 2.807 1 94.31 42 ALA B C 1
ATOM 2640 O O . ALA B 1 42 ? 2.512 25.062 2.604 1 94.31 42 ALA B O 1
ATOM 2641 N N . ILE B 1 43 ? 4.316 25.781 3.609 1 96.06 43 ILE B N 1
ATOM 2642 C CA . ILE B 1 43 ? 4.562 24.547 4.324 1 96.06 43 ILE B CA 1
ATOM 2643 C C . ILE B 1 43 ? 3.52 24.359 5.426 1 96.06 43 ILE B C 1
ATOM 2645 O O . ILE B 1 43 ? 3.012 23.266 5.637 1 96.06 43 ILE B O 1
ATOM 2649 N N . ARG B 1 44 ? 3.232 25.469 6.051 1 96.56 44 ARG B N 1
ATOM 2650 C CA . ARG B 1 44 ? 2.217 25.453 7.102 1 96.56 44 ARG B CA 1
ATOM 2651 C C . ARG B 1 44 ? 0.877 24.969 6.555 1 96.56 44 ARG B C 1
ATOM 2653 O O . ARG B 1 44 ? 0.23 24.109 7.16 1 96.56 44 ARG B O 1
ATOM 2660 N N . SER B 1 45 ? 0.509 25.516 5.465 1 96.25 45 SER B N 1
ATOM 2661 C CA . SER B 1 45 ? -0.753 25.125 4.84 1 96.25 45 SER B CA 1
ATOM 2662 C C . SER B 1 45 ? -0.755 23.656 4.469 1 96.25 45 SER B C 1
ATOM 2664 O O . SER B 1 45 ? -1.706 22.922 4.777 1 96.25 45 SER B O 1
ATOM 2666 N N . ALA B 1 46 ? 0.306 23.219 3.859 1 96.88 46 ALA B N 1
ATOM 2667 C CA . ALA B 1 46 ? 0.413 21.828 3.439 1 96.88 46 ALA B CA 1
ATOM 2668 C C . ALA B 1 46 ? 0.422 20.891 4.645 1 96.88 46 ALA B C 1
ATOM 2670 O O . ALA B 1 46 ? -0.217 19.844 4.621 1 96.88 46 ALA B O 1
ATOM 2671 N N . LEU B 1 47 ? 1.102 21.297 5.676 1 98.06 47 LEU B N 1
ATOM 2672 C CA . LEU B 1 47 ? 1.195 20.484 6.887 1 98.06 47 LEU B CA 1
ATOM 2673 C C . LEU B 1 47 ? -0.169 20.344 7.551 1 98.06 47 LEU B C 1
ATOM 2675 O O . LEU B 1 47 ? -0.551 19.234 7.965 1 98.06 47 LEU B O 1
ATOM 2679 N N . GLY B 1 48 ? -0.846 21.438 7.652 1 98.31 48 GLY B N 1
ATOM 2680 C CA . GLY B 1 48 ? -2.18 21.391 8.234 1 98.31 48 GLY B CA 1
ATOM 2681 C C . GLY B 1 48 ? -3.148 20.531 7.438 1 98.31 48 GLY B C 1
ATOM 2682 O O . GLY B 1 48 ? -3.953 19.797 8.016 1 98.31 48 GLY B O 1
ATOM 2683 N N . GLU B 1 49 ? -3.08 20.656 6.109 1 98.31 49 GLU B N 1
ATOM 2684 C CA . GLU B 1 49 ? -3.91 19.812 5.25 1 98.31 49 GLU B CA 1
ATOM 2685 C C . GLU B 1 49 ? -3.596 18.328 5.453 1 98.31 49 GLU B C 1
ATOM 2687 O O . GLU B 1 49 ? -4.504 17.5 5.551 1 98.31 49 GLU B O 1
ATOM 2692 N N . LEU B 1 50 ? -2.357 18.031 5.551 1 98.38 50 LEU B N 1
ATOM 2693 C CA . LEU B 1 50 ? -1.945 16.641 5.742 1 98.38 50 LEU B CA 1
ATOM 2694 C C . LEU B 1 50 ? -2.428 16.109 7.09 1 98.38 50 LEU B C 1
ATOM 2696 O O . LEU B 1 50 ? -2.867 14.969 7.188 1 98.38 50 LEU B O 1
ATOM 2700 N N . LEU B 1 51 ? -2.312 16.938 8.102 1 98.5 51 LEU B N 1
ATOM 2701 C CA . LEU B 1 51 ? -2.781 16.547 9.43 1 98.5 51 LEU B CA 1
ATOM 2702 C C . LEU B 1 51 ? -4.277 16.266 9.414 1 98.5 51 LEU B C 1
ATOM 2704 O O . LEU B 1 51 ? -4.719 15.227 9.93 1 98.5 51 LEU B O 1
ATOM 2708 N N . ALA B 1 52 ? -5.012 17.172 8.812 1 98.5 52 ALA B N 1
ATOM 2709 C CA . ALA B 1 52 ? -6.457 16.969 8.703 1 98.5 52 ALA B CA 1
ATOM 2710 C C . ALA B 1 52 ? -6.781 15.68 7.957 1 98.5 52 ALA B C 1
ATOM 2712 O O . ALA B 1 52 ? -7.668 14.922 8.359 1 98.5 52 ALA B O 1
ATOM 2713 N N . ALA B 1 53 ? -6.062 15.445 6.902 1 98.12 53 ALA B N 1
ATOM 2714 C CA . ALA B 1 53 ? -6.246 14.219 6.129 1 98.12 53 ALA B CA 1
ATOM 2715 C C . ALA B 1 53 ? -5.988 12.984 6.984 1 98.12 53 ALA B C 1
ATOM 2717 O O . ALA B 1 53 ? -6.75 12.023 6.941 1 98.12 53 ALA B O 1
ATOM 2718 N N . GLY B 1 54 ? -4.895 13.016 7.75 1 97.81 54 GLY B N 1
ATOM 2719 C CA . GLY B 1 54 ? -4.598 11.906 8.641 1 97.81 54 GLY B CA 1
ATOM 2720 C C . GLY B 1 54 ? -5.711 11.625 9.633 1 97.81 54 GLY B C 1
ATOM 2721 O O . GLY B 1 54 ? -6.066 10.461 9.859 1 97.81 54 GLY B O 1
ATOM 2722 N N . VAL B 1 55 ? -6.234 12.648 10.172 1 98.06 55 VAL B N 1
ATOM 2723 C CA . VAL B 1 55 ? -7.305 12.5 11.156 1 98.06 55 VAL B CA 1
ATOM 2724 C C . VAL B 1 55 ? -8.547 11.938 10.477 1 98.06 55 VAL B C 1
ATOM 2726 O O . VAL B 1 55 ? -9.227 11.062 11.023 1 98.06 55 VAL B O 1
ATOM 2729 N N . LEU B 1 56 ? -8.883 12.391 9.266 1 97.44 56 LEU B N 1
ATOM 2730 C CA . LEU B 1 56 ? -10.016 11.852 8.516 1 97.44 56 LEU B CA 1
ATOM 2731 C C . LEU B 1 56 ? -9.828 10.359 8.25 1 97.44 56 LEU B C 1
ATOM 2733 O O . LEU B 1 56 ? -10.703 9.555 8.57 1 97.44 56 LEU B O 1
ATOM 2737 N N . LEU B 1 57 ? -8.695 10.008 7.785 1 94.44 57 LEU B N 1
ATOM 2738 C CA . LEU B 1 57 ? -8.469 8.656 7.289 1 94.44 57 LEU B CA 1
ATOM 2739 C C . LEU B 1 57 ? -8.289 7.676 8.445 1 94.44 57 LEU B C 1
ATOM 2741 O O . LEU B 1 57 ? -8.617 6.492 8.312 1 94.44 57 LEU B O 1
ATOM 2745 N N . SER B 1 58 ? -7.832 8.117 9.586 1 94.94 58 SER B N 1
ATOM 2746 C CA . SER B 1 58 ? -7.594 7.23 10.719 1 94.94 58 SER B CA 1
ATOM 2747 C C . SER B 1 58 ? -8.906 6.742 11.328 1 94.94 58 SER B C 1
ATOM 2749 O O . SER B 1 58 ? -8.914 5.805 12.125 1 94.94 58 SER B O 1
ATOM 2751 N N . SER B 1 59 ? -9.977 7.34 10.906 1 91.69 59 SER B N 1
ATOM 2752 C CA . SER B 1 59 ? -11.289 6.891 11.367 1 91.69 59 SER B CA 1
ATOM 2753 C C . SER B 1 59 ? -11.57 5.465 10.906 1 91.69 59 SER B C 1
ATOM 2755 O O . SER B 1 59 ? -12.414 4.773 11.484 1 91.69 59 SER B O 1
ATOM 2757 N N . ASN B 1 60 ? -10.914 5.047 9.891 1 81.19 60 ASN B N 1
ATOM 2758 C CA . ASN B 1 60 ? -11.18 3.754 9.273 1 81.19 60 ASN B CA 1
ATOM 2759 C C . ASN B 1 60 ? -10.25 2.67 9.812 1 81.19 60 ASN B C 1
ATOM 2761 O O . ASN B 1 60 ? -10.297 1.524 9.359 1 81.19 60 ASN B O 1
ATOM 2765 N N . LEU B 1 61 ? -9.43 3.057 10.828 1 84.88 61 LEU B N 1
ATOM 2766 C CA . LEU B 1 61 ? -8.516 2.068 11.383 1 84.88 61 LEU B CA 1
ATOM 2767 C C . LEU B 1 61 ? -9.273 1.011 12.18 1 84.88 61 LEU B C 1
ATOM 2769 O O . LEU B 1 61 ? -9.906 1.323 13.195 1 84.88 61 LEU B O 1
ATOM 2773 N N . LYS B 1 62 ? -9.227 -0.211 11.727 1 80.44 62 LYS B N 1
ATOM 2774 C CA . LYS B 1 62 ? -9.938 -1.312 12.367 1 80.44 62 LYS B CA 1
ATOM 2775 C C . LYS B 1 62 ? -9.109 -1.91 13.508 1 80.44 62 LYS B C 1
ATOM 2777 O O . LYS B 1 62 ? -9.664 -2.412 14.484 1 80.44 62 LYS B O 1
ATOM 2782 N N . LEU B 1 63 ? -7.809 -1.874 13.32 1 81.94 63 LEU B N 1
ATOM 2783 C CA . LEU B 1 63 ? -6.898 -2.406 14.328 1 81.94 63 LEU B CA 1
ATOM 2784 C C . LEU B 1 63 ? -6.188 -1.279 15.07 1 81.94 63 LEU B C 1
ATOM 2786 O O . LEU B 1 63 ? -5.867 -0.246 14.477 1 81.94 63 LEU B O 1
ATOM 2790 N N . PRO B 1 64 ? -5.945 -1.538 16.375 1 91.06 64 PRO B N 1
ATOM 2791 C CA . PRO B 1 64 ? -5.191 -0.521 17.109 1 91.06 64 PRO B CA 1
ATOM 2792 C C . PRO B 1 64 ? -3.807 -0.269 16.516 1 91.06 64 PRO B C 1
ATOM 2794 O O . PRO B 1 64 ? -3.096 -1.217 16.172 1 91.06 64 PRO B O 1
ATOM 2797 N N . GLY B 1 65 ? -3.465 0.943 16.359 1 93.44 65 GLY B N 1
ATOM 2798 C CA . GLY B 1 65 ? -2.188 1.318 15.766 1 93.44 65 GLY B CA 1
ATOM 2799 C C . GLY B 1 65 ? -2.162 2.748 15.258 1 93.44 65 GLY B C 1
ATOM 2800 O O . GLY B 1 65 ? -2.859 3.613 15.797 1 93.44 65 GLY B O 1
ATOM 2801 N N . LYS B 1 66 ? -1.2 2.994 14.352 1 95.19 66 LYS B N 1
ATOM 2802 C CA . LYS B 1 66 ? -0.985 4.344 13.836 1 95.19 66 LYS B CA 1
ATOM 2803 C C . LYS B 1 66 ? -1.158 4.387 12.32 1 95.19 66 LYS B C 1
ATOM 2805 O O . LYS B 1 66 ? -0.871 3.406 11.633 1 95.19 66 LYS B O 1
ATOM 2810 N N . LEU B 1 67 ? -1.684 5.449 11.883 1 95.88 67 LEU B N 1
ATOM 2811 C CA . LEU B 1 67 ? -1.674 5.832 10.477 1 95.88 67 LEU B CA 1
ATOM 2812 C C . LEU B 1 67 ? -0.7 6.977 10.227 1 95.88 67 LEU B C 1
ATOM 2814 O O . LEU B 1 67 ? -0.798 8.031 10.867 1 95.88 67 LEU B O 1
ATOM 2818 N N . ILE B 1 68 ? 0.246 6.738 9.336 1 96.75 68 ILE B N 1
ATOM 2819 C CA . ILE B 1 68 ? 1.256 7.75 9.039 1 96.75 68 ILE B CA 1
ATOM 2820 C C . ILE B 1 68 ? 1.154 8.172 7.578 1 96.75 68 ILE B C 1
ATOM 2822 O O . ILE B 1 68 ? 1.232 7.332 6.68 1 96.75 68 ILE B O 1
ATOM 2826 N N . LEU B 1 69 ? 0.896 9.43 7.371 1 96.94 69 LEU B N 1
ATOM 2827 C CA . LEU B 1 69 ? 0.969 10.023 6.039 1 96.94 69 LEU B CA 1
ATOM 2828 C C . LEU B 1 69 ? 2.275 10.781 5.852 1 96.94 69 LEU B C 1
ATOM 2830 O O . LEU B 1 69 ? 2.676 11.562 6.723 1 96.94 69 LEU B O 1
ATOM 2834 N N . GLN B 1 70 ? 2.883 10.484 4.719 1 96.75 70 GLN B N 1
ATOM 2835 C CA . GLN B 1 70 ? 4.176 11.125 4.504 1 96.75 70 GLN B CA 1
ATOM 2836 C C . GLN B 1 70 ? 4.344 11.547 3.045 1 96.75 70 GLN B C 1
ATOM 2838 O O . GLN B 1 70 ? 3.955 10.812 2.133 1 96.75 70 GLN B O 1
ATOM 2843 N N . ILE B 1 71 ? 4.828 12.773 2.902 1 96.19 71 ILE B N 1
ATOM 2844 C CA . ILE B 1 71 ? 5.219 13.273 1.59 1 96.19 71 ILE B CA 1
ATOM 2845 C C . ILE B 1 71 ? 6.703 13.633 1.595 1 96.19 71 ILE B C 1
ATOM 2847 O O . ILE B 1 71 ? 7.176 14.344 2.486 1 96.19 71 ILE B O 1
ATOM 2851 N N . GLN B 1 72 ? 7.371 13.086 0.585 1 95.5 72 GLN B N 1
ATOM 2852 C CA . GLN B 1 72 ? 8.812 13.312 0.522 1 95.5 72 GLN B CA 1
ATOM 2853 C C . GLN B 1 72 ? 9.227 13.812 -0.859 1 95.5 72 GLN B C 1
ATOM 2855 O O . GLN B 1 72 ? 8.656 13.406 -1.871 1 95.5 72 GLN B O 1
ATOM 2860 N N . GLY B 1 73 ? 10.211 14.688 -0.809 1 93.88 73 GLY B N 1
ATOM 2861 C CA . GLY B 1 73 ? 10.797 15.188 -2.041 1 93.88 73 GLY B CA 1
ATOM 2862 C C . GLY B 1 73 ? 12.258 15.578 -1.895 1 9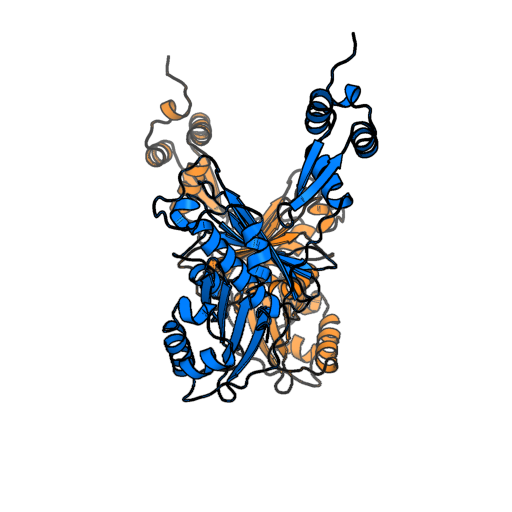3.88 73 GLY B C 1
ATOM 2863 O O . GLY B 1 73 ? 12.836 15.445 -0.812 1 93.88 73 GLY B O 1
ATOM 2864 N N . GLN B 1 74 ? 12.82 16.062 -3.062 1 94.56 74 GLN B N 1
ATOM 2865 C CA . GLN B 1 74 ? 14.242 16.391 -3.084 1 94.56 74 GLN B CA 1
ATOM 2866 C C . GLN B 1 74 ? 14.445 17.906 -3.205 1 94.56 74 GLN B C 1
ATOM 2868 O O . GLN B 1 74 ? 15.578 18.375 -3.332 1 94.56 74 GLN B O 1
ATOM 2873 N N . GLY B 1 75 ? 13.414 18.594 -3.172 1 95.75 75 GLY B N 1
ATOM 2874 C CA . GLY B 1 75 ? 13.492 20.047 -3.26 1 95.75 75 GLY B CA 1
ATOM 2875 C C . GLY B 1 75 ? 13.711 20.703 -1.914 1 95.75 75 GLY B C 1
ATOM 2876 O O . GLY B 1 75 ? 14.383 20.156 -1.041 1 95.75 75 GLY B O 1
ATOM 2877 N N . ASP B 1 76 ? 13.25 21.922 -1.794 1 97 76 ASP B N 1
ATOM 2878 C CA . ASP B 1 76 ? 13.422 22.688 -0.569 1 97 76 ASP B CA 1
ATOM 2879 C C . ASP B 1 76 ? 12.562 22.125 0.562 1 97 76 ASP B C 1
ATOM 2881 O O . ASP B 1 76 ? 12.914 22.266 1.737 1 97 76 ASP B O 1
ATOM 2885 N N . LEU B 1 77 ? 11.43 21.641 0.176 1 96.62 77 LEU B N 1
ATOM 2886 C CA . LEU B 1 77 ? 10.656 20.859 1.132 1 96.62 77 LEU B CA 1
ATOM 2887 C C . LEU B 1 77 ? 11.055 19.391 1.086 1 96.62 77 LEU B C 1
ATOM 2889 O O . LEU B 1 77 ? 10.867 18.734 0.066 1 96.62 77 LEU B O 1
ATOM 2893 N N . LYS B 1 78 ? 11.523 18.922 2.18 1 96.44 78 LYS B N 1
ATOM 2894 C CA . LYS B 1 78 ? 12.086 17.578 2.195 1 96.44 78 LYS B CA 1
ATOM 2895 C C . LYS B 1 78 ? 11.047 16.547 2.627 1 96.44 78 LYS B C 1
ATOM 2897 O O . LYS B 1 78 ? 11.023 15.43 2.113 1 96.44 78 LYS B O 1
ATOM 2902 N N . MET B 1 79 ? 10.234 16.984 3.566 1 96.44 79 MET B N 1
ATOM 2903 C CA . MET B 1 79 ? 9.312 15.992 4.113 1 96.44 79 MET B CA 1
ATOM 2904 C C . MET B 1 79 ? 8.164 16.656 4.852 1 96.44 79 MET B C 1
ATOM 2906 O O . MET B 1 79 ? 8.367 17.656 5.551 1 96.44 79 MET B O 1
ATOM 2910 N N . LEU B 1 80 ? 7.02 16.172 4.648 1 97.75 80 LEU B N 1
ATOM 2911 C CA . LEU B 1 80 ? 5.859 16.344 5.516 1 97.75 80 LEU B CA 1
ATOM 2912 C C . LEU B 1 80 ? 5.426 15.016 6.121 1 97.75 80 LEU B C 1
ATOM 2914 O O . LEU B 1 80 ? 5.379 14 5.422 1 97.75 80 LEU B O 1
ATOM 2918 N N . VAL B 1 81 ? 5.133 15.062 7.441 1 97.81 81 VAL B N 1
ATOM 2919 C CA . VAL B 1 81 ? 4.637 13.828 8.039 1 97.81 81 VAL B CA 1
ATOM 2920 C C . VAL B 1 81 ? 3.535 14.148 9.047 1 97.81 81 VAL B C 1
ATOM 2922 O O . VAL B 1 81 ? 3.645 15.109 9.812 1 97.81 81 VAL B O 1
ATOM 2925 N N . ALA B 1 82 ? 2.482 13.445 8.961 1 98.19 82 ALA B N 1
ATOM 2926 C CA . ALA B 1 82 ? 1.397 13.461 9.938 1 98.19 82 ALA B CA 1
ATOM 2927 C C . ALA B 1 82 ? 1.104 12.055 10.453 1 98.19 82 ALA B C 1
ATOM 2929 O O . ALA B 1 82 ? 0.994 11.109 9.672 1 98.19 82 ALA B O 1
ATOM 2930 N N . GLU B 1 83 ? 1.021 11.961 11.758 1 97.44 83 GLU B N 1
ATOM 2931 C CA . GLU B 1 83 ? 0.709 10.695 12.406 1 97.44 83 GLU B CA 1
ATOM 2932 C C . GLU B 1 83 ? -0.564 10.797 13.242 1 97.44 83 GLU B C 1
ATOM 2934 O O . GLU B 1 83 ? -0.769 11.781 13.953 1 97.44 83 GLU B O 1
ATOM 2939 N N . THR B 1 84 ? -1.403 9.867 13.016 1 97.19 84 THR B N 1
ATOM 2940 C CA . THR B 1 84 ? -2.617 9.719 13.812 1 97.19 84 THR B CA 1
ATOM 2941 C C . THR B 1 84 ? -2.754 8.297 14.336 1 97.19 84 THR B C 1
ATOM 2943 O O . THR B 1 84 ? -2.205 7.355 13.758 1 97.19 84 THR B O 1
ATOM 2946 N N . ASP B 1 85 ? -3.436 8.18 15.484 1 94.25 85 ASP B N 1
ATOM 2947 C CA . ASP B 1 85 ? -3.512 6.824 16.016 1 94.25 85 ASP B CA 1
ATOM 2948 C C . ASP B 1 85 ? -4.949 6.457 16.375 1 94.25 85 ASP B C 1
ATOM 2950 O O . ASP B 1 85 ? -5.859 7.273 16.219 1 94.25 85 ASP B O 1
ATOM 2954 N N . SER B 1 86 ? -5.145 5.199 16.812 1 92.25 86 SER B N 1
ATOM 2955 C CA . SER B 1 86 ? -6.461 4.645 17.109 1 92.25 86 SER B CA 1
ATOM 2956 C C . SER B 1 86 ? -7.027 5.227 18.391 1 92.25 86 SER B C 1
ATOM 2958 O O . SER B 1 86 ? -8.211 5.062 18.688 1 92.25 86 SER B O 1
ATOM 2960 N N . ASN B 1 87 ? -6.301 5.961 19.156 1 91.44 87 ASN B N 1
ATOM 2961 C CA . ASN B 1 87 ? -6.754 6.617 20.375 1 91.44 87 ASN B CA 1
ATOM 2962 C C . ASN B 1 87 ? -7.086 8.086 20.125 1 91.44 87 ASN B C 1
ATOM 2964 O O . ASN B 1 87 ? -7.105 8.891 21.062 1 91.44 87 ASN B O 1
ATOM 2968 N N . HIS B 1 88 ? -7.195 8.484 18.922 1 94.5 88 HIS B N 1
ATOM 2969 C CA . HIS B 1 88 ? -7.633 9.812 18.5 1 94.5 88 HIS B CA 1
ATOM 2970 C C . HIS B 1 88 ? -6.59 10.875 18.844 1 94.5 88 HIS B C 1
ATOM 2972 O O . HIS B 1 88 ? -6.938 11.977 19.266 1 94.5 88 HIS B O 1
ATOM 2978 N N . SER B 1 89 ? -5.391 10.516 18.719 1 95.69 89 SER B N 1
ATOM 2979 C CA . SER B 1 89 ? -4.309 11.484 18.875 1 95.69 89 SER B CA 1
ATOM 2980 C C . SER B 1 89 ? -3.604 11.727 17.531 1 95.69 89 SER B C 1
ATOM 2982 O O . SER B 1 89 ? -3.684 10.906 16.625 1 95.69 89 SER B O 1
ATOM 2984 N N . CYS B 1 90 ? -3.01 12.906 17.484 1 97.5 90 CYS B N 1
ATOM 2985 C CA . CYS B 1 90 ? -2.318 13.211 16.234 1 97.5 90 CYS B CA 1
ATOM 2986 C C . CYS B 1 90 ? -1.123 14.125 16.484 1 97.5 90 CYS B C 1
ATOM 2988 O O . CYS B 1 90 ? -1.04 14.773 17.531 1 97.5 90 CYS B O 1
ATOM 2990 N N . ARG B 1 91 ? -0.173 14.102 15.609 1 97 91 ARG B N 1
ATOM 2991 C CA . ARG B 1 91 ? 1.004 14.961 15.562 1 97 91 ARG B CA 1
ATOM 2992 C C . ARG B 1 91 ? 1.505 15.133 14.133 1 97 91 ARG B C 1
ATOM 2994 O O . ARG B 1 91 ? 1.153 14.344 13.25 1 97 91 ARG B O 1
ATOM 3001 N N . ALA B 1 92 ? 2.277 16.188 13.859 1 98.12 92 ALA B N 1
ATOM 3002 C CA . ALA B 1 92 ? 2.791 16.438 12.516 1 98.12 92 ALA B CA 1
ATOM 3003 C C . ALA B 1 92 ? 4.043 17.312 12.562 1 98.12 92 ALA B C 1
ATOM 3005 O O . ALA B 1 92 ? 4.242 18.078 13.508 1 98.12 92 ALA B O 1
ATOM 3006 N N . THR B 1 93 ? 4.863 17.156 11.586 1 97.56 93 THR B N 1
ATOM 3007 C CA . THR B 1 93 ? 6.059 17.984 11.453 1 97.56 93 THR B CA 1
ATOM 3008 C C . THR B 1 93 ? 6.523 18.031 10 1 97.56 93 THR B C 1
ATOM 3010 O O . THR B 1 93 ? 5.988 17.328 9.148 1 97.56 93 THR B O 1
ATOM 3013 N N . ALA B 1 94 ? 7.402 18.984 9.727 1 97.44 94 ALA B N 1
ATOM 3014 C CA . ALA B 1 94 ? 7.98 19.141 8.391 1 97.44 94 ALA B CA 1
ATOM 3015 C C . ALA B 1 94 ? 9.477 19.438 8.477 1 97.44 94 ALA B C 1
ATOM 3017 O O . ALA B 1 94 ? 9.953 19.969 9.477 1 97.44 94 ALA B O 1
ATOM 3018 N N . ARG B 1 95 ? 10.141 19.031 7.516 1 95.56 95 ARG B N 1
ATOM 3019 C CA . ARG B 1 95 ? 11.547 19.359 7.324 1 95.56 95 ARG B CA 1
ATOM 3020 C C . ARG B 1 95 ? 11.766 20.062 5.992 1 95.56 95 ARG B C 1
ATOM 3022 O O . ARG B 1 95 ? 11.242 19.641 4.961 1 95.56 95 ARG B O 1
ATOM 3029 N N . TRP B 1 96 ? 12.516 21.172 6.055 1 96.38 96 TRP B N 1
ATOM 3030 C CA . TRP B 1 96 ? 12.766 21.953 4.848 1 96.38 96 TRP B CA 1
ATOM 3031 C C . TRP B 1 96 ? 14.133 22.625 4.906 1 96.38 96 TRP B C 1
ATOM 3033 O O . TRP B 1 96 ? 14.797 22.609 5.945 1 96.38 96 TRP B O 1
ATOM 3043 N N . ASN B 1 97 ? 14.555 23.062 3.727 1 96.5 97 ASN B N 1
ATOM 3044 C CA . ASN B 1 97 ? 15.758 23.875 3.643 1 96.5 97 ASN B CA 1
ATOM 3045 C C . ASN B 1 97 ? 15.547 25.266 4.262 1 96.5 97 ASN B C 1
ATOM 3047 O O . ASN B 1 97 ? 14.992 26.156 3.623 1 96.5 97 ASN B O 1
ATOM 3051 N N . GLU B 1 98 ? 16.109 25.453 5.418 1 92.06 98 GLU B N 1
ATOM 3052 C CA . GLU B 1 98 ? 15.867 26.656 6.188 1 92.06 98 GLU B CA 1
ATOM 3053 C C . GLU B 1 98 ? 16.594 27.859 5.574 1 92.06 98 GLU B C 1
ATOM 3055 O O . GLU B 1 98 ? 16.297 29.016 5.906 1 92.06 98 GLU B O 1
ATOM 3060 N N . GLN B 1 99 ? 17.453 27.578 4.719 1 93.5 99 GLN B N 1
ATOM 3061 C CA . GLN B 1 99 ? 18.219 28.641 4.09 1 93.5 99 GLN B CA 1
ATOM 3062 C C . GLN B 1 99 ? 17.547 29.125 2.809 1 93.5 99 GLN B C 1
ATOM 3064 O O . GLN B 1 99 ? 17.938 30.141 2.238 1 93.5 99 GLN B O 1
ATOM 3069 N N . ALA B 1 100 ? 16.609 28.375 2.402 1 93 100 ALA B N 1
ATOM 3070 C CA . ALA B 1 100 ? 15.93 28.719 1.151 1 93 100 ALA B CA 1
ATOM 3071 C C . ALA B 1 100 ? 14.852 29.766 1.377 1 93 100 ALA B C 1
ATOM 3073 O O . ALA B 1 100 ? 14.281 29.859 2.465 1 93 100 ALA B O 1
ATOM 3074 N N . ASN B 1 101 ? 14.672 30.578 0.317 1 90.38 101 ASN B N 1
ATOM 3075 C CA . ASN B 1 101 ? 13.516 31.469 0.326 1 90.38 101 ASN B CA 1
ATOM 3076 C C . ASN B 1 101 ? 12.234 30.719 -0.018 1 90.38 101 ASN B C 1
ATOM 3078 O O . ASN B 1 101 ? 12.062 30.25 -1.147 1 90.38 101 ASN B O 1
ATOM 3082 N N . LEU B 1 102 ? 11.336 30.688 0.951 1 90.31 102 LEU B N 1
ATOM 3083 C CA . LEU B 1 102 ? 10.133 29.891 0.735 1 90.31 102 LEU B CA 1
ATOM 3084 C C . LEU B 1 102 ? 8.906 30.781 0.63 1 90.31 102 LEU B C 1
ATOM 3086 O O . LEU B 1 102 ? 7.773 30.297 0.6 1 90.31 102 LEU B O 1
ATOM 3090 N N . ASP B 1 103 ? 9.102 32.125 0.582 1 84.81 103 ASP B N 1
ATOM 3091 C CA . ASP B 1 103 ? 8.023 33.094 0.387 1 84.81 103 ASP B CA 1
ATOM 3092 C C . ASP B 1 103 ? 7.957 33.562 -1.065 1 84.81 103 ASP B C 1
ATOM 3094 O O . ASP B 1 103 ? 7.691 34.719 -1.335 1 84.81 103 ASP B O 1
ATOM 3098 N N . ASP B 1 104 ? 8.164 32.688 -1.979 1 86.62 104 ASP B N 1
ATOM 3099 C CA . ASP B 1 104 ? 8.273 33.062 -3.383 1 86.62 104 ASP B CA 1
ATOM 3100 C C . ASP B 1 104 ? 7.062 32.594 -4.184 1 86.62 104 ASP B C 1
ATOM 3102 O O . ASP B 1 104 ? 7.031 32.719 -5.406 1 86.62 104 ASP B O 1
ATOM 3106 N N . GLY B 1 105 ? 6.07 32.062 -3.543 1 87.38 105 GLY B N 1
ATOM 3107 C CA . GLY B 1 105 ? 4.832 31.688 -4.203 1 87.38 105 GLY B CA 1
ATOM 3108 C C . GLY B 1 105 ? 4.887 30.312 -4.836 1 87.38 105 GLY B C 1
ATOM 3109 O O . GLY B 1 105 ? 3.947 29.891 -5.516 1 87.38 105 GLY B O 1
ATOM 3110 N N . ARG B 1 106 ? 5.93 29.594 -4.559 1 88.88 106 ARG B N 1
ATOM 3111 C CA . ARG B 1 106 ? 6.039 28.25 -5.109 1 88.88 106 ARG B CA 1
ATOM 3112 C C . ARG B 1 106 ? 4.93 27.344 -4.586 1 88.88 106 ARG B C 1
ATOM 3114 O O . ARG B 1 106 ? 4.527 27.453 -3.424 1 88.88 106 ARG B O 1
ATOM 3121 N N . SER B 1 107 ? 4.449 26.469 -5.527 1 91.5 107 SER B N 1
ATOM 3122 C CA . SER B 1 107 ? 3.461 25.453 -5.164 1 91.5 107 SER B CA 1
ATOM 3123 C C . SER B 1 107 ? 4.09 24.344 -4.332 1 91.5 107 SER B C 1
ATOM 3125 O O . SER B 1 107 ? 5.316 24.234 -4.258 1 91.5 107 SER B O 1
ATOM 3127 N N . LEU B 1 108 ? 3.232 23.594 -3.742 1 91.62 108 LEU B N 1
ATOM 3128 C CA . LEU B 1 108 ? 3.697 22.438 -2.98 1 91.62 108 LEU B CA 1
ATOM 3129 C C . LEU B 1 108 ? 4.57 21.531 -3.844 1 91.62 108 LEU B C 1
ATOM 3131 O O . LEU B 1 108 ? 5.637 21.094 -3.408 1 91.62 108 LEU B O 1
ATOM 3135 N N . ILE B 1 109 ? 4.133 21.312 -5.047 1 91.62 109 ILE B N 1
ATOM 3136 C CA . ILE B 1 109 ? 4.836 20.422 -5.965 1 91.62 109 ILE B CA 1
ATOM 3137 C C . ILE B 1 109 ? 6.207 21 -6.305 1 91.62 109 ILE B C 1
ATOM 3139 O O . ILE B 1 109 ? 7.199 20.266 -6.348 1 91.62 109 ILE B O 1
ATOM 3143 N N . GLU B 1 110 ? 6.219 22.266 -6.496 1 93.62 110 GLU B N 1
ATOM 3144 C CA . GLU B 1 110 ? 7.48 22.922 -6.789 1 93.62 110 GLU B CA 1
ATOM 3145 C C . GLU B 1 110 ? 8.43 22.859 -5.598 1 93.62 110 GLU B C 1
ATOM 3147 O O . GLU B 1 110 ? 9.641 22.688 -5.77 1 93.62 110 GLU B O 1
ATOM 3152 N N . LEU B 1 111 ? 7.879 23 -4.453 1 95.06 111 LEU B N 1
ATOM 3153 C CA . LEU B 1 111 ? 8.695 22.969 -3.242 1 95.06 111 LEU B CA 1
ATOM 3154 C C . LEU B 1 111 ? 9.289 21.578 -3.029 1 95.06 111 LEU B C 1
ATOM 3156 O O . LEU B 1 111 ? 10.406 21.438 -2.535 1 95.06 111 LEU B O 1
ATOM 3160 N N . LEU B 1 112 ? 8.562 20.547 -3.432 1 94.75 112 LEU B N 1
ATOM 3161 C CA . LEU B 1 112 ? 8.984 19.156 -3.242 1 94.75 112 LEU B CA 1
ATOM 3162 C C . LEU B 1 112 ? 10.008 18.75 -4.297 1 94.75 112 LEU B C 1
ATOM 3164 O O . LEU B 1 112 ? 10.891 17.938 -4.027 1 94.75 112 LEU B O 1
ATOM 3168 N N . GLY B 1 113 ? 9.891 19.281 -5.43 1 92.44 113 GLY B N 1
ATOM 3169 C CA . GLY B 1 113 ? 10.844 18.984 -6.484 1 92.44 113 GLY B CA 1
ATOM 3170 C C . GLY B 1 113 ? 10.555 17.672 -7.199 1 92.44 113 GLY B C 1
ATOM 3171 O O . GLY B 1 113 ? 9.414 17.219 -7.23 1 92.44 113 GLY B O 1
ATOM 3172 N N . GLU B 1 114 ? 11.578 17.109 -7.785 1 86.5 114 GLU B N 1
ATOM 3173 C CA . GLU B 1 114 ? 11.445 15.93 -8.625 1 86.5 114 GLU B CA 1
ATOM 3174 C C . GLU B 1 114 ? 11.367 14.664 -7.773 1 86.5 114 GLU B C 1
ATOM 3176 O O . GLU B 1 114 ? 11.781 14.664 -6.609 1 86.5 114 GLU B O 1
ATOM 3181 N N . ASN B 1 115 ? 10.719 13.594 -8.266 1 87.25 115 ASN B N 1
ATOM 3182 C CA . ASN B 1 115 ? 10.664 12.266 -7.664 1 87.25 115 ASN B CA 1
ATOM 3183 C C . ASN B 1 115 ? 9.984 12.289 -6.297 1 87.25 115 ASN B C 1
ATOM 3185 O O . ASN B 1 115 ? 10.383 11.57 -5.383 1 87.25 115 ASN B O 1
ATOM 3189 N N . ALA B 1 116 ? 9.094 13.281 -6.188 1 91.31 116 ALA B N 1
ATOM 3190 C CA . ALA B 1 116 ? 8.352 13.336 -4.934 1 91.31 116 ALA B CA 1
ATOM 3191 C C . ALA B 1 116 ? 7.406 12.141 -4.805 1 91.31 116 ALA B C 1
ATOM 3193 O O . ALA B 1 116 ? 6.859 11.664 -5.801 1 91.31 116 ALA B O 1
ATOM 3194 N N . VAL B 1 117 ? 7.273 11.648 -3.531 1 91.75 117 VAL B N 1
ATOM 3195 C CA . VAL B 1 117 ? 6.43 10.484 -3.285 1 91.75 117 VAL B CA 1
ATOM 3196 C C . VAL B 1 117 ? 5.504 10.758 -2.102 1 91.75 117 VAL B C 1
ATOM 3198 O O . VAL B 1 117 ? 5.828 11.562 -1.225 1 91.75 117 VAL B O 1
ATOM 3201 N N . PHE B 1 118 ? 4.434 10.148 -2.262 1 92.38 118 PHE B N 1
ATOM 3202 C CA . PHE B 1 118 ? 3.469 10.102 -1.169 1 92.38 118 PHE B CA 1
ATOM 3203 C C . PHE B 1 118 ? 3.365 8.695 -0.597 1 92.38 118 PHE B C 1
ATOM 3205 O O . PHE B 1 118 ? 3.219 7.723 -1.344 1 92.38 118 PHE B O 1
ATOM 3212 N N . GLY B 1 119 ? 3.5 8.625 0.778 1 92.56 119 GLY B N 1
ATOM 3213 C CA . GLY B 1 119 ? 3.414 7.34 1.449 1 92.56 119 GLY B CA 1
ATOM 3214 C C . GLY B 1 119 ? 2.361 7.309 2.541 1 92.56 119 GLY B C 1
ATOM 3215 O O . GLY B 1 119 ? 2.184 8.289 3.268 1 92.56 119 GLY B O 1
ATOM 3216 N N . ILE B 1 120 ? 1.633 6.168 2.621 1 92.75 120 ILE B N 1
ATOM 3217 C CA . ILE B 1 120 ? 0.764 5.855 3.75 1 92.75 120 ILE B CA 1
ATOM 3218 C C . ILE B 1 120 ? 1.281 4.613 4.473 1 92.75 120 ILE B C 1
ATOM 3220 O O . ILE B 1 120 ? 1.553 3.59 3.844 1 92.75 120 ILE B O 1
ATOM 3224 N N . THR B 1 121 ? 1.47 4.742 5.742 1 93.94 121 THR B N 1
ATOM 3225 C CA . THR B 1 121 ? 1.925 3.615 6.551 1 93.94 121 THR B CA 1
ATOM 3226 C C . THR B 1 121 ? 0.906 3.283 7.641 1 93.94 121 THR B C 1
ATOM 3228 O O . THR B 1 121 ? 0.43 4.176 8.344 1 93.94 121 THR B O 1
ATOM 3231 N N . LEU B 1 122 ? 0.511 2.051 7.691 1 92.31 122 LEU B N 1
ATOM 3232 C CA . LEU B 1 122 ? -0.262 1.528 8.812 1 92.31 122 LEU B CA 1
ATOM 3233 C C . LEU B 1 122 ? 0.624 0.719 9.758 1 92.31 122 LEU B C 1
ATOM 3235 O O . LEU B 1 122 ? 1.187 -0.304 9.359 1 92.31 122 LEU B O 1
ATOM 3239 N N . GLN B 1 123 ? 0.766 1.255 10.961 1 92.5 123 GLN B N 1
ATOM 3240 C CA . GLN B 1 123 ? 1.6 0.621 11.977 1 92.5 123 GLN B CA 1
ATOM 3241 C C . GLN B 1 123 ? 0.754 0.088 13.133 1 92.5 123 GLN B C 1
ATOM 3243 O O . GLN B 1 123 ? 0.47 0.812 14.086 1 92.5 123 GLN B O 1
ATOM 3248 N N . PRO B 1 124 ? 0.444 -1.228 13.062 1 89.88 124 PRO B N 1
ATOM 3249 C CA . PRO B 1 124 ? -0.325 -1.786 14.18 1 89.88 124 PRO B CA 1
ATOM 3250 C C . PRO B 1 124 ? 0.471 -1.827 15.484 1 89.88 124 PRO B C 1
ATOM 3252 O O . PRO B 1 124 ? 1.704 -1.799 15.461 1 89.88 124 PRO B O 1
ATOM 3255 N N . ASN B 1 125 ? -0.289 -1.84 16.562 1 89.75 125 ASN B N 1
ATOM 3256 C CA . ASN B 1 125 ? 0.4 -1.983 17.844 1 89.75 125 ASN B CA 1
ATOM 3257 C C . ASN B 1 125 ? 1.177 -3.295 17.922 1 89.75 125 ASN B C 1
ATOM 3259 O O . ASN B 1 125 ? 2.273 -3.34 18.469 1 89.75 125 ASN B O 1
ATOM 3263 N N . GLU B 1 126 ? 0.502 -4.297 17.312 1 84.38 126 GLU B N 1
ATOM 3264 C CA . GLU B 1 126 ? 1.126 -5.613 17.234 1 84.38 126 GLU B CA 1
ATOM 3265 C C . GLU B 1 126 ? 1.236 -6.098 15.789 1 84.38 126 GLU B C 1
ATOM 3267 O O . GLU B 1 126 ? 0.262 -6.047 15.039 1 84.38 126 GLU B O 1
ATOM 3272 N N . GLY B 1 127 ? 2.477 -6.488 15.469 1 81 127 GLY B N 1
ATOM 3273 C CA . GLY B 1 127 ? 2.693 -6.984 14.117 1 81 127 GLY B CA 1
ATOM 3274 C C . GLY B 1 127 ? 3.551 -6.059 13.273 1 81 127 GLY B C 1
ATOM 3275 O O . GLY B 1 127 ? 4.078 -5.062 13.773 1 81 127 GLY B O 1
ATOM 3276 N N . GLU B 1 128 ? 3.656 -6.41 11.977 1 83.69 128 GLU B N 1
ATOM 3277 C CA . GLU B 1 128 ? 4.516 -5.672 11.055 1 83.69 128 GLU B CA 1
ATOM 3278 C C . GLU B 1 128 ? 3.742 -4.555 10.359 1 83.69 128 GLU B C 1
ATOM 3280 O O . GLU B 1 128 ? 2.547 -4.695 10.086 1 83.69 128 GLU B O 1
ATOM 3285 N N . PRO B 1 129 ? 4.418 -3.479 10.109 1 88.12 129 PRO B N 1
ATOM 3286 C CA . PRO B 1 129 ? 3.758 -2.381 9.398 1 88.12 129 PRO B CA 1
ATOM 3287 C C . PRO B 1 129 ? 3.535 -2.688 7.918 1 88.12 129 PRO B C 1
ATOM 3289 O O . PRO B 1 129 ? 4.234 -3.529 7.344 1 88.12 129 PRO B O 1
ATOM 3292 N N . TRP B 1 130 ? 2.539 -2.062 7.422 1 87.31 130 TRP B N 1
ATOM 3293 C CA . TRP B 1 130 ? 2.244 -2.037 5.992 1 87.31 130 TRP B CA 1
ATOM 3294 C C . TRP B 1 130 ? 2.432 -0.636 5.422 1 87.31 130 TRP B C 1
ATOM 3296 O O . TRP B 1 130 ? 2.061 0.354 6.055 1 87.31 130 TRP B O 1
ATOM 3306 N N . GLN B 1 131 ? 3.076 -0.584 4.203 1 89.88 131 GLN B N 1
ATOM 3307 C CA . GLN B 1 131 ? 3.289 0.736 3.619 1 89.88 131 GLN B CA 1
ATOM 3308 C C . GLN B 1 131 ? 2.885 0.757 2.148 1 89.88 131 GLN B C 1
ATOM 3310 O O . GLN B 1 131 ? 3.166 -0.187 1.407 1 89.88 131 GLN B O 1
ATOM 3315 N N . GLY B 1 132 ? 2.09 1.76 1.852 1 90.5 132 GLY B N 1
ATOM 3316 C CA . GLY B 1 132 ? 1.783 2.064 0.463 1 90.5 132 GLY B CA 1
ATOM 3317 C C . GLY B 1 132 ? 2.447 3.336 -0.029 1 90.5 132 GLY B C 1
ATOM 3318 O O . GLY B 1 132 ? 2.508 4.332 0.696 1 90.5 132 GLY B O 1
ATOM 3319 N N . ILE B 1 133 ? 2.994 3.254 -1.252 1 89.44 133 ILE B N 1
ATOM 3320 C CA . ILE B 1 133 ? 3.705 4.406 -1.798 1 89.44 133 ILE B CA 1
ATOM 3321 C C . ILE B 1 133 ? 3.219 4.684 -3.219 1 89.44 133 ILE B C 1
ATOM 3323 O O . ILE B 1 133 ? 2.998 3.758 -4 1 89.44 133 ILE B O 1
ATOM 3327 N N . VAL B 1 134 ? 3.018 5.969 -3.504 1 85.62 134 VAL B N 1
ATOM 3328 C CA . VAL B 1 134 ? 2.656 6.363 -4.863 1 85.62 134 VAL B CA 1
ATOM 3329 C C . VAL B 1 134 ? 3.432 7.617 -5.262 1 85.62 134 VAL B C 1
ATOM 3331 O O . VAL B 1 134 ? 3.652 8.508 -4.438 1 85.62 134 VAL B O 1
ATOM 3334 N N . PRO B 1 135 ? 3.875 7.605 -6.547 1 84 135 PRO B N 1
ATOM 3335 C CA . PRO B 1 135 ? 4.391 8.891 -7.02 1 84 135 PRO B CA 1
ATOM 3336 C C . PRO B 1 135 ? 3.383 10.023 -6.859 1 84 135 PRO B C 1
ATOM 3338 O O . PRO B 1 135 ? 2.178 9.812 -7.008 1 84 135 PRO B O 1
ATOM 3341 N N . LEU B 1 136 ? 3.93 11.055 -6.523 1 84 136 LEU B N 1
ATOM 3342 C CA . LEU B 1 136 ? 3.057 12.203 -6.297 1 84 136 LEU B CA 1
ATOM 3343 C C . LEU B 1 136 ? 2.361 12.617 -7.586 1 84 136 LEU B C 1
ATOM 3345 O O . LEU B 1 136 ? 3.016 12.82 -8.609 1 84 136 LEU B O 1
ATOM 3349 N N . GLU B 1 137 ? 1.056 12.516 -7.535 1 77.88 137 GLU B N 1
ATOM 3350 C CA . GLU B 1 137 ? 0.216 12.977 -8.633 1 77.88 137 GLU B CA 1
ATOM 3351 C C . GLU B 1 137 ? -0.761 14.055 -8.164 1 77.88 137 GLU B C 1
ATOM 3353 O O . GLU B 1 137 ? -1.141 14.086 -6.992 1 77.88 137 GLU B O 1
ATOM 3358 N N . GLY B 1 138 ? -1.072 14.992 -9.07 1 77.31 138 GLY B N 1
ATOM 3359 C CA . GLY B 1 138 ? -2.014 16.047 -8.719 1 77.31 138 GLY B CA 1
ATOM 3360 C C . GLY B 1 138 ? -1.337 17.328 -8.305 1 77.31 138 GLY B C 1
ATOM 3361 O O . GLY B 1 138 ? -0.107 17.406 -8.281 1 77.31 138 GLY B O 1
ATOM 3362 N N . SER B 1 139 ? -2.266 18.219 -7.91 1 82.94 139 SER B N 1
ATOM 3363 C CA . SER B 1 139 ? -1.747 19.562 -7.656 1 82.94 139 SER B CA 1
ATOM 3364 C C . SER B 1 139 ? -1.748 19.875 -6.164 1 82.94 139 SER B C 1
ATOM 3366 O O . SER B 1 139 ? -1.11 20.844 -5.727 1 82.94 139 SER B O 1
ATOM 3368 N N . ASN B 1 140 ? -2.482 19.062 -5.402 1 88.56 140 ASN B N 1
ATOM 3369 C CA . ASN B 1 140 ? -2.566 19.297 -3.965 1 88.56 140 ASN B CA 1
ATOM 3370 C C . ASN B 1 140 ? -2.809 18 -3.203 1 88.56 140 ASN B C 1
ATOM 3372 O O . ASN B 1 140 ? -3 16.938 -3.812 1 88.56 140 ASN B O 1
ATOM 3376 N N . ILE B 1 141 ? -2.791 18.078 -1.95 1 91.88 141 ILE B N 1
ATOM 3377 C CA . ILE B 1 141 ? -2.84 16.906 -1.076 1 91.88 141 ILE B CA 1
ATOM 3378 C C . ILE B 1 141 ? -4.195 16.219 -1.217 1 91.88 141 ILE B C 1
ATOM 3380 O O . ILE B 1 141 ? -4.266 14.984 -1.267 1 91.88 141 ILE B O 1
ATOM 3384 N N . ALA B 1 142 ? -5.242 16.969 -1.274 1 92.75 142 ALA B N 1
ATOM 3385 C CA . ALA B 1 142 ? -6.582 16.406 -1.387 1 92.75 142 ALA B CA 1
ATOM 3386 C C . ALA B 1 142 ? -6.719 15.562 -2.65 1 92.75 142 ALA B C 1
ATOM 3388 O O . ALA B 1 142 ? -7.23 14.438 -2.604 1 92.75 142 ALA B O 1
ATOM 3389 N N . GLU B 1 143 ? -6.219 16.109 -3.727 1 88.94 143 GLU B N 1
ATOM 3390 C CA . GLU B 1 143 ? -6.289 15.391 -4.996 1 88.94 143 GLU B CA 1
ATOM 3391 C C . GLU B 1 143 ? -5.43 14.133 -4.965 1 88.94 143 GLU B C 1
ATOM 3393 O O . GLU B 1 143 ? -5.848 13.078 -5.449 1 88.94 143 GLU B O 1
ATOM 3398 N N . MET B 1 144 ? -4.312 14.273 -4.398 1 87.81 144 MET B N 1
ATOM 3399 C CA . MET B 1 144 ? -3.398 13.141 -4.289 1 87.81 144 MET B CA 1
ATOM 3400 C C . MET B 1 144 ? -4.027 12.008 -3.475 1 87.81 144 MET B C 1
ATOM 3402 O O . MET B 1 144 ? -3.998 10.852 -3.887 1 87.81 144 MET B O 1
ATOM 3406 N N . LEU B 1 145 ? -4.613 12.367 -2.414 1 90.94 145 LEU B N 1
ATOM 3407 C CA . LEU B 1 145 ? -5.227 11.391 -1.52 1 90.94 145 LEU B CA 1
ATOM 3408 C C . LEU B 1 145 ? -6.449 10.75 -2.168 1 90.94 145 LEU B C 1
ATOM 3410 O O . LEU B 1 145 ? -6.66 9.547 -2.047 1 90.94 145 LEU B O 1
ATOM 3414 N N . SER B 1 146 ? -7.219 11.547 -2.82 1 89.38 146 SER B N 1
ATOM 3415 C CA . SER B 1 146 ? -8.383 11.008 -3.508 1 89.38 146 SER B CA 1
ATOM 3416 C C . SER B 1 146 ? -7.98 9.984 -4.562 1 89.38 146 SER B C 1
ATOM 3418 O O . SER B 1 146 ? -8.602 8.922 -4.68 1 89.38 146 SER B O 1
ATOM 3420 N N . ALA B 1 147 ? -6.945 10.297 -5.246 1 84.44 147 ALA B N 1
ATOM 3421 C CA . ALA B 1 147 ? -6.438 9.375 -6.258 1 84.44 147 ALA B CA 1
ATOM 3422 C C . ALA B 1 147 ? -5.902 8.102 -5.613 1 84.44 147 ALA B C 1
ATOM 3424 O O . ALA B 1 147 ? -6.125 7 -6.125 1 84.44 147 ALA B O 1
ATOM 3425 N N . TYR B 1 148 ? -5.242 8.273 -4.543 1 84.25 148 TYR B N 1
ATOM 3426 C CA . TYR B 1 148 ? -4.727 7.133 -3.799 1 84.25 148 TYR B CA 1
ATOM 3427 C C . TYR B 1 148 ? -5.859 6.203 -3.377 1 84.25 148 TYR B C 1
ATOM 3429 O O . TYR B 1 148 ? -5.781 4.988 -3.568 1 84.25 148 TYR B O 1
ATOM 3437 N N . MET B 1 149 ? -6.836 6.766 -2.834 1 85.62 149 MET B N 1
ATOM 3438 C CA . MET B 1 149 ? -7.961 5.969 -2.359 1 85.62 149 MET B CA 1
ATOM 3439 C C . MET B 1 149 ? -8.625 5.223 -3.51 1 85.62 149 MET B C 1
ATOM 3441 O O . MET B 1 149 ? -9.016 4.062 -3.361 1 85.62 149 MET B O 1
ATOM 3445 N N . ARG B 1 150 ? -8.758 5.852 -4.582 1 82.81 150 ARG B N 1
ATOM 3446 C CA . ARG B 1 150 ? -9.375 5.238 -5.754 1 82.81 150 ARG B CA 1
ATOM 3447 C C . ARG B 1 150 ? -8.555 4.055 -6.25 1 82.81 150 ARG B C 1
ATOM 3449 O O . ARG B 1 150 ? -9.109 3.02 -6.625 1 82.81 150 ARG B O 1
ATOM 3456 N N . ARG B 1 151 ? -7.336 4.152 -6.203 1 78.25 151 ARG B N 1
ATOM 3457 C CA . ARG B 1 151 ? -6.465 3.133 -6.785 1 78.25 151 ARG B CA 1
ATOM 3458 C C . ARG B 1 151 ? -6.176 2.023 -5.781 1 78.25 151 ARG B C 1
ATOM 3460 O O . ARG B 1 151 ? -6.27 0.84 -6.109 1 78.25 151 ARG B O 1
ATOM 3467 N N . SER B 1 152 ? -5.781 2.363 -4.664 1 78.06 152 SER B N 1
ATOM 3468 C CA . SER B 1 152 ? -5.328 1.399 -3.664 1 78.06 152 SER B CA 1
ATOM 3469 C C . SER B 1 152 ? -6.508 0.68 -3.016 1 78.06 152 SER B C 1
ATOM 3471 O O . SER B 1 152 ? -6.453 -0.53 -2.791 1 78.06 152 SER B O 1
ATOM 3473 N N . GLU B 1 153 ? -7.574 1.466 -2.709 1 71.5 153 GLU B N 1
ATOM 3474 C CA . GLU B 1 153 ? -8.711 0.894 -1.995 1 71.5 153 GLU B CA 1
ATOM 3475 C C . GLU B 1 153 ? -9.891 0.657 -2.934 1 71.5 153 GLU B C 1
ATOM 3477 O O . GLU B 1 153 ? -10.867 0.009 -2.559 1 71.5 153 GLU B O 1
ATOM 3482 N N . GLN B 1 154 ? -9.758 1.112 -4.148 1 73 154 GLN B N 1
ATOM 3483 C CA . GLN B 1 154 ? -10.797 1.014 -5.168 1 73 154 GLN B CA 1
ATOM 3484 C C . GLN B 1 154 ? -12.102 1.625 -4.68 1 73 154 GLN B C 1
ATOM 3486 O O . GLN B 1 154 ? -13.188 1.102 -4.965 1 73 154 GLN B O 1
ATOM 3491 N N . LEU B 1 155 ? -11.992 2.586 -3.869 1 78.62 155 LEU B N 1
ATOM 3492 C CA . LEU B 1 155 ? -13.133 3.295 -3.301 1 78.62 155 LEU B CA 1
ATOM 3493 C C . LEU B 1 155 ? -13.188 4.73 -3.814 1 78.62 155 LEU B C 1
ATOM 3495 O O . LEU B 1 155 ? -12.195 5.457 -3.756 1 78.62 155 LEU B O 1
ATOM 3499 N N . ASP B 1 156 ? -14.375 5.09 -4.301 1 87.44 156 ASP B N 1
ATOM 3500 C CA . ASP B 1 156 ? -14.562 6.496 -4.645 1 87.44 156 ASP B CA 1
ATOM 3501 C C . ASP B 1 156 ? -14.578 7.371 -3.393 1 87.44 156 ASP B C 1
ATOM 3503 O O . ASP B 1 156 ? -15.438 7.211 -2.527 1 87.44 156 ASP B O 1
ATOM 3507 N N . THR B 1 157 ? -13.609 8.227 -3.342 1 91.62 157 THR B N 1
ATOM 3508 C CA . THR B 1 157 ? -13.453 9.102 -2.186 1 91.62 157 THR B CA 1
ATOM 3509 C C . THR B 1 157 ? -13.188 10.539 -2.629 1 91.62 157 THR B C 1
ATOM 3511 O O . THR B 1 157 ? -12.414 10.781 -3.559 1 91.62 157 THR B O 1
ATOM 3514 N N . HIS B 1 158 ? -13.984 11.469 -2.09 1 95.81 158 HIS B N 1
ATOM 3515 C CA . HIS B 1 158 ? -13.789 12.898 -2.283 1 95.81 158 HIS B CA 1
ATOM 3516 C C . HIS B 1 158 ? -13.273 13.562 -1.01 1 95.81 158 HIS B C 1
ATOM 3518 O O . HIS B 1 158 ? -13.867 13.406 0.06 1 95.81 158 HIS B O 1
ATOM 3524 N N . ILE B 1 159 ? -12.188 14.32 -1.17 1 96.81 159 ILE B N 1
ATOM 3525 C CA . ILE B 1 159 ? -11.586 14.938 0.004 1 96.81 159 ILE B CA 1
ATOM 3526 C C . ILE B 1 159 ? -11.383 16.438 -0.248 1 96.81 159 ILE B C 1
ATOM 3528 O O . ILE B 1 159 ? -10.945 16.828 -1.328 1 96.81 159 ILE B O 1
ATOM 3532 N N . SER B 1 160 ? -11.773 17.234 0.699 1 98.19 160 SER B N 1
ATOM 3533 C CA . SER B 1 160 ? -11.477 18.656 0.757 1 98.19 160 SER B CA 1
ATOM 3534 C C . SER B 1 160 ? -10.672 19.016 2.008 1 98.19 160 SER B C 1
ATOM 3536 O O . SER B 1 160 ? -11.023 18.594 3.113 1 98.19 160 SER B O 1
ATOM 3538 N N . LEU B 1 161 ? -9.609 19.781 1.761 1 98.38 161 LEU B N 1
ATOM 3539 C CA . LEU B 1 161 ? -8.734 20.125 2.873 1 98.38 161 LEU B CA 1
ATOM 3540 C C . LEU B 1 161 ? -8.383 21.609 2.85 1 98.38 161 LEU B C 1
ATOM 3542 O O . LEU B 1 161 ? -8.281 22.219 1.777 1 98.38 161 LEU B O 1
ATOM 3546 N N . ALA B 1 162 ? -8.188 22.141 4.066 1 98 162 ALA B N 1
ATOM 3547 C CA . ALA B 1 162 ? -7.707 23.516 4.207 1 98 162 ALA B CA 1
ATOM 3548 C C . ALA B 1 162 ? -7 23.703 5.547 1 98 162 ALA B C 1
ATOM 3550 O O . ALA B 1 162 ? -7.332 23.047 6.531 1 98 162 ALA B O 1
ATOM 3551 N N . ALA B 1 163 ? -6.07 24.625 5.477 1 97.81 163 ALA B N 1
ATOM 3552 C CA . ALA B 1 163 ? -5.395 25 6.719 1 97.81 163 ALA B CA 1
ATOM 3553 C C . ALA B 1 163 ? -4.973 26.469 6.691 1 97.81 163 ALA B C 1
ATOM 3555 O O . ALA B 1 163 ? -4.574 26.984 5.645 1 97.81 163 ALA B O 1
ATOM 3556 N N . SER B 1 164 ? -5.117 27.094 7.812 1 95.94 164 SER B N 1
ATOM 3557 C CA . SER B 1 164 ? -4.598 28.438 8.078 1 95.94 164 SER B CA 1
ATOM 3558 C C . SER B 1 164 ? -3.646 28.438 9.266 1 95.94 164 SER B C 1
ATOM 3560 O O . SER B 1 164 ? -3.238 27.375 9.742 1 95.94 164 SER B O 1
ATOM 3562 N N . GLU B 1 165 ? -3.289 29.594 9.648 1 94.69 165 GLU B N 1
ATOM 3563 C CA . GLU B 1 165 ? -2.457 29.719 10.844 1 94.69 165 GLU B CA 1
ATOM 3564 C C . GLU B 1 165 ? -3.23 29.328 12.094 1 94.69 165 GLU B C 1
ATOM 3566 O O . GLU B 1 165 ? -2.631 28.953 13.109 1 94.69 165 GLU B O 1
ATOM 3571 N N . HIS B 1 166 ? -4.484 29.312 11.977 1 94.88 166 HIS B N 1
ATOM 3572 C CA . HIS B 1 166 ? -5.277 29.203 13.195 1 94.88 166 HIS B CA 1
ATOM 3573 C C . HIS B 1 166 ? -5.918 27.812 13.312 1 94.88 166 HIS B C 1
ATOM 3575 O O . HIS B 1 166 ? -6.176 27.344 14.422 1 94.88 166 HIS B O 1
ATOM 3581 N N . ALA B 1 167 ? -6.188 27.266 12.156 1 97.25 167 ALA B N 1
ATOM 3582 C CA . ALA B 1 167 ? -6.926 26 12.211 1 97.25 167 ALA B CA 1
ATOM 3583 C C . ALA B 1 167 ? -6.688 25.172 10.953 1 97.25 167 ALA B C 1
ATOM 3585 O O . ALA B 1 167 ? -6.188 25.672 9.953 1 97.25 167 ALA B O 1
ATOM 3586 N N . ALA B 1 168 ? -6.949 23.906 11.047 1 98.12 168 ALA B N 1
ATOM 3587 C CA . ALA B 1 168 ? -6.984 22.969 9.922 1 98.12 168 ALA B CA 1
ATOM 3588 C C . ALA B 1 168 ? -8.32 22.234 9.867 1 98.12 168 ALA B C 1
ATOM 3590 O O . ALA B 1 168 ? -8.898 21.906 10.898 1 98.12 168 ALA B O 1
ATOM 3591 N N . GLY B 1 169 ? -8.812 22.031 8.664 1 98.12 169 GLY B N 1
ATOM 3592 C CA . GLY B 1 169 ? -10.102 21.375 8.477 1 98.12 169 GLY B CA 1
ATOM 3593 C C . GLY B 1 169 ? -10.141 20.484 7.25 1 98.12 169 GLY B C 1
ATOM 3594 O O . GLY B 1 169 ? -9.281 20.578 6.375 1 98.12 169 GLY B O 1
ATOM 3595 N N . GLY B 1 170 ? -11.117 19.578 7.25 1 98.56 170 GLY B N 1
ATOM 3596 C CA . GLY B 1 170 ? -11.281 18.656 6.137 1 98.56 170 GLY B CA 1
ATOM 3597 C C . GLY B 1 170 ? -12.672 18.047 6.062 1 98.56 170 GLY B C 1
ATOM 3598 O O . GLY B 1 170 ? -13.391 18.016 7.059 1 98.56 170 GLY B O 1
ATOM 3599 N N . LEU B 1 171 ? -13.008 17.656 4.875 1 98.69 171 LEU B N 1
ATOM 3600 C CA . LEU B 1 171 ? -14.242 16.953 4.562 1 98.69 171 LEU B CA 1
ATOM 3601 C C . LEU B 1 171 ? -13.969 15.758 3.652 1 98.69 171 LEU B C 1
ATOM 3603 O O . LEU B 1 171 ? -13.227 15.875 2.676 1 98.69 171 LEU B O 1
ATOM 3607 N N . LEU B 1 172 ? -14.492 14.633 4.047 1 98.06 172 LEU B N 1
ATOM 3608 C CA . LEU B 1 172 ? -14.352 13.414 3.256 1 98.06 172 LEU B CA 1
ATOM 3609 C C . LEU B 1 172 ? -15.711 12.797 2.961 1 98.06 172 LEU B C 1
ATOM 3611 O O . LEU B 1 172 ? -16.562 12.703 3.852 1 98.06 172 LEU B O 1
ATOM 3615 N N . LEU B 1 173 ? -15.992 12.531 1.67 1 96.56 173 LEU B N 1
ATOM 3616 C CA . LEU B 1 173 ? -17.109 11.711 1.225 1 96.56 173 LEU B CA 1
ATOM 3617 C C . LEU B 1 173 ? -16.625 10.414 0.6 1 96.56 173 LEU B C 1
ATOM 3619 O O . LEU B 1 173 ? -15.664 10.414 -0.175 1 96.56 173 LEU B O 1
ATOM 3623 N N . GLN B 1 174 ? -17.266 9.375 0.971 1 92.38 174 GLN B N 1
ATOM 3624 C CA . GLN B 1 174 ? -16.844 8.086 0.44 1 92.38 174 GLN B CA 1
ATOM 3625 C C . GLN B 1 174 ? -18.047 7.215 0.086 1 92.38 174 GLN B C 1
ATOM 3627 O O . GLN B 1 174 ? -19 7.117 0.865 1 92.38 174 GLN B O 1
ATOM 3632 N N . ARG B 1 175 ? -17.938 6.629 -1.088 1 88.06 175 ARG B N 1
ATOM 3633 C CA . ARG B 1 175 ? -18.969 5.695 -1.527 1 88.06 175 ARG B CA 1
ATOM 3634 C C . ARG B 1 175 ? -18.844 4.363 -0.799 1 88.06 175 ARG B C 1
ATOM 3636 O O . ARG B 1 175 ? -17.75 3.844 -0.622 1 88.06 175 ARG B O 1
ATOM 3643 N N . LEU B 1 176 ? -19.984 3.826 -0.399 1 80.88 176 LEU B N 1
ATOM 3644 C CA . LEU B 1 176 ? -20 2.504 0.216 1 80.88 176 LEU B CA 1
ATOM 3645 C C . LEU B 1 176 ? -19.953 1.41 -0.847 1 80.88 176 LEU B C 1
ATOM 3647 O O . LEU B 1 176 ? -20.562 1.545 -1.908 1 80.88 176 LEU B O 1
ATOM 3651 N N . PRO B 1 177 ? -19.094 0.337 -0.764 1 67.69 177 PRO B N 1
ATOM 3652 C CA . PRO B 1 177 ? -18.891 -0.681 -1.798 1 67.69 177 PRO B CA 1
ATOM 3653 C C . PRO B 1 177 ? -20.203 -1.34 -2.24 1 67.69 177 PRO B C 1
ATOM 3655 O O . PRO B 1 177 ? -20.328 -1.741 -3.4 1 67.69 177 PRO B O 1
ATOM 3658 N N . GLU B 1 178 ? -21.031 -1.918 -1.416 1 58.88 178 GLU B N 1
ATOM 3659 C CA . GLU B 1 178 ? -22.094 -2.889 -1.681 1 58.88 178 GLU B CA 1
ATOM 3660 C C . GLU B 1 178 ? -23.141 -2.311 -2.615 1 58.88 178 GLU B C 1
ATOM 3662 O O . GLU B 1 178 ? -23.938 -3.055 -3.205 1 58.88 178 GLU B O 1
ATOM 3667 N N . GLN B 1 179 ? -23.234 -0.965 -2.703 1 55.62 179 GLN B N 1
ATOM 3668 C CA . GLN B 1 179 ? -24.547 -0.581 -3.213 1 55.62 179 GLN B CA 1
ATOM 3669 C C . GLN B 1 179 ? -24.422 0.179 -4.531 1 55.62 179 GLN B C 1
ATOM 3671 O O . GLN B 1 179 ? -23.453 0.905 -4.746 1 55.62 179 GLN B O 1
ATOM 3676 N N . GLN B 1 180 ? -24.938 -0.546 -5.582 1 53.88 180 GLN B N 1
ATOM 3677 C CA . GLN B 1 180 ? -25.062 0.173 -6.848 1 53.88 180 GLN B CA 1
ATOM 3678 C C . GLN B 1 180 ? -25.547 1.603 -6.621 1 53.88 180 GLN B C 1
ATOM 3680 O O . GLN B 1 180 ? -26.625 1.818 -6.055 1 53.88 180 GLN B O 1
ATOM 3685 N N . ILE B 1 181 ? -24.688 2.402 -6.246 1 54.75 181 ILE B N 1
ATOM 3686 C CA . ILE B 1 181 ? -25.156 3.785 -6.203 1 54.75 181 ILE B CA 1
ATOM 3687 C C . ILE B 1 181 ? -25.5 4.258 -7.613 1 54.75 181 ILE B C 1
ATOM 3689 O O . ILE B 1 181 ? -24.828 3.879 -8.586 1 54.75 181 ILE B O 1
ATOM 3693 N N . ASP B 1 182 ? -26.656 4.727 -7.715 1 63.56 182 ASP B N 1
ATOM 3694 C CA . ASP B 1 182 ? -26.953 5.488 -8.922 1 63.56 182 ASP B CA 1
ATOM 3695 C C . ASP B 1 182 ? -25.844 6.488 -9.234 1 63.56 182 ASP B C 1
ATOM 3697 O O . ASP B 1 182 ? -25.484 7.316 -8.391 1 63.56 182 ASP B O 1
ATOM 3701 N N . ALA B 1 183 ? -25.016 6.285 -10.141 1 64.81 183 ALA B N 1
ATOM 3702 C CA . ALA B 1 183 ? -23.953 7.176 -10.609 1 64.81 183 ALA B CA 1
ATOM 3703 C C . ALA B 1 183 ? -24.359 8.641 -10.461 1 64.81 183 ALA B C 1
ATOM 3705 O O . ALA B 1 183 ? -23.531 9.492 -10.125 1 64.81 183 ALA B O 1
ATOM 3706 N N . ASP B 1 184 ? -25.562 8.836 -10.367 1 78.44 184 ASP B N 1
ATOM 3707 C CA . ASP B 1 184 ? -26.062 10.203 -10.32 1 78.44 184 ASP B CA 1
ATOM 3708 C C . ASP B 1 184 ? -26 10.766 -8.898 1 78.44 184 ASP B C 1
ATOM 3710 O O . ASP B 1 184 ? -25.656 11.938 -8.711 1 78.44 184 ASP B O 1
ATOM 3714 N N . ALA B 1 185 ? -26.141 9.961 -7.875 1 82.69 185 ALA B N 1
ATOM 3715 C CA . ALA B 1 185 ? -26.141 10.445 -6.496 1 82.69 185 ALA B CA 1
ATOM 3716 C C . ALA B 1 185 ? -24.719 10.805 -6.043 1 82.69 185 ALA B C 1
ATOM 3718 O O . ALA B 1 185 ? -24.516 11.852 -5.422 1 82.69 185 ALA B O 1
ATOM 3719 N N . TRP B 1 186 ? -23.781 10.062 -6.383 1 89.5 186 TRP B N 1
ATOM 3720 C CA . TRP B 1 186 ? -22.391 10.344 -6.039 1 89.5 186 TRP B CA 1
ATOM 3721 C C . TRP B 1 186 ? -21.938 11.688 -6.617 1 89.5 186 TRP B C 1
ATOM 3723 O O . TRP B 1 186 ? -21.391 12.523 -5.898 1 89.5 186 TRP B O 1
ATOM 3733 N N . THR B 1 187 ? -22.297 11.82 -7.832 1 91.56 187 THR B N 1
ATOM 3734 C CA . THR B 1 187 ? -21.922 13.055 -8.516 1 91.56 187 THR B CA 1
ATOM 3735 C C . THR B 1 187 ? -22.594 14.258 -7.848 1 91.56 187 THR B C 1
ATOM 3737 O O . THR B 1 187 ? -21.969 15.312 -7.699 1 91.56 187 THR B O 1
ATOM 3740 N N . HIS B 1 188 ? -23.766 14.086 -7.449 1 92.75 188 HIS B N 1
ATOM 3741 C CA . HIS B 1 188 ? -24.5 15.156 -6.789 1 92.75 188 HIS B CA 1
ATOM 3742 C C . HIS B 1 188 ? -23.812 15.594 -5.504 1 92.75 188 HIS B C 1
ATOM 3744 O O . HIS B 1 188 ? -23.5 16.766 -5.328 1 92.75 188 HIS B O 1
ATOM 3750 N N . TYR B 1 189 ? -23.484 14.711 -4.641 1 93.5 189 TYR B N 1
ATOM 3751 C CA . TYR B 1 189 ? -22.891 15.023 -3.344 1 93.5 189 TYR B CA 1
ATOM 3752 C C . TYR B 1 189 ? -21.484 15.57 -3.504 1 93.5 189 TYR B C 1
ATOM 3754 O O . TYR B 1 189 ? -21.078 16.5 -2.785 1 93.5 189 TYR B O 1
ATOM 3762 N N . THR B 1 190 ? -20.781 14.992 -4.453 1 94.94 190 THR B N 1
ATOM 3763 C CA . THR B 1 190 ? -19.406 15.477 -4.637 1 94.94 190 THR B CA 1
ATOM 3764 C C . THR B 1 190 ? -19.406 16.875 -5.266 1 94.94 190 THR B C 1
ATOM 3766 O O . THR B 1 190 ? -18.531 17.688 -4.977 1 94.94 190 THR B O 1
ATOM 3769 N N . THR B 1 191 ? -20.406 17.141 -6.098 1 95.94 191 THR B N 1
ATOM 3770 C CA . THR B 1 191 ? -20.547 18.484 -6.668 1 95.94 191 THR B CA 1
ATOM 3771 C C . THR B 1 191 ? -20.812 19.516 -5.574 1 95.94 191 THR B C 1
ATOM 3773 O O . THR B 1 191 ? -20.234 20.594 -5.582 1 95.94 191 THR B O 1
ATOM 3776 N N . LEU B 1 192 ? -21.688 19.188 -4.68 1 96.81 192 LEU B N 1
ATOM 3777 C CA . LEU B 1 192 ? -21.953 20.078 -3.555 1 96.81 192 LEU B CA 1
ATOM 3778 C C . LEU B 1 192 ? -20.703 20.266 -2.697 1 96.81 192 LEU B C 1
ATOM 3780 O O . LEU B 1 192 ? -20.359 21.391 -2.318 1 96.81 192 LEU B O 1
ATOM 3784 N N . ALA B 1 193 ? -20.031 19.203 -2.408 1 97 193 ALA B N 1
ATOM 3785 C CA . ALA B 1 193 ? -18.812 19.25 -1.599 1 97 193 ALA B CA 1
ATOM 3786 C C . ALA B 1 193 ? -17.75 20.125 -2.258 1 97 193 ALA B C 1
ATOM 3788 O O . ALA B 1 193 ? -16.984 20.797 -1.57 1 97 193 ALA B O 1
ATOM 3789 N N . ASP B 1 194 ? -17.75 20.141 -3.58 1 96.62 194 ASP B N 1
ATOM 3790 C CA . ASP B 1 194 ? -16.781 20.906 -4.344 1 96.62 194 ASP B CA 1
ATOM 3791 C C . ASP B 1 194 ? -16.984 22.406 -4.16 1 96.62 194 ASP B C 1
ATOM 3793 O O . ASP B 1 194 ? -16.109 23.219 -4.484 1 96.62 194 ASP B O 1
ATOM 3797 N N . THR B 1 195 ? -18.094 22.766 -3.635 1 97.44 195 THR B N 1
ATOM 3798 C CA . THR B 1 195 ? -18.391 24.188 -3.479 1 97.44 195 THR B CA 1
ATOM 3799 C C . THR B 1 195 ? -17.844 24.703 -2.16 1 97.44 195 THR B C 1
ATOM 3801 O O . THR B 1 195 ? -17.828 25.922 -1.926 1 97.44 195 THR B O 1
ATOM 3804 N N . VAL B 1 196 ? -17.375 23.875 -1.316 1 97.88 196 VAL B N 1
ATOM 3805 C CA . VAL B 1 196 ? -16.891 24.312 -0.018 1 97.88 196 VAL B CA 1
ATOM 3806 C C . VAL B 1 196 ? -15.625 25.156 -0.203 1 97.88 196 VAL B C 1
ATOM 3808 O O . VAL B 1 196 ? -14.75 24.812 -1.003 1 97.88 196 VAL B O 1
ATOM 3811 N N . THR B 1 197 ? -15.555 26.266 0.496 1 97.19 197 THR B N 1
ATOM 3812 C CA . THR B 1 197 ? -14.367 27.109 0.44 1 97.19 197 THR B CA 1
ATOM 3813 C C . THR B 1 197 ? -13.398 26.734 1.559 1 97.19 197 THR B C 1
ATOM 3815 O O . THR B 1 197 ? -13.797 26.172 2.58 1 97.19 197 THR B O 1
ATOM 3818 N N . PRO B 1 198 ? -12.156 27.094 1.345 1 96.81 198 PRO B N 1
ATOM 3819 C CA . PRO B 1 198 ? -11.188 26.875 2.42 1 96.81 198 PRO B CA 1
ATOM 3820 C C . PRO B 1 198 ? -11.609 27.531 3.734 1 96.81 198 PRO B C 1
ATOM 3822 O O . PRO B 1 198 ? -11.453 26.922 4.801 1 96.81 198 PRO B O 1
ATOM 3825 N N . GLN B 1 199 ? -12.141 28.672 3.666 1 96.81 199 GLN B N 1
ATOM 3826 C CA . GLN B 1 199 ? -12.57 29.391 4.859 1 96.81 199 GLN B CA 1
ATOM 3827 C C . GLN B 1 199 ? -13.695 28.656 5.574 1 96.81 199 GLN B C 1
ATOM 3829 O O . GLN B 1 199 ? -13.695 28.562 6.805 1 96.81 199 GLN B O 1
ATOM 3834 N N . GLU B 1 200 ? -14.609 28.156 4.855 1 97.12 200 GLU B N 1
ATOM 3835 C CA . GLU B 1 200 ? -15.719 27.406 5.441 1 97.12 200 GLU B CA 1
ATOM 3836 C C . GLU B 1 200 ? -15.219 26.141 6.133 1 97.12 200 GLU B C 1
ATOM 3838 O O . GLU B 1 200 ? -15.719 25.766 7.199 1 97.12 200 GLU B O 1
ATOM 3843 N N . LEU B 1 201 ? -14.258 25.484 5.547 1 96.38 201 LEU B N 1
ATOM 3844 C CA . LEU B 1 201 ? -13.734 24.234 6.082 1 96.38 201 LEU B CA 1
ATOM 3845 C C . LEU B 1 201 ? -13.062 24.469 7.434 1 96.38 201 LEU B C 1
ATOM 3847 O O . LEU B 1 201 ? -13.086 23.578 8.297 1 96.38 201 LEU B O 1
ATOM 3851 N N . ILE B 1 202 ? -12.477 25.656 7.562 1 94.88 202 ILE B N 1
ATOM 3852 C CA . ILE B 1 202 ? -11.68 25.922 8.758 1 94.88 202 ILE B CA 1
ATOM 3853 C C . ILE B 1 202 ? -12.547 26.578 9.82 1 94.88 202 ILE B C 1
ATOM 3855 O O . ILE B 1 202 ? -12.312 26.406 11.016 1 94.88 202 ILE B O 1
ATOM 3859 N N . GLU B 1 203 ? -13.602 27.266 9.469 1 94.81 203 GLU B N 1
ATOM 3860 C CA . GLU B 1 203 ? -14.305 28.125 10.406 1 94.81 203 GLU B CA 1
ATOM 3861 C C . GLU B 1 203 ? -15.625 27.5 10.852 1 94.81 203 GLU B C 1
ATOM 3863 O O . GLU B 1 203 ? -16.062 27.703 11.984 1 94.81 203 GLU B O 1
ATOM 3868 N N . LEU B 1 204 ? -16.234 26.766 9.969 1 96.06 204 LEU B N 1
ATOM 3869 C CA . LEU B 1 204 ? -17.547 26.234 10.305 1 96.06 204 LEU B CA 1
ATOM 3870 C C . LEU B 1 204 ? -17.422 24.906 11.031 1 96.06 204 LEU B C 1
ATOM 3872 O O . LEU B 1 204 ? -16.578 24.078 10.688 1 96.06 204 LEU B O 1
ATOM 3876 N N . ASP B 1 205 ? -18.312 24.75 12.016 1 96 205 ASP B N 1
ATOM 3877 C CA . ASP B 1 205 ? -18.406 23.438 12.633 1 96 205 ASP B CA 1
ATOM 3878 C C . ASP B 1 205 ? -19.188 22.469 11.758 1 96 205 ASP B C 1
ATOM 3880 O O . ASP B 1 205 ? -19.688 22.844 10.695 1 96 205 ASP B O 1
ATOM 3884 N N . ALA B 1 206 ? -19.281 21.25 12.172 1 96.81 206 ALA B N 1
ATOM 3885 C CA . ALA B 1 206 ? -19.859 20.203 11.352 1 96.81 206 ALA B CA 1
ATOM 3886 C C . ALA B 1 206 ? -21.328 20.5 11.023 1 96.81 206 ALA B C 1
ATOM 3888 O O . ALA B 1 206 ? -21.75 20.391 9.875 1 96.81 206 ALA B O 1
ATOM 3889 N N . GLN B 1 207 ? -22.078 20.891 11.984 1 95.75 207 GLN B N 1
ATOM 3890 C CA . GLN B 1 207 ? -23.5 21.125 11.797 1 95.75 207 GLN B CA 1
ATOM 3891 C C . GLN B 1 207 ? -23.75 22.219 10.758 1 95.75 207 GLN B C 1
ATOM 3893 O O . GLN B 1 207 ? -24.562 22.047 9.852 1 95.75 207 GLN B O 1
ATOM 3898 N N . HIS B 1 208 ? -23.016 23.297 10.867 1 96.94 208 HIS B N 1
ATOM 3899 C CA . HIS B 1 208 ? -23.203 24.422 9.961 1 96.94 208 HIS B CA 1
ATOM 3900 C C . HIS B 1 208 ? -22.703 24.094 8.562 1 96.94 208 HIS B C 1
ATOM 3902 O O . HIS B 1 208 ? -23.359 24.438 7.57 1 96.94 208 HIS B O 1
ATOM 3908 N N . LEU B 1 209 ? -21.562 23.453 8.453 1 97.88 209 LEU B N 1
ATOM 3909 C CA . LEU B 1 209 ? -21.016 23.125 7.141 1 97.88 209 LEU B CA 1
ATOM 3910 C C . LEU B 1 209 ? -21.922 22.141 6.402 1 97.88 209 LEU B C 1
ATOM 3912 O O . LEU B 1 209 ? -22.203 22.312 5.219 1 97.88 209 LEU B O 1
ATOM 3916 N N . LEU B 1 210 ? -22.375 21.094 7.133 1 98 210 LEU B N 1
ATOM 3917 C CA . LEU B 1 210 ? -23.188 20.062 6.504 1 98 210 LEU B CA 1
ATOM 3918 C C . LEU B 1 210 ? -24.547 20.625 6.105 1 98 210 LEU B C 1
ATOM 3920 O O . LEU B 1 210 ? -25.125 20.219 5.086 1 98 210 LEU B O 1
ATOM 3924 N N . TYR B 1 211 ? -25.047 21.516 6.887 1 96.94 211 TYR B N 1
ATOM 3925 C CA . TYR B 1 211 ? -26.281 22.188 6.52 1 96.94 211 TYR B CA 1
ATOM 3926 C C . TYR B 1 211 ? -26.109 23 5.25 1 96.94 211 TYR B C 1
ATOM 3928 O O . TYR B 1 211 ? -26.938 22.938 4.336 1 96.94 211 TYR B O 1
ATOM 3936 N N . ARG B 1 212 ? -25.031 23.781 5.215 1 97 212 ARG B N 1
ATOM 3937 C CA . ARG B 1 212 ? -24.719 24.609 4.055 1 97 212 ARG B CA 1
ATOM 3938 C C . ARG B 1 212 ? -24.625 23.781 2.787 1 97 212 ARG B C 1
ATOM 3940 O O . ARG B 1 212 ? -25.078 24.188 1.724 1 97 212 ARG B O 1
ATOM 3947 N N . LEU B 1 213 ? -24.109 22.594 2.906 1 97.62 213 LEU B N 1
ATOM 3948 C CA . LEU B 1 213 ? -23.812 21.766 1.74 1 97.62 213 LEU B CA 1
ATOM 3949 C C . LEU B 1 213 ? -25 20.906 1.369 1 97.62 213 LEU B C 1
ATOM 3951 O O . LEU B 1 213 ? -25.297 20.703 0.187 1 97.62 213 LEU B O 1
ATOM 3955 N N . PHE B 1 214 ? -25.734 20.453 2.42 1 97.19 214 PHE B N 1
ATOM 3956 C CA . PHE B 1 214 ? -26.625 19.328 2.15 1 97.19 214 PHE B CA 1
ATOM 3957 C C . PHE B 1 214 ? -28 19.578 2.738 1 97.19 214 PHE B C 1
ATOM 3959 O O . PHE B 1 214 ? -28.703 18.625 3.109 1 97.19 214 PHE B O 1
ATOM 3966 N N . HIS B 1 215 ? -28.5 20.719 2.82 1 94.75 215 HIS B N 1
ATOM 3967 C CA . HIS B 1 215 ? -29.75 21.031 3.516 1 94.75 215 HIS B CA 1
ATOM 3968 C C . HIS B 1 215 ? -30.953 20.406 2.818 1 94.75 215 HIS B C 1
ATOM 3970 O O . HIS B 1 215 ? -31.969 20.125 3.457 1 94.75 215 HIS B O 1
ATOM 3976 N N . GLU B 1 216 ? -30.875 20.125 1.543 1 93.19 216 GLU B N 1
ATOM 3977 C CA . GLU B 1 216 ? -31.984 19.5 0.822 1 93.19 216 GLU B CA 1
ATOM 3978 C C . GLU B 1 216 ? -32.156 18.047 1.231 1 93.19 216 GLU B C 1
ATOM 3980 O O . GLU B 1 216 ? -33.281 17.531 1.249 1 93.19 216 GLU B O 1
ATOM 3985 N N . THR B 1 217 ? -31.047 17.391 1.527 1 92.06 217 THR B N 1
ATOM 3986 C CA . THR B 1 217 ? -31.016 16.016 2.027 1 92.06 217 THR B CA 1
ATOM 3987 C C . THR B 1 217 ? -30.031 15.883 3.189 1 92.06 217 THR B C 1
ATOM 3989 O O . THR B 1 217 ? -28.938 15.359 3.02 1 92.06 217 THR B O 1
ATOM 3992 N N . PRO B 1 218 ? -30.578 16.312 4.27 1 93.5 218 PRO B N 1
ATOM 3993 C CA . PRO B 1 218 ? -29.641 16.391 5.398 1 93.5 218 PRO B CA 1
ATOM 3994 C C . PRO B 1 218 ? -29.141 15.016 5.84 1 93.5 218 PRO B C 1
ATOM 3996 O O . PRO B 1 218 ? -29.922 14.062 5.922 1 93.5 218 PRO B O 1
ATOM 3999 N N . PRO B 1 219 ? -27.844 14.914 6.117 1 96.88 219 PRO B N 1
ATOM 4000 C CA . PRO B 1 219 ? -27.312 13.641 6.621 1 96.88 219 PRO B CA 1
ATOM 4001 C C . PRO B 1 219 ? -27.578 13.43 8.109 1 96.88 219 PRO B C 1
ATOM 4003 O O . PRO B 1 219 ? -27.891 14.391 8.828 1 96.88 219 PRO B O 1
ATOM 4006 N N . ARG B 1 220 ? -27.625 12.211 8.484 1 96.88 220 ARG B N 1
ATOM 4007 C CA . ARG B 1 220 ? -27.562 11.875 9.906 1 96.88 220 ARG B CA 1
ATOM 4008 C C . ARG B 1 220 ? -26.156 12.102 10.469 1 96.88 220 ARG B C 1
ATOM 4010 O O . ARG B 1 220 ? -25.188 11.531 9.961 1 96.88 220 ARG B O 1
ATOM 4017 N N . VAL B 1 221 ? -26.078 12.938 11.469 1 97.31 221 VAL B N 1
ATOM 4018 C CA . VAL B 1 221 ? -24.797 13.32 12.055 1 97.31 221 VAL B CA 1
ATOM 4019 C C . VAL B 1 221 ? -24.594 12.609 13.391 1 97.31 221 VAL B C 1
ATOM 4021 O O . VAL B 1 221 ? -25.5 12.594 14.234 1 97.31 221 VAL B O 1
ATOM 4024 N N . PHE B 1 222 ? -23.438 12.008 13.586 1 96.69 222 PHE B N 1
ATOM 4025 C CA . PHE B 1 222 ? -23.125 11.258 14.797 1 96.69 222 PHE B CA 1
ATOM 4026 C C . PHE B 1 222 ? -22.406 12.125 15.812 1 96.69 222 PHE B C 1
ATOM 4028 O O . PHE B 1 222 ? -22.016 13.258 15.508 1 96.69 222 PHE B O 1
ATOM 4035 N N . GLU B 1 223 ? -22.234 11.578 17.031 1 96.12 223 GLU B N 1
ATOM 4036 C CA . GLU B 1 223 ? -21.5 12.289 18.078 1 96.12 223 GLU B CA 1
ATOM 4037 C C . GLU B 1 223 ? -20.047 12.5 17.688 1 96.12 223 GLU B C 1
ATOM 4039 O O . GLU B 1 223 ? -19.375 11.57 17.234 1 96.12 223 GLU B O 1
ATOM 4044 N N . PRO B 1 224 ? -19.578 13.695 17.828 1 96.44 224 PRO B N 1
ATOM 4045 C CA . PRO B 1 224 ? -18.188 13.969 17.469 1 96.44 224 PRO B CA 1
ATOM 4046 C C . PRO B 1 224 ? -17.188 13.273 18.375 1 96.44 224 PRO B C 1
ATOM 4048 O O . PRO B 1 224 ? -17.5 12.969 19.531 1 96.44 224 PRO B O 1
ATOM 4051 N N . GLU B 1 225 ? -16.031 13 17.828 1 96.12 225 GLU B N 1
ATOM 4052 C CA . GLU B 1 225 ? -14.891 12.492 18.578 1 96.12 225 GLU B CA 1
ATOM 4053 C C . GLU B 1 225 ? -13.859 13.586 18.828 1 96.12 225 GLU B C 1
ATOM 4055 O O . GLU B 1 225 ? -13.547 14.367 17.922 1 96.12 225 GLU B O 1
ATOM 4060 N N . GLN B 1 226 ? -13.367 13.602 20.062 1 96.56 226 GLN B N 1
ATOM 4061 C CA . GLN B 1 226 ? -12.336 14.57 20.422 1 96.56 226 GLN B CA 1
ATOM 4062 C C . GLN B 1 226 ? -10.961 14.117 19.938 1 96.56 226 GLN B C 1
ATOM 4064 O O . GLN B 1 226 ? -10.578 12.961 20.141 1 96.56 226 GLN B O 1
ATOM 4069 N N . ILE B 1 227 ? -10.289 15.016 19.281 1 97.31 227 ILE B N 1
ATOM 4070 C CA . ILE B 1 227 ? -8.93 14.766 18.797 1 97.31 227 ILE B CA 1
ATOM 4071 C C . ILE B 1 227 ? -7.93 15.523 19.672 1 97.31 227 ILE B C 1
ATOM 4073 O O . ILE B 1 227 ? -8.148 16.703 20 1 97.31 227 ILE B O 1
ATOM 4077 N N . GLU B 1 228 ? -6.871 14.852 20.031 1 96 228 GLU B N 1
ATOM 4078 C CA . GLU B 1 228 ? -5.887 15.492 20.906 1 96 228 GLU B CA 1
ATOM 4079 C C . GLU B 1 228 ? -4.477 15.336 20.344 1 96 228 GLU B C 1
ATOM 4081 O O . GLU B 1 228 ? -4.219 14.445 19.531 1 96 228 GLU B O 1
ATOM 4086 N N . PHE B 1 229 ? -3.691 16.25 20.766 1 94.25 229 PHE B N 1
ATOM 4087 C CA . PHE B 1 229 ? -2.271 16.094 20.469 1 94.25 229 PHE B CA 1
ATOM 4088 C C . PHE B 1 229 ? -1.636 15.094 21.438 1 94.25 229 PHE B C 1
ATOM 4090 O O . PHE B 1 229 ? -1.918 15.117 22.641 1 94.25 229 PHE B O 1
ATOM 4097 N N . ALA B 1 230 ? -0.816 14.188 20.875 1 90.69 230 ALA B N 1
ATOM 4098 C CA . ALA B 1 230 ? 0.004 13.32 21.719 1 90.69 230 ALA B CA 1
ATOM 4099 C C . ALA B 1 230 ? 1.31 12.953 21.016 1 90.69 230 ALA B C 1
ATOM 4101 O O . ALA B 1 230 ? 1.315 12.641 19.828 1 90.69 230 ALA B O 1
ATOM 4102 N N . CYS B 1 231 ? 2.379 13.156 21.734 1 91.81 231 CYS B N 1
ATOM 4103 C CA . CYS B 1 231 ? 3.674 12.703 21.25 1 91.81 231 CYS B CA 1
ATOM 4104 C C . CYS B 1 231 ? 4.137 11.461 22 1 91.81 231 CYS B C 1
ATOM 4106 O O . CYS B 1 231 ? 3.959 11.367 23.219 1 91.81 231 CYS B O 1
ATOM 4108 N N . THR B 1 232 ? 4.734 10.547 21.281 1 86.81 232 THR B N 1
ATOM 4109 C CA . THR B 1 232 ? 5.152 9.297 21.906 1 86.81 232 THR B CA 1
ATOM 4110 C C . THR B 1 232 ? 6.676 9.211 21.969 1 86.81 232 THR B C 1
ATOM 4112 O O . THR B 1 232 ? 7.234 8.117 22.062 1 86.81 232 THR B O 1
ATOM 4115 N N . CYS B 1 233 ? 7.254 10.344 21.875 1 90.75 233 CYS B N 1
ATOM 4116 C CA . CYS B 1 233 ? 8.711 10.336 21.969 1 90.75 233 CYS B CA 1
ATOM 4117 C C . CYS B 1 233 ? 9.164 9.922 23.359 1 90.75 233 CYS B C 1
ATOM 4119 O O . CYS B 1 233 ? 8.438 10.086 24.328 1 90.75 233 CYS B O 1
ATOM 4121 N N . SER B 1 234 ? 10.328 9.258 23.375 1 91.56 234 SER B N 1
ATOM 4122 C CA . SER B 1 234 ? 10.914 8.836 24.641 1 91.56 234 SER B CA 1
ATOM 4123 C C . SER B 1 234 ? 12.438 8.781 24.547 1 91.56 234 SER B C 1
ATOM 4125 O O . SER B 1 234 ? 13 8.766 23.453 1 91.56 234 SER B O 1
ATOM 4127 N N . ARG B 1 235 ? 13.016 8.812 25.75 1 93.44 235 ARG B N 1
ATOM 4128 C CA . ARG B 1 235 ? 14.469 8.664 25.797 1 93.44 235 ARG B CA 1
A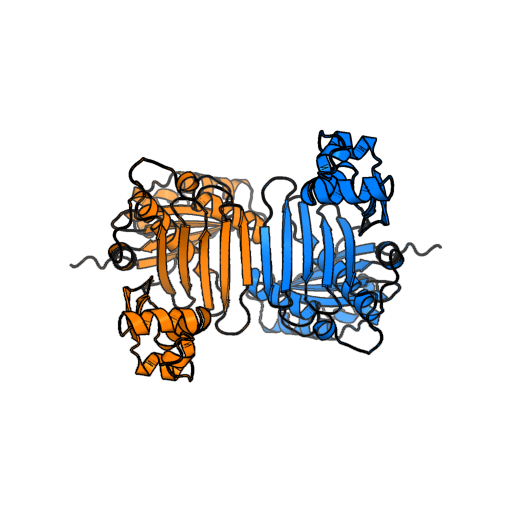TOM 4129 C C . ARG B 1 235 ? 14.906 7.363 25.125 1 93.44 235 ARG B C 1
ATOM 4131 O O . ARG B 1 235 ? 15.93 7.32 24.438 1 93.44 235 ARG B O 1
ATOM 4138 N N . GLY B 1 236 ? 14.086 6.348 25.344 1 93.38 236 GLY B N 1
ATOM 4139 C CA . GLY B 1 236 ? 14.375 5.07 24.703 1 93.38 236 GLY B CA 1
ATOM 4140 C C . GLY B 1 236 ? 14.383 5.141 23.188 1 93.38 236 GLY B C 1
ATOM 4141 O O . GLY B 1 236 ? 15.289 4.609 22.547 1 93.38 236 GLY B O 1
ATOM 4142 N N . LYS B 1 237 ? 13.391 5.828 22.672 1 91 237 LYS B N 1
ATOM 4143 C CA . LYS B 1 237 ? 13.305 5.965 21.219 1 91 237 LYS B CA 1
ATOM 4144 C C . LYS B 1 237 ? 14.469 6.789 20.672 1 91 237 LYS B C 1
ATOM 4146 O O . LYS B 1 237 ? 15.008 6.492 19.609 1 91 237 LYS B O 1
ATOM 4151 N N . VAL B 1 238 ? 14.836 7.781 21.359 1 92.5 238 VAL B N 1
ATOM 4152 C CA . VAL B 1 238 ? 15.961 8.609 20.953 1 92.5 238 VAL B CA 1
ATOM 4153 C C . VAL B 1 238 ? 17.25 7.797 21.031 1 92.5 238 VAL B C 1
ATOM 4155 O O . VAL B 1 238 ? 18.125 7.918 20.156 1 92.5 238 VAL B O 1
ATOM 4158 N N . SER B 1 239 ? 17.359 6.973 22 1 94.19 239 SER B N 1
ATOM 4159 C CA . SER B 1 239 ? 18.516 6.078 22.125 1 94.19 239 SER B CA 1
ATOM 4160 C C . SER B 1 239 ? 18.641 5.172 20.906 1 94.19 239 SER B C 1
ATOM 4162 O O . SER B 1 239 ? 19.719 5.016 20.344 1 94.19 239 SER B O 1
ATOM 4164 N N . ASP B 1 240 ? 17.547 4.66 20.547 1 92.19 240 ASP B N 1
ATOM 4165 C CA . ASP B 1 240 ? 17.531 3.779 19.375 1 92.19 240 ASP B CA 1
ATOM 4166 C C . ASP B 1 240 ? 18 4.516 18.125 1 92.19 240 ASP B C 1
ATOM 4168 O O . ASP B 1 240 ? 18.75 3.959 17.312 1 92.19 240 ASP B O 1
ATOM 4172 N N . MET B 1 241 ? 17.531 5.633 18 1 90.31 241 MET B N 1
ATOM 4173 C CA . MET B 1 241 ? 17.938 6.457 16.875 1 90.31 241 MET B CA 1
ATOM 4174 C C . MET B 1 241 ? 19.438 6.711 16.891 1 90.31 241 MET B C 1
ATOM 4176 O O . MET B 1 241 ? 20.094 6.629 15.852 1 90.31 241 MET B O 1
ATOM 4180 N N . LEU B 1 242 ? 20.016 7.012 18.062 1 93.44 242 LEU B N 1
ATOM 4181 C CA . LEU B 1 242 ? 21.438 7.277 18.203 1 93.44 242 LEU B CA 1
ATOM 4182 C C . LEU B 1 242 ? 22.266 6.035 17.859 1 93.44 242 LEU B C 1
ATOM 4184 O O . LEU B 1 242 ? 23.328 6.133 17.25 1 93.44 242 LEU B O 1
ATOM 4188 N N . LEU B 1 243 ? 21.734 4.91 18.141 1 93.88 243 LEU B N 1
ATOM 4189 C CA . LEU B 1 243 ? 22.406 3.652 17.828 1 93.88 243 LEU B CA 1
ATOM 4190 C C . LEU B 1 243 ? 22.5 3.459 16.312 1 93.88 243 LEU B C 1
ATOM 4192 O O . LEU B 1 243 ? 23.516 2.986 15.805 1 93.88 243 LEU B O 1
ATOM 4196 N N . LEU B 1 244 ? 21.453 3.924 15.719 1 89.94 244 LEU B N 1
ATOM 4197 C CA . LEU B 1 244 ? 21.453 3.807 14.266 1 89.94 244 LEU B CA 1
ATOM 4198 C C . LEU B 1 244 ? 22.453 4.762 13.633 1 89.94 244 LEU B C 1
ATOM 4200 O O . LEU B 1 244 ? 23.031 4.461 12.586 1 89.94 244 LEU B O 1
ATOM 4204 N N . LEU B 1 245 ? 22.656 5.832 14.234 1 90.38 245 LEU B N 1
ATOM 4205 C CA . LEU B 1 245 ? 23.641 6.801 13.742 1 90.38 245 LEU B CA 1
ATOM 4206 C C . LEU B 1 245 ? 25.047 6.242 13.836 1 90.38 245 LEU B C 1
ATOM 4208 O O . LEU B 1 245 ? 25.906 6.574 13.016 1 90.38 245 LEU B O 1
ATOM 4212 N N . GLY B 1 246 ? 25.234 5.473 14.836 1 91.88 246 GLY B N 1
ATOM 4213 C CA . GLY B 1 246 ? 26.531 4.828 14.984 1 91.88 246 GLY B CA 1
ATOM 4214 C C . GLY B 1 246 ? 27.391 5.465 16.062 1 91.88 246 GLY B C 1
ATOM 4215 O O . GLY B 1 246 ? 27.312 6.676 16.297 1 91.88 246 GLY B O 1
ATOM 4216 N N . GLY B 1 247 ? 28.266 4.645 16.484 1 91.62 247 GLY B N 1
ATOM 4217 C CA . GLY B 1 247 ? 29.109 5.059 17.594 1 91.62 247 GLY B CA 1
ATOM 4218 C C . GLY B 1 247 ? 30.125 6.117 17.203 1 91.62 247 GLY B C 1
ATOM 4219 O O . GLY B 1 247 ? 30.375 7.059 17.953 1 91.62 247 GLY B O 1
ATOM 4220 N N . GLN B 1 248 ? 30.625 5.953 16.094 1 92.94 248 GLN B N 1
ATOM 4221 C CA . GLN B 1 248 ? 31.641 6.898 15.633 1 92.94 248 GLN B CA 1
ATOM 4222 C C . GLN B 1 248 ? 31.047 8.297 15.477 1 92.94 248 GLN B C 1
ATOM 4224 O O . GLN B 1 248 ? 31.641 9.273 15.953 1 92.94 248 GLN B O 1
ATOM 4229 N N . GLU B 1 249 ? 29.969 8.359 14.883 1 93.38 249 GLU B N 1
ATOM 4230 C CA . GLU B 1 249 ? 29.328 9.648 14.656 1 93.38 249 GLU B CA 1
ATOM 4231 C C . GLU B 1 249 ? 28.922 10.305 15.969 1 93.38 249 GLU B C 1
ATOM 4233 O O . GLU B 1 249 ? 29.219 11.477 16.219 1 93.38 249 GLU B O 1
ATOM 4238 N N . VAL B 1 250 ? 28.406 9.578 16.828 1 94.31 250 VAL B N 1
ATOM 4239 C CA . VAL B 1 250 ? 27.906 10.086 18.094 1 94.31 250 VAL B CA 1
ATOM 4240 C C . VAL B 1 250 ? 29.078 10.438 19 1 94.31 250 VAL B C 1
ATOM 4242 O O . VAL B 1 250 ? 29.078 11.477 19.656 1 94.31 250 VAL B O 1
ATOM 4245 N N . GLY B 1 251 ? 30.031 9.594 18.969 1 93.12 251 GLY B N 1
ATOM 4246 C CA . GLY B 1 251 ? 31.219 9.836 19.766 1 93.12 251 GLY B CA 1
ATOM 4247 C C . GLY B 1 251 ? 31.938 11.125 19.422 1 93.12 251 GLY B C 1
ATOM 4248 O O . GLY B 1 251 ? 32.375 11.867 20.297 1 93.12 251 GLY B O 1
ATOM 4249 N N . ASN B 1 252 ? 32.031 11.305 18.172 1 93.81 252 ASN B N 1
ATOM 4250 C CA . ASN B 1 252 ? 32.656 12.531 17.719 1 93.81 252 ASN B CA 1
ATOM 4251 C C . ASN B 1 252 ? 31.953 13.773 18.234 1 93.81 252 ASN B C 1
ATOM 4253 O O . ASN B 1 252 ? 32.594 14.734 18.656 1 93.81 252 ASN B O 1
ATOM 4257 N N . ILE B 1 253 ? 30.719 13.773 18.25 1 93.56 253 ILE B N 1
ATOM 4258 C CA . ILE B 1 253 ? 29.922 14.906 18.688 1 93.56 253 ILE B CA 1
ATOM 4259 C C . ILE B 1 253 ? 30.109 15.125 20.188 1 93.56 253 ILE B C 1
ATOM 4261 O O . ILE B 1 253 ? 30.344 16.25 20.625 1 93.56 253 ILE B O 1
ATOM 4265 N N . VAL B 1 254 ? 30.141 14.07 20.875 1 93.69 254 VAL B N 1
ATOM 4266 C CA . VAL B 1 254 ? 30.234 14.164 22.328 1 93.69 254 VAL B CA 1
ATOM 4267 C C . VAL B 1 254 ? 31.656 14.547 22.734 1 93.69 254 VAL B C 1
ATOM 4269 O O . VAL B 1 254 ? 31.844 15.289 23.703 1 93.69 254 VAL B O 1
ATOM 4272 N N . ALA B 1 255 ? 32.562 14.023 22.047 1 92 255 ALA B N 1
ATOM 4273 C CA . ALA B 1 255 ? 33.938 14.391 22.344 1 92 255 ALA B CA 1
ATOM 4274 C C . ALA B 1 255 ? 34.156 15.883 22.141 1 92 255 ALA B C 1
ATOM 4276 O O . ALA B 1 255 ? 34.875 16.516 22.906 1 92 255 ALA B O 1
ATOM 4277 N N . GLU B 1 256 ? 33.531 16.375 21.188 1 93.25 256 GLU B N 1
ATOM 4278 C CA . GLU B 1 256 ? 33.719 17.766 20.844 1 93.25 256 GLU B CA 1
ATOM 4279 C C . GLU B 1 256 ? 32.844 18.688 21.688 1 93.25 256 GLU B C 1
ATOM 4281 O O . GLU B 1 256 ? 33.281 19.766 22.109 1 93.25 256 GLU B O 1
ATOM 4286 N N . GLN B 1 257 ? 31.672 18.266 22.016 1 93.44 257 GLN B N 1
ATOM 4287 C CA . GLN B 1 257 ? 30.703 19.188 22.594 1 93.44 257 GLN B CA 1
ATOM 4288 C C . GLN B 1 257 ? 30.344 18.766 24.016 1 93.44 257 GLN B C 1
ATOM 4290 O O . GLN B 1 257 ? 29.703 19.531 24.75 1 93.44 257 GLN B O 1
ATOM 4295 N N . GLY B 1 258 ? 30.781 17.641 24.406 1 92.81 258 GLY B N 1
ATOM 4296 C CA . GLY B 1 258 ? 30.516 17.172 25.75 1 92.81 258 GLY B CA 1
ATOM 4297 C C . GLY B 1 258 ? 29.188 16.438 25.875 1 92.81 258 GLY B C 1
ATOM 4298 O O . GLY B 1 258 ? 28.969 15.703 26.844 1 92.81 258 GLY B O 1
ATOM 4299 N N . SER B 1 259 ? 28.297 16.812 24.953 1 95.12 259 SER B N 1
ATOM 4300 C CA . SER B 1 259 ? 26.984 16.156 24.938 1 95.12 259 SER B CA 1
ATOM 4301 C C . SER B 1 259 ? 26.344 16.219 23.562 1 95.12 259 SER B C 1
ATOM 4303 O O . SER B 1 259 ? 26.828 16.922 22.672 1 95.12 259 SER B O 1
ATOM 4305 N N . ILE B 1 260 ? 25.359 15.352 23.422 1 94.75 260 ILE B N 1
ATOM 4306 C CA . ILE B 1 260 ? 24.547 15.43 22.219 1 94.75 260 ILE B CA 1
ATOM 4307 C C . ILE B 1 260 ? 23.078 15.648 22.609 1 94.75 260 ILE B C 1
ATOM 4309 O O . ILE B 1 260 ? 22.547 14.945 23.469 1 94.75 260 ILE B O 1
ATOM 4313 N N . ALA B 1 261 ? 22.547 16.688 22.031 1 94.88 261 ALA B N 1
ATOM 4314 C CA . ALA B 1 261 ? 21.156 17.031 22.297 1 94.88 261 ALA B CA 1
ATOM 4315 C C . ALA B 1 261 ? 20.297 16.812 21.062 1 94.88 261 ALA B C 1
ATOM 4317 O O . ALA B 1 261 ? 20.656 17.219 19.953 1 94.88 261 ALA B O 1
ATOM 4318 N N . ILE B 1 262 ? 19.172 16.125 21.297 1 93.06 262 ILE B N 1
ATOM 4319 C CA . ILE B 1 262 ? 18.203 15.867 20.219 1 93.06 262 ILE B CA 1
ATOM 4320 C C . ILE B 1 262 ? 16.844 16.469 20.578 1 93.06 262 ILE B C 1
ATOM 4322 O O . ILE B 1 262 ? 16.312 16.188 21.656 1 93.06 262 ILE B O 1
ATOM 4326 N N . ASP B 1 263 ? 16.312 17.281 19.719 1 93 263 ASP B N 1
ATOM 4327 C CA . ASP B 1 263 ? 14.961 17.797 19.875 1 93 263 ASP B CA 1
ATOM 4328 C C . ASP B 1 263 ? 13.961 16.969 19.078 1 93 263 ASP B C 1
ATOM 4330 O O . ASP B 1 263 ? 14.172 16.688 17.906 1 93 263 ASP B O 1
ATOM 4334 N N . CYS B 1 264 ? 12.914 16.578 19.766 1 92.94 264 CYS B N 1
ATOM 4335 C CA . CYS B 1 264 ? 11.859 15.883 19.016 1 92.94 264 CYS B CA 1
ATOM 4336 C C . CYS B 1 264 ? 11.25 16.797 17.953 1 92.94 264 CYS B C 1
ATOM 4338 O O . CYS B 1 264 ? 10.82 17.906 18.266 1 92.94 264 CYS B O 1
ATOM 4340 N N . ASP B 1 265 ? 11.086 16.312 16.828 1 90.12 265 ASP B N 1
ATOM 4341 C CA . ASP B 1 265 ? 10.562 17.109 15.719 1 90.12 265 ASP B CA 1
ATOM 4342 C C . ASP B 1 265 ? 9.078 17.406 15.898 1 90.12 265 ASP B C 1
ATOM 4344 O O . ASP B 1 265 ? 8.555 18.359 15.305 1 90.12 265 ASP B O 1
ATOM 4348 N N . PHE B 1 266 ? 8.469 16.688 16.781 1 90.81 266 PHE B N 1
ATOM 4349 C CA . PHE B 1 266 ? 7.023 16.812 16.922 1 90.81 266 PHE B CA 1
ATOM 4350 C C . PHE B 1 266 ? 6.656 17.734 18.078 1 90.81 266 PHE B C 1
ATOM 4352 O O . PHE B 1 266 ? 5.855 18.656 17.906 1 90.81 266 PHE B O 1
ATOM 4359 N N . CYS B 1 267 ? 7.246 17.422 19.234 1 91.12 267 CYS B N 1
ATOM 4360 C CA . CYS B 1 267 ? 6.789 18.141 20.422 1 91.12 267 CYS B CA 1
ATOM 4361 C C . CYS B 1 267 ? 7.863 19.094 20.922 1 91.12 267 CYS B C 1
ATOM 4363 O O . CYS B 1 267 ? 7.594 19.922 21.797 1 91.12 267 CYS B O 1
ATOM 4365 N N . GLY B 1 268 ? 9.039 18.953 20.469 1 90 268 GLY B N 1
ATOM 4366 C CA . GLY B 1 268 ? 10.117 19.859 20.828 1 90 268 GLY B CA 1
ATOM 4367 C C . GLY B 1 268 ? 10.82 19.469 22.109 1 90 268 GLY B C 1
ATOM 4368 O O . GLY B 1 268 ? 11.734 20.156 22.562 1 90 268 GLY B O 1
ATOM 4369 N N . GLU B 1 269 ? 10.422 18.328 22.656 1 90.25 269 GLU B N 1
ATOM 4370 C CA . GLU B 1 269 ? 11.125 17.859 23.859 1 90.25 269 GLU B CA 1
ATOM 4371 C C . GLU B 1 269 ? 12.609 17.641 23.578 1 90.25 269 GLU B C 1
ATOM 4373 O O . GLU B 1 269 ? 12.977 17.109 22.531 1 90.25 269 GLU B O 1
ATOM 4378 N N . LYS B 1 270 ? 13.422 18.094 24.5 1 94.5 270 LYS B N 1
ATOM 4379 C CA . LYS B 1 270 ? 14.867 18 24.359 1 94.5 270 LYS B CA 1
ATOM 4380 C C . LYS B 1 270 ? 15.43 16.844 25.172 1 94.5 270 LYS B C 1
ATOM 4382 O O . LYS B 1 270 ? 15.141 16.719 26.359 1 94.5 270 LYS B O 1
ATOM 4387 N N . TYR B 1 271 ? 16.141 15.992 24.469 1 94.56 271 TYR B N 1
ATOM 4388 C CA . TYR B 1 271 ? 16.844 14.883 25.109 1 94.56 271 TYR B CA 1
ATOM 4389 C C . TYR B 1 271 ? 18.344 15.078 25.047 1 94.56 271 TYR B C 1
ATOM 4391 O O . TYR B 1 271 ? 18.922 15.164 23.953 1 94.56 271 TYR B O 1
ATOM 4399 N N . VAL B 1 272 ? 18.922 15.094 26.188 1 96.69 272 VAL B N 1
ATOM 4400 C CA . VAL B 1 272 ? 20.359 15.328 26.25 1 96.69 272 VAL B CA 1
ATOM 4401 C C . VAL B 1 272 ? 21.078 14.07 26.75 1 96.69 272 VAL B C 1
ATOM 4403 O O . VAL B 1 272 ? 20.656 13.469 27.734 1 96.69 272 VAL B O 1
ATOM 4406 N N . PHE B 1 273 ? 22.109 13.695 26.016 1 95.81 273 PHE B N 1
ATOM 4407 C CA . PHE B 1 273 ? 22.969 12.57 26.391 1 95.81 273 PHE B CA 1
ATOM 4408 C C . PHE B 1 273 ? 24.406 13.039 26.609 1 95.81 273 PHE B C 1
ATOM 4410 O O . PHE B 1 273 ? 25.047 13.539 25.688 1 95.81 273 PHE B O 1
ATOM 4417 N N . ASP B 1 274 ? 24.797 12.781 27.812 1 95 274 ASP B N 1
ATOM 4418 C CA . ASP B 1 274 ? 26.188 13.148 28.109 1 95 274 ASP B CA 1
ATOM 4419 C C . ASP B 1 274 ? 27.125 11.969 27.875 1 95 274 ASP B C 1
ATOM 4421 O O . ASP B 1 274 ? 26.719 10.945 27.328 1 95 274 ASP B O 1
ATOM 4425 N N . ASP B 1 275 ? 28.406 12.234 28.219 1 93.38 275 ASP B N 1
ATOM 4426 C CA . ASP B 1 275 ? 29.438 11.234 28 1 93.38 275 ASP B CA 1
ATOM 4427 C C . ASP B 1 275 ? 29.047 9.898 28.625 1 93.38 275 ASP B C 1
ATOM 4429 O O . ASP B 1 275 ? 29.156 8.852 27.984 1 93.38 275 ASP B O 1
ATOM 4433 N N . THR B 1 276 ? 28.594 9.992 29.781 1 94.88 276 THR B N 1
ATOM 4434 C CA . THR B 1 276 ? 28.25 8.789 30.516 1 94.88 276 THR B CA 1
ATOM 4435 C C . THR B 1 276 ? 27.094 8.055 29.828 1 94.88 276 THR B C 1
ATOM 4437 O O . THR B 1 276 ? 27.125 6.828 29.719 1 94.88 276 THR B O 1
ATOM 4440 N N . ASP B 1 277 ? 26.109 8.797 29.391 1 95.62 277 ASP B N 1
ATOM 4441 C CA . ASP B 1 277 ? 24.938 8.219 28.734 1 95.62 277 ASP B CA 1
ATOM 4442 C C . ASP B 1 277 ? 25.328 7.496 27.453 1 95.62 277 ASP B C 1
ATOM 4444 O O . ASP B 1 277 ? 24.875 6.387 27.188 1 95.62 277 ASP B O 1
ATOM 4448 N N . VAL B 1 278 ? 26.172 8.125 26.719 1 95.56 278 VAL B N 1
ATOM 4449 C CA . VAL B 1 278 ? 26.578 7.617 25.406 1 95.56 278 VAL B CA 1
ATOM 4450 C C . VAL B 1 278 ? 27.422 6.363 25.578 1 95.56 278 VAL B C 1
ATOM 4452 O O . VAL B 1 278 ? 27.281 5.398 24.828 1 95.56 278 VAL B O 1
ATOM 4455 N N . GLN B 1 279 ? 28.25 6.422 26.531 1 93.81 279 GLN B N 1
ATOM 4456 C CA . GLN B 1 279 ? 29.062 5.25 26.812 1 93.81 279 GLN B CA 1
ATOM 4457 C C . GLN B 1 279 ? 28.203 4.059 27.219 1 93.81 279 GLN B C 1
ATOM 4459 O O . GLN B 1 279 ? 28.453 2.93 26.797 1 93.81 279 GLN B O 1
ATOM 4464 N N . ALA B 1 280 ? 27.266 4.344 28.031 1 95.12 280 ALA B N 1
ATOM 4465 C CA . ALA B 1 280 ? 26.344 3.291 28.453 1 95.12 280 ALA B CA 1
ATOM 4466 C C . ALA B 1 280 ? 25.562 2.736 27.266 1 95.12 280 ALA B C 1
ATOM 4468 O O . ALA B 1 280 ? 25.328 1.53 27.172 1 95.12 280 ALA B O 1
ATOM 4469 N N . LEU B 1 281 ? 25.203 3.578 26.359 1 94.56 281 LEU B N 1
ATOM 4470 C CA . LEU B 1 281 ? 24.375 3.225 25.203 1 94.56 281 LEU B CA 1
ATOM 4471 C C . LEU B 1 281 ? 25.141 2.322 24.25 1 94.56 281 LEU B C 1
ATOM 4473 O O . LEU B 1 281 ? 24.594 1.346 23.719 1 94.56 281 LEU B O 1
ATOM 4477 N N . PHE B 1 282 ? 26.391 2.676 24.078 1 94.56 282 PHE B N 1
ATOM 4478 C CA . PHE B 1 282 ? 27.156 1.962 23.062 1 94.56 282 PHE B CA 1
ATOM 4479 C C . PHE B 1 282 ? 28.047 0.904 23.719 1 94.56 282 PHE B C 1
ATOM 4481 O O . PHE B 1 282 ? 28.656 0.086 23.016 1 94.56 282 PHE B O 1
ATOM 4488 N N . GLY B 1 283 ? 28.172 0.934 25.016 1 91.81 283 GLY B N 1
ATOM 4489 C CA . GLY B 1 283 ? 28.953 -0.051 25.75 1 91.81 283 GLY B CA 1
ATOM 4490 C C . GLY B 1 283 ? 30.453 0.115 25.547 1 91.81 283 GLY B C 1
ATOM 4491 O O . GLY B 1 283 ? 31.203 -0.865 25.578 1 91.81 283 GLY B O 1
ATOM 4492 N N . MET B 1 284 ? 30.781 1.294 25.188 1 89.19 284 MET B N 1
ATOM 4493 C CA . MET B 1 284 ? 32.188 1.566 24.969 1 89.19 284 MET B CA 1
ATOM 4494 C C . MET B 1 284 ? 32.531 3.014 25.312 1 89.19 284 MET B C 1
ATOM 4496 O O . MET B 1 284 ? 31.641 3.873 25.328 1 89.19 284 MET B O 1
ATOM 4500 N N . GLU B 1 285 ? 33.875 3.213 25.719 1 87.75 285 GLU B N 1
ATOM 4501 C CA . GLU B 1 285 ? 34.312 4.566 26.031 1 87.75 285 GLU B CA 1
ATOM 4502 C C . GLU B 1 285 ? 34.344 5.441 24.781 1 87.75 285 GLU B C 1
ATOM 4504 O O . GLU B 1 285 ? 34.531 4.945 23.672 1 87.75 285 GLU B O 1
ATOM 4509 N N . ILE B 1 286 ? 34.094 6.715 24.969 1 87.75 286 ILE B N 1
ATOM 4510 C CA . ILE B 1 286 ? 34.031 7.684 23.875 1 87.75 286 ILE B CA 1
ATOM 4511 C C . ILE B 1 286 ? 35.281 7.598 23.031 1 87.75 286 ILE B C 1
ATOM 4513 O O . ILE B 1 286 ? 35.219 7.66 21.797 1 87.75 286 ILE B O 1
ATOM 4517 N N . GLU B 1 287 ? 36.438 7.445 23.719 1 85.94 287 GLU B N 1
ATOM 4518 C CA . GLU B 1 287 ? 37.719 7.379 23.016 1 85.94 287 GLU B CA 1
ATOM 4519 C C . GLU B 1 287 ? 37.75 6.184 22.062 1 85.94 287 GLU B C 1
ATOM 4521 O O . GLU B 1 287 ? 38.312 6.273 20.969 1 85.94 287 GLU B O 1
ATOM 4526 N N . ALA B 1 288 ? 37.281 5.133 22.453 1 86.94 288 ALA B N 1
ATOM 4527 C CA . ALA B 1 288 ? 37.25 3.918 21.641 1 86.94 288 ALA B CA 1
ATOM 4528 C C . ALA B 1 288 ? 36.344 4.09 20.422 1 86.94 288 ALA B C 1
ATOM 4530 O O . ALA B 1 288 ? 36.594 3.525 19.359 1 86.94 288 ALA B O 1
ATOM 4531 N N . MET B 1 289 ? 35.344 4.957 20.578 1 85.94 289 MET B N 1
ATOM 4532 C CA . MET B 1 289 ? 34.375 5.191 19.516 1 85.94 289 MET B CA 1
ATOM 4533 C C . MET B 1 289 ? 34.969 6.086 18.438 1 85.94 289 MET B C 1
ATOM 4535 O O . MET B 1 289 ? 34.625 5.945 17.266 1 85.94 289 MET B O 1
ATOM 4539 N N . THR B 1 290 ? 35.875 6.949 18.734 1 85.62 290 THR B N 1
ATOM 4540 C CA . THR B 1 290 ? 36.406 7.957 17.812 1 85.62 290 THR B CA 1
ATOM 4541 C C . THR B 1 290 ? 37.719 7.488 17.172 1 85.62 290 THR B C 1
ATOM 4543 O O . THR B 1 290 ? 38.219 8.141 16.266 1 85.62 290 THR B O 1
ATOM 4546 N N . GLY B 1 291 ? 38.188 6.281 17.438 1 76.44 291 GLY B N 1
ATOM 4547 C CA . GLY B 1 291 ? 39.469 5.816 16.938 1 76.44 291 GLY B CA 1
ATOM 4548 C C . GLY B 1 291 ? 40.625 6.633 17.469 1 76.44 291 GLY B C 1
ATOM 4549 O O . GLY B 1 291 ? 41.75 6.543 16.938 1 76.44 291 GLY B O 1
ATOM 4550 N N . GLN B 1 292 ? 40.531 7.652 18.219 1 59.84 292 GLN B N 1
ATOM 4551 C CA . GLN B 1 292 ? 41.625 8.445 18.75 1 59.84 292 GLN B CA 1
ATOM 4552 C C . GLN B 1 292 ? 42.375 7.699 19.859 1 59.84 292 GLN B C 1
ATOM 4554 O O . GLN B 1 292 ? 41.75 7.324 20.875 1 59.84 292 GLN B O 1
ATOM 4559 N N . GLN B 1 293 ? 43.125 6.684 19.547 1 46.75 293 GLN B N 1
ATOM 4560 C CA . GLN B 1 293 ? 44.062 6.172 20.531 1 46.75 293 GLN B CA 1
ATOM 4561 C C . GLN B 1 293 ? 44.812 7.312 21.219 1 46.75 293 GLN B C 1
ATOM 4563 O O . GLN B 1 293 ? 45.312 8.227 20.547 1 46.75 293 GLN B O 1
ATOM 4568 N N . LEU B 1 294 ? 44.531 7.73 22.469 1 41.03 294 LEU B N 1
ATOM 4569 C CA . LEU B 1 294 ? 45.5 8.539 23.203 1 41.03 294 LEU B CA 1
ATOM 4570 C C . LEU B 1 294 ? 46.906 8.062 22.922 1 41.03 294 LEU B C 1
ATOM 4572 O O . LEU B 1 294 ? 47.219 6.883 23.078 1 41.03 294 LEU B O 1
ATOM 4576 N N . GLN B 1 295 ? 47.531 8.703 21.953 1 31.36 295 GLN B N 1
ATOM 4577 C CA . GLN B 1 295 ? 48.969 8.656 22.219 1 31.36 295 GLN B CA 1
ATOM 4578 C C . GLN B 1 295 ? 49.281 9.086 23.656 1 31.36 295 GLN B C 1
ATOM 4580 O O . GLN B 1 295 ? 48.688 10.031 24.156 1 31.36 295 GLN B O 1
#

Radius of gyration: 27.76 Å; Cα contacts (8 Å, |Δi|>4): 1210; chains: 2; bounding box: 81×69×66 Å

Solvent-accessible surface area (backbone atoms only — not comparable to full-atom values): 31180 Å² total; per-residue (Å²): 126,82,74,72,66,51,26,35,39,31,43,32,35,36,91,90,47,56,39,37,36,38,34,35,34,28,20,55,51,41,41,58,44,56,66,70,48,91,60,48,68,62,56,39,28,51,47,29,25,45,36,29,49,29,57,60,59,40,70,71,58,83,61,62,28,34,36,35,40,35,38,38,26,72,34,50,34,36,34,37,40,15,40,18,32,68,82,37,30,33,46,46,42,73,45,59,49,85,84,54,84,69,87,73,77,66,48,69,59,62,33,19,37,66,86,28,34,35,33,43,34,43,38,38,76,72,75,74,46,38,36,36,41,28,63,65,50,79,83,47,68,38,53,32,50,25,51,45,34,36,66,77,68,63,30,60,44,48,51,47,59,19,37,58,90,61,24,17,2,26,39,38,39,33,52,46,86,89,47,87,56,59,73,62,58,58,52,50,55,51,53,41,60,66,66,62,46,57,65,51,38,47,68,43,53,65,71,59,45,50,43,74,57,28,61,91,66,63,56,53,72,52,81,64,41,72,50,39,67,56,78,85,79,46,73,68,57,51,47,52,52,49,58,70,66,27,57,44,60,52,23,47,44,25,71,74,64,51,38,46,75,47,64,40,77,57,77,57,54,74,46,75,37,39,61,67,52,48,23,64,73,69,71,43,57,54,50,73,36,54,67,55,70,83,121,127,82,76,73,64,52,26,36,38,30,43,32,35,37,91,91,46,58,39,37,36,38,34,35,34,29,20,55,51,41,40,58,42,57,66,71,47,91,62,50,68,62,56,40,29,52,47,29,24,45,36,29,48,28,56,59,58,38,70,71,59,83,61,62,28,33,36,35,41,35,38,38,27,71,35,50,33,36,34,38,39,16,40,17,32,67,83,37,31,34,46,45,42,74,45,59,51,84,85,54,84,70,87,74,76,65,48,68,58,63,32,18,36,67,87,26,34,34,34,43,31,43,38,39,75,72,72,74,46,39,36,35,41,28,63,64,49,78,82,48,69,37,53,32,50,26,52,44,35,37,66,79,67,63,31,59,42,47,51,46,60,19,37,57,89,61,23,17,3,25,39,39,39,34,51,45,86,90,48,88,57,59,72,63,58,58,51,50,54,52,54,40,59,67,66,62,47,56,64,50,38,46,68,43,53,66,70,59,45,48,43,74,57,28,61,92,64,63,56,52,72,52,81,64,40,73,49,40,68,56,79,84,79,46,72,67,58,52,48,53,52,49,59,69,65,27,57,44,60,52,23,47,44,24,72,73,63,52,38,47,76,47,62,40,78,59,78,56,53,74,46,75,37,38,60,68,53,50,22,64,73,70,71,43,56,54,50,71,36,55,68,52,69,81,123

pLDDT: mean 90.64, std 10.96, range [26.33, 98.69]

Foldseek 3Di:
DPPPFDFWKWKWFFPVFQKIKIKGKGFVQLLLFCVLDVDDFQRSWQQLQVQQVLLRVQVPPPAWFKKKKKKAADAQWGIKIKMATPVQAIWIFTDGNPVDDPPPPDAPDVRRDPQMKIKIWTGHPDDDIDMDMDGDDDRGDQVRVQVCCCPVVVKRKGKDWTDDSGMIIMMMMTGHPPDPGPPVVVVLLNVLVVPDDNCCRHPPDPVVSQCSRPVVRGIGMDDIDGHYHDDPDDPVVVLVVVVVVALQVLLVCCVVPQWDWDADRINRDIDIAGQVRSCVSVVHHSCVSNVPDPD/DPPPFDAWKWKWAFPVFQKIKIKGKGFVQLLLFCVLDVDDFQRSWQQLQVQQVLLRVQVPPPAWFKKKKKKAADAQWGIKIKMATPVQAIWIFTDGNPPDDPPPPDAPDVRRDPQMKIKIKTGHPDDDIDMDMDGADDRGDQVRVQVCCCPVVVKRKGKDWTDDSGMIIMMMMTGHPPDPGPPVVVVLLNVLVVPDDNCCRHPPDPVVSQCSRPVVRGIGMDDIDGHYHDDDDDPVVVLVVVVVVALQVLLVCCVVPQWDWDADRINRDIDIAGQVRSCVSVVHHSCVSNVPDPD

Secondary structure (DSSP, 8-state):
------EEEEEEE-TTSSEEEEEEEESHHHHHHHTTTT--HHHHHHHHHHHHHHHHHGGG--SSEEEEEEEE-SSSEEEEEEEEETTSEEEEEEEE-TTS---S---HHHHH-TT-EEEEEEEESSS--EEEEEE--SSSHHHHHHHHIIIII---EEEEEEE-SS-EEEEEEEE-TTS---HHHHHHHHHHHTT--HHH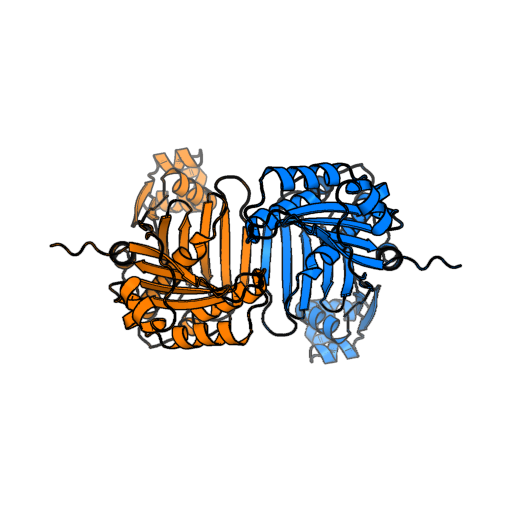HHHS-HHHHHHHHHTTSPPEEPPPEE-EE-----HHHHHHHHHHH-HHHHHHHHHHHSEEEEE-TTT--EEEEEHHHHHHHHTS-HHHHHT----/------EEEEEEE-TTSSEEEEEEEESHHHHHHHTTTT--HHHHHHHHHHHHHHHHHGGG--SSEEEEEEEE-SSSEEEEEEEEETTSEEEEEEEE-TTS---S---HHHHH-TT-EEEEEEEESSS--EEEEEE--SSSHHHHHHHHIIIII---EEEEEEE-SS-EEEEEEEE-TTS---HHHHHHHHHHHTT--HHHHHHS-HHHHHHHHHTTSPPEEPPPEE-EE-----HHHHHHHHHHH-HHHHHHHHHHHSEEEEE-TTT--EEEEEHHHHHHHHTS-HHHHHT----

Sequence (590 aa):
MTTQSANLRTRFIFDDQPVRGLHVQLQSVWQHIVQRKPYPAAIRSALGELLAAGVLLSSNLKLPGKLILQIQGQGDLKMLVAETDSNHSCRATARWNEQANLDDGRSLIELLGENAVFGITLQPNEGEPWQGIVPLEGSNIAEMLSAYMRRSEQLDTHISLAASEHAAGGLLLQRLPEQQIDADAWTHYTTLADTVTPQELIELDAQHLLYRLFHETPPRVFEPEQIEFACTCSRGKVSDMLLLLGGQEVGNIVAEQGSIAIDCDFCGEKYVFDDTDVQALFGMEIEAMTGQQLQMTTQSANLRTRFIFDDQPVRGLHVQLQSVWQHIVQRKPYPAAIRSALGELLAAGVLLSSNLKLPGKLILQIQGQGDLKMLVAETDSNHSCRATARWNEQANLDDGRSLIELLGENAVFGITLQPNEGEPWQGIVPLEGSNIAEMLSAYMRRSEQLDTHISLAASEHAAGGLLLQRLPEQQIDADAWTHYTTLADTVTPQELIELDAQHLLYRLFHETPPRVFEPEQIEFACTCSRGKVSDMLLLLGGQEVGNIVAEQGSIAIDCDFCGEKYVFDDTDVQALFGMEIEAMTGQQLQ

Organism: NCBI:txid1073362

Nearest PDB structures (foldseek):
  3m7m-assembly1_X  TM=9.017E-01  e=4.759E-23  Escherichia coli K-12
  1vq0-assembly1_B  TM=8.538E-01  e=8.730E-24  Thermotoga maritima
  1vzy-assembly1_A  TM=7.997E-01  e=2.163E-22  Bacillus subtilis subsp. subtilis str. 168
  1hw7-assembly1_A-2  TM=7.011E-01  e=3.731E-22  Escherichia coli
  1i7f-assembly1_A-2  TM=7.036E-01  e=1.331E-21  Escherichia coli